Protein AF-A0A7J5ETY0-F1 (afdb_monomer)

Structure (mmCIF, N/CA/C/O backbone):
data_AF-A0A7J5ETY0-F1
#
_entry.id   AF-A0A7J5ETY0-F1
#
loop_
_atom_site.group_PDB
_atom_site.id
_atom_site.type_symbol
_atom_site.label_atom_id
_atom_site.label_alt_id
_atom_site.label_comp_id
_atom_site.label_asym_id
_atom_site.label_entity_id
_atom_site.label_seq_id
_atom_site.pdbx_PDB_ins_code
_atom_site.Cartn_x
_atom_site.Cartn_y
_atom_site.Cartn_z
_atom_site.occupancy
_atom_site.B_iso_or_equiv
_atom_site.auth_seq_id
_atom_site.auth_comp_id
_atom_site.auth_asym_id
_atom_site.auth_atom_id
_atom_site.pdbx_PDB_model_num
ATOM 1 N N . MET A 1 1 ? 66.923 -40.306 -57.939 1.00 70.12 1 MET A N 1
ATOM 2 C CA . MET A 1 1 ? 66.183 -39.058 -58.217 1.00 70.12 1 MET A CA 1
ATOM 3 C C . MET A 1 1 ? 64.816 -39.140 -57.556 1.00 70.12 1 MET A C 1
ATOM 5 O O . MET A 1 1 ? 64.380 -40.244 -57.248 1.00 70.12 1 MET A O 1
ATOM 9 N N . HIS A 1 2 ? 64.176 -38.005 -57.307 1.00 81.38 2 HIS A N 1
ATOM 10 C CA . HIS A 1 2 ? 62.776 -37.927 -56.904 1.00 81.38 2 HIS A CA 1
ATOM 11 C C . HIS A 1 2 ? 61.937 -37.416 -58.071 1.00 81.38 2 HIS A C 1
ATOM 13 O O . HIS A 1 2 ? 62.385 -36.553 -58.828 1.00 81.38 2 HIS A O 1
ATOM 19 N N . HIS A 1 3 ? 60.741 -37.984 -58.216 1.00 83.44 3 HIS A N 1
ATOM 20 C CA . HIS A 1 3 ? 59.751 -37.566 -59.198 1.00 83.44 3 HIS A CA 1
ATOM 21 C C . HIS A 1 3 ? 58.629 -36.840 -58.472 1.00 83.44 3 HIS A C 1
ATOM 23 O O . HIS A 1 3 ? 58.098 -37.342 -57.482 1.00 83.44 3 HIS A O 1
ATOM 29 N N . LEU A 1 4 ? 58.260 -35.673 -58.982 1.00 85.38 4 LEU A N 1
ATOM 30 C CA . LEU A 1 4 ? 57.171 -34.875 -58.454 1.00 85.38 4 LEU A CA 1
ATOM 31 C C . LEU A 1 4 ? 56.192 -34.569 -59.577 1.00 85.38 4 LEU A C 1
ATOM 33 O O . LEU A 1 4 ? 56.572 -34.053 -60.627 1.00 85.38 4 LEU A O 1
ATOM 37 N N . LYS A 1 5 ? 54.923 -34.879 -59.334 1.00 86.88 5 LYS A N 1
ATOM 38 C CA . LYS A 1 5 ? 53.809 -34.450 -60.168 1.00 86.88 5 LYS A CA 1
ATOM 39 C C . LYS A 1 5 ? 53.061 -33.363 -59.406 1.00 86.88 5 LYS A C 1
ATOM 41 O O . LYS A 1 5 ? 52.657 -33.608 -58.273 1.00 86.88 5 LYS A O 1
ATOM 46 N N . LEU A 1 6 ? 52.921 -32.199 -60.027 1.00 85.81 6 LEU A N 1
ATOM 47 C CA . LEU A 1 6 ? 52.084 -31.105 -59.546 1.00 85.81 6 LEU A CA 1
ATOM 48 C C . LEU A 1 6 ? 50.849 -31.019 -60.437 1.00 85.81 6 LEU A C 1
ATOM 50 O O . LEU A 1 6 ? 50.949 -31.087 -61.667 1.00 85.81 6 LEU A O 1
ATOM 54 N N . THR A 1 7 ? 49.691 -30.940 -59.801 1.00 84.38 7 THR A N 1
ATOM 55 C CA . THR A 1 7 ? 48.400 -30.691 -60.441 1.00 84.38 7 THR A CA 1
ATOM 56 C C . THR A 1 7 ? 48.262 -29.216 -60.839 1.00 84.38 7 THR A C 1
ATOM 58 O O . THR A 1 7 ? 49.121 -28.395 -60.516 1.00 84.38 7 THR A O 1
ATOM 61 N N . LEU A 1 8 ? 47.199 -28.876 -61.578 1.00 79.38 8 LEU A N 1
ATOM 62 C CA . LEU A 1 8 ? 46.936 -27.504 -62.044 1.00 79.38 8 LEU A CA 1
ATOM 63 C C . LEU A 1 8 ? 46.886 -26.493 -60.886 1.00 79.38 8 LEU A C 1
ATOM 65 O O . LEU A 1 8 ? 47.415 -25.390 -61.023 1.00 79.38 8 LEU A O 1
ATOM 69 N N . ASN A 1 9 ? 46.378 -26.916 -59.725 1.00 81.88 9 ASN A N 1
ATOM 70 C CA . ASN A 1 9 ? 46.231 -26.073 -58.539 1.00 81.88 9 ASN A CA 1
ATOM 71 C C . ASN A 1 9 ? 47.418 -26.171 -57.570 1.00 81.88 9 ASN A C 1
ATOM 73 O O . ASN A 1 9 ? 47.325 -25.741 -56.429 1.00 81.88 9 ASN A O 1
ATOM 77 N N . GLU A 1 10 ? 48.546 -26.755 -57.974 1.00 85.19 10 GLU A N 1
ATOM 78 C CA . GLU A 1 10 ? 49.720 -26.849 -57.108 1.00 85.19 10 GLU A CA 1
ATOM 79 C C . GLU A 1 10 ? 50.870 -25.997 -57.643 1.00 85.19 10 GLU A C 1
ATOM 81 O O . GLU A 1 10 ? 51.198 -26.000 -58.833 1.00 85.19 10 GLU A O 1
ATOM 86 N N . ARG A 1 11 ? 51.524 -25.269 -56.740 1.00 85.88 11 ARG A N 1
ATOM 87 C CA . ARG A 1 11 ? 52.805 -24.598 -56.985 1.00 85.88 11 ARG A CA 1
ATOM 88 C C . ARG A 1 11 ? 53.810 -25.108 -55.972 1.00 85.88 11 ARG A C 1
ATOM 90 O O . ARG A 1 11 ? 53.450 -25.407 -54.836 1.00 85.88 11 ARG A O 1
ATOM 97 N N . ALA A 1 12 ? 55.073 -25.226 -56.360 1.00 86.06 12 ALA A N 1
ATOM 98 C CA . ALA A 1 12 ? 56.104 -25.631 -55.418 1.00 86.06 12 ALA A CA 1
ATOM 99 C C . ALA A 1 12 ? 57.409 -24.876 -55.629 1.00 86.06 12 ALA A C 1
ATOM 101 O O . ALA A 1 12 ? 57.703 -24.398 -56.723 1.00 86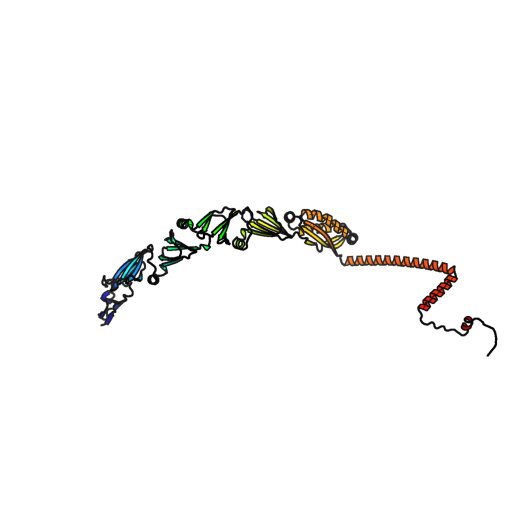.06 12 ALA A O 1
ATOM 102 N N . VAL A 1 13 ? 58.213 -24.811 -54.575 1.00 87.62 13 VAL A N 1
ATOM 103 C CA . VAL A 1 13 ? 59.593 -24.334 -54.639 1.00 87.62 13 VAL A CA 1
ATOM 104 C C . VAL A 1 13 ? 60.505 -25.458 -54.181 1.00 87.62 13 VAL A C 1
ATOM 106 O O . VAL A 1 13 ? 60.299 -26.053 -53.122 1.00 87.62 13 VAL A O 1
ATOM 109 N N . LEU A 1 14 ? 61.514 -25.749 -54.998 1.00 86.88 14 LEU A N 1
ATOM 110 C CA . LEU A 1 14 ? 62.604 -26.643 -54.633 1.00 86.88 14 LEU A CA 1
ATOM 111 C C . LEU A 1 14 ? 63.582 -25.874 -53.746 1.00 86.88 14 LEU A C 1
ATOM 113 O O . LEU A 1 14 ? 64.091 -24.828 -54.154 1.00 86.88 14 LEU A O 1
ATOM 117 N N . VAL A 1 15 ? 63.852 -26.395 -52.555 1.00 83.62 15 VAL A N 1
ATOM 118 C CA . VAL A 1 15 ? 64.766 -25.818 -51.564 1.00 83.62 15 VAL A CA 1
ATOM 119 C C . VAL A 1 15 ? 65.942 -26.771 -51.382 1.00 83.62 15 VAL A C 1
ATOM 121 O O . VAL A 1 15 ? 65.761 -27.981 -51.334 1.00 83.62 15 VAL A O 1
ATOM 124 N N . ARG A 1 16 ? 67.161 -26.244 -51.301 1.00 83.94 16 ARG A N 1
ATOM 125 C CA . ARG A 1 16 ? 68.375 -27.025 -51.045 1.00 83.94 16 ARG A CA 1
ATOM 126 C C . ARG A 1 16 ? 69.221 -26.302 -50.011 1.00 83.94 16 ARG A C 1
ATOM 128 O O . ARG A 1 16 ? 69.471 -25.108 -50.160 1.00 83.94 16 ARG A O 1
ATOM 135 N N . ASP A 1 17 ? 69.635 -27.017 -48.968 1.00 78.75 17 ASP A N 1
ATOM 136 C CA . ASP A 1 17 ? 70.450 -26.473 -47.871 1.00 78.75 17 ASP A CA 1
ATOM 137 C C . ASP A 1 17 ? 69.839 -25.183 -47.270 1.00 78.75 17 ASP A C 1
ATOM 139 O O . ASP A 1 17 ? 70.527 -24.202 -46.987 1.00 78.75 17 ASP A O 1
ATOM 143 N N . GLY A 1 18 ? 68.503 -25.148 -47.154 1.00 71.88 18 GLY A N 1
ATOM 144 C CA . GLY A 1 18 ? 67.736 -24.004 -46.644 1.00 71.88 18 GLY A CA 1
ATOM 145 C C . GLY A 1 18 ? 67.575 -22.818 -47.608 1.00 71.88 18 GLY A C 1
ATOM 146 O O . GLY A 1 18 ? 66.927 -21.833 -47.251 1.00 71.88 18 GLY A O 1
ATOM 147 N N . LYS A 1 19 ? 68.122 -22.888 -48.832 1.00 80.00 19 LYS A N 1
ATOM 148 C CA . LYS A 1 19 ? 68.009 -21.836 -49.856 1.00 80.00 19 LYS A CA 1
ATOM 149 C C . LYS A 1 19 ? 67.079 -22.258 -50.998 1.00 80.00 19 LYS A C 1
ATOM 151 O O . LYS A 1 19 ? 67.158 -23.393 -51.468 1.00 80.00 19 LYS A O 1
ATOM 156 N N . PRO A 1 20 ? 66.200 -21.368 -51.479 1.00 83.88 20 PRO A N 1
ATOM 157 C CA . PRO A 1 20 ? 65.336 -21.669 -52.611 1.00 83.88 20 PRO A CA 1
ATOM 158 C C . PRO A 1 20 ? 66.153 -21.742 -53.903 1.00 83.88 20 PRO A C 1
ATOM 160 O O . PRO A 1 20 ? 66.998 -20.890 -54.170 1.00 83.88 20 PRO A O 1
ATOM 163 N N . VAL A 1 21 ? 65.896 -22.773 -54.701 1.00 83.62 21 VAL A N 1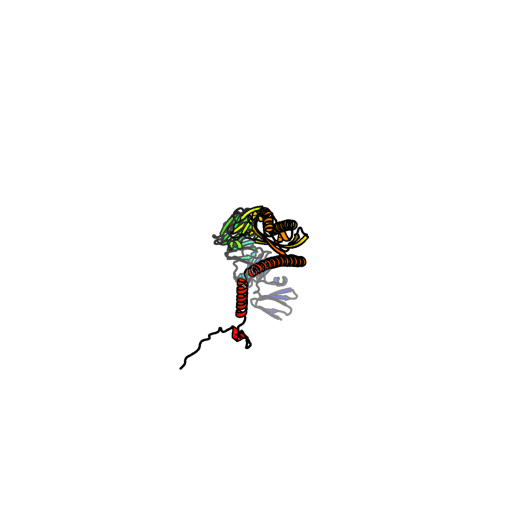
ATOM 164 C CA . VAL A 1 21 ? 66.616 -23.051 -55.950 1.00 83.62 21 VAL A CA 1
ATOM 165 C C . VAL A 1 21 ? 65.755 -22.707 -57.157 1.00 83.62 21 VAL A C 1
ATOM 167 O O . VAL A 1 21 ? 66.241 -22.098 -58.106 1.00 83.62 21 VAL A O 1
ATOM 170 N N . ARG A 1 22 ? 64.482 -23.125 -57.155 1.00 83.50 22 ARG A N 1
ATOM 171 C CA . ARG A 1 22 ? 63.595 -22.955 -58.313 1.00 83.50 22 ARG A CA 1
ATOM 172 C C . ARG A 1 22 ? 62.121 -23.070 -57.937 1.00 83.50 22 ARG A C 1
ATOM 174 O O . ARG A 1 22 ? 61.735 -24.059 -57.316 1.00 83.50 22 ARG A O 1
ATOM 181 N N . ALA A 1 23 ? 61.303 -22.126 -58.398 1.00 84.94 23 ALA A N 1
ATOM 182 C CA . ALA A 1 23 ? 59.849 -22.269 -58.430 1.00 84.94 23 ALA A CA 1
ATOM 183 C C . ALA A 1 23 ? 59.392 -23.109 -59.634 1.00 84.94 23 ALA A C 1
ATOM 185 O O . ALA A 1 23 ? 59.913 -22.976 -60.745 1.00 84.94 23 ALA A O 1
ATOM 186 N N . ILE A 1 24 ? 58.420 -23.989 -59.408 1.00 86.88 24 ILE A N 1
ATOM 187 C CA . ILE A 1 24 ? 57.860 -24.908 -60.401 1.00 86.88 24 ILE A CA 1
ATOM 188 C C . ILE A 1 24 ? 56.325 -24.882 -60.356 1.00 86.88 24 ILE A C 1
ATOM 190 O O . ILE A 1 24 ? 55.717 -24.803 -59.286 1.00 86.88 24 ILE A O 1
ATOM 194 N N . GLY A 1 25 ? 55.722 -24.897 -61.546 1.00 83.94 25 GLY A N 1
ATOM 195 C CA . GLY A 1 25 ? 54.274 -24.872 -61.763 1.00 83.94 25 GLY A CA 1
ATOM 196 C C . GLY A 1 25 ? 53.695 -26.275 -61.987 1.00 83.94 25 GLY A C 1
ATOM 197 O O . GLY A 1 25 ? 54.350 -27.258 -61.648 1.00 83.94 25 GLY A O 1
ATOM 198 N N . PRO A 1 26 ? 52.495 -26.401 -62.573 1.00 84.44 26 PRO A N 1
ATOM 199 C CA . PRO A 1 26 ? 51.895 -27.690 -62.904 1.00 84.44 26 PRO A CA 1
ATOM 200 C C . PRO A 1 26 ? 52.764 -28.474 -63.886 1.00 84.44 26 PRO A C 1
ATOM 202 O O . PRO A 1 26 ? 53.285 -27.923 -64.855 1.00 84.44 26 PRO A O 1
ATOM 205 N N . GLY A 1 27 ? 52.907 -29.780 -63.666 1.00 86.38 27 GLY A N 1
ATOM 206 C CA . GLY A 1 27 ? 53.718 -30.624 -64.540 1.00 86.38 27 GLY A CA 1
ATOM 207 C C . GLY A 1 27 ? 54.415 -31.772 -63.824 1.00 86.38 27 GLY A C 1
ATOM 208 O O . GLY A 1 27 ? 54.181 -32.050 -62.646 1.00 86.38 27 GLY A O 1
ATOM 209 N N . ARG A 1 28 ? 55.274 -32.482 -64.563 1.00 85.50 28 ARG A N 1
ATOM 210 C CA . ARG A 1 28 ? 56.108 -33.568 -64.034 1.00 85.50 28 ARG A CA 1
ATOM 211 C C . ARG A 1 28 ? 57.562 -33.125 -64.005 1.00 85.50 28 ARG A C 1
ATOM 213 O O . ARG A 1 28 ? 58.124 -32.778 -65.039 1.00 85.50 28 ARG A O 1
ATOM 220 N N . TYR A 1 29 ? 58.171 -33.197 -62.831 1.00 86.44 29 TYR A N 1
ATOM 221 C CA . TYR A 1 29 ? 59.543 -32.769 -62.594 1.00 86.44 29 TYR A CA 1
ATOM 222 C C . TYR A 1 29 ? 60.355 -33.909 -61.990 1.00 86.44 29 TYR A C 1
ATOM 224 O O . TYR A 1 29 ? 59.837 -34.728 -61.228 1.00 86.44 29 TYR A O 1
ATOM 232 N N . THR A 1 30 ? 61.643 -33.947 -62.324 1.00 82.06 30 THR A N 1
ATOM 233 C CA . THR A 1 30 ? 62.600 -34.897 -61.754 1.00 82.06 30 THR A CA 1
ATOM 234 C C . THR A 1 30 ? 63.789 -34.125 -61.199 1.00 82.06 30 THR A C 1
ATOM 236 O O . THR A 1 30 ? 64.345 -33.277 -61.893 1.00 82.06 30 THR A O 1
ATOM 239 N N . PHE A 1 31 ? 64.169 -34.398 -59.951 1.00 81.81 31 PHE A N 1
ATOM 240 C CA . PHE A 1 31 ? 65.271 -33.706 -59.276 1.00 81.81 31 PHE A CA 1
ATOM 241 C C . PHE A 1 31 ? 66.079 -34.641 -58.364 1.00 81.81 31 PHE A C 1
ATOM 243 O O . PHE A 1 31 ? 65.727 -35.800 -58.113 1.00 81.81 31 PHE A O 1
ATOM 250 N N . TRP A 1 32 ? 67.228 -34.153 -57.903 1.00 75.56 32 TRP A N 1
ATOM 251 C CA . TRP A 1 32 ? 68.170 -34.907 -57.073 1.00 75.56 32 TRP A CA 1
ATOM 252 C C . TRP A 1 32 ? 67.703 -34.976 -55.616 1.00 75.56 32 TRP A C 1
ATOM 254 O O . TRP A 1 32 ? 67.146 -34.004 -55.119 1.00 75.56 32 TRP A O 1
ATOM 264 N N . LYS A 1 33 ? 67.984 -36.093 -54.923 1.00 73.62 33 LYS A N 1
ATOM 265 C CA . LYS A 1 33 ? 67.480 -36.407 -53.565 1.00 73.62 33 LYS A CA 1
ATOM 266 C C . LYS A 1 33 ? 67.792 -35.351 -52.484 1.00 73.62 33 LYS A C 1
ATOM 268 O O . LYS A 1 33 ? 67.171 -35.386 -51.439 1.00 73.62 33 LYS A O 1
ATOM 273 N N . HIS A 1 34 ? 68.725 -34.431 -52.730 1.00 77.75 34 HIS A N 1
ATOM 274 C CA . HIS A 1 34 ? 69.118 -33.362 -51.801 1.00 77.75 34 HIS A CA 1
ATOM 275 C C . HIS A 1 34 ? 68.281 -32.071 -51.936 1.00 77.75 34 HIS A C 1
ATOM 277 O O . HIS A 1 34 ? 68.743 -31.013 -51.523 1.00 77.75 34 HIS A O 1
ATOM 283 N N . HIS A 1 35 ? 67.107 -32.125 -52.578 1.00 80.50 35 HIS A N 1
ATOM 284 C CA . HIS A 1 35 ? 66.175 -30.994 -52.639 1.00 80.50 35 HIS A CA 1
ATOM 285 C C . HIS A 1 35 ? 64.902 -31.334 -51.871 1.00 80.50 35 HIS A C 1
ATOM 287 O O . HIS A 1 35 ? 64.258 -32.347 -52.158 1.00 80.50 35 HIS A O 1
ATOM 293 N N . ASP A 1 36 ? 64.522 -30.442 -50.972 1.00 83.25 36 ASP A N 1
ATOM 294 C CA . ASP A 1 36 ? 63.226 -30.433 -50.316 1.00 83.25 36 ASP A CA 1
ATOM 295 C C . ASP A 1 36 ? 62.198 -29.723 -51.203 1.00 83.25 36 ASP A C 1
ATOM 297 O O . ASP A 1 36 ? 62.532 -28.845 -52.005 1.00 83.25 36 ASP A O 1
ATOM 301 N N . VAL A 1 37 ? 60.927 -30.101 -51.069 1.00 84.00 37 VAL A N 1
ATOM 302 C CA . VAL A 1 37 ? 59.823 -29.510 -51.833 1.00 84.00 37 VAL A CA 1
ATOM 303 C C . VAL A 1 37 ? 58.861 -28.845 -50.868 1.00 84.00 37 VAL A C 1
ATOM 305 O O . VAL A 1 37 ? 58.202 -29.528 -50.087 1.00 84.00 37 VAL A O 1
ATOM 308 N N . VAL A 1 38 ? 58.724 -27.527 -50.974 1.00 85.12 38 VAL A N 1
ATOM 309 C CA . VAL A 1 38 ? 57.638 -26.804 -50.307 1.00 85.12 38 VAL A CA 1
ATOM 310 C C . VAL A 1 38 ? 56.525 -26.610 -51.325 1.00 85.12 38 VAL A C 1
ATOM 312 O O . VAL A 1 38 ? 56.777 -26.077 -52.405 1.00 85.12 38 VAL A O 1
ATOM 315 N N . LYS A 1 39 ? 55.322 -27.096 -51.016 1.00 84.75 39 LYS A N 1
ATOM 316 C CA . LYS A 1 39 ? 54.156 -27.043 -51.905 1.00 84.75 39 LYS A CA 1
ATOM 317 C C . LYS A 1 39 ? 53.101 -26.091 -51.361 1.00 84.75 39 LYS A C 1
ATOM 319 O O . LYS A 1 39 ? 52.917 -26.006 -50.152 1.00 84.75 39 LYS A O 1
ATOM 324 N N . TRP A 1 40 ? 52.367 -25.474 -52.274 1.00 85.19 40 TRP A N 1
ATOM 325 C CA . TRP A 1 40 ? 51.183 -24.674 -52.005 1.00 85.19 40 TRP A CA 1
ATOM 326 C C . TRP A 1 40 ? 50.046 -25.122 -52.908 1.00 85.19 40 TRP A C 1
ATOM 328 O O . TRP A 1 40 ? 50.267 -25.452 -54.077 1.00 85.19 40 TRP A O 1
ATOM 338 N N . ASN A 1 41 ? 48.838 -25.093 -52.354 1.00 82.38 41 ASN A N 1
ATOM 339 C CA . ASN A 1 41 ? 47.604 -25.214 -53.107 1.00 82.38 41 ASN A CA 1
ATOM 340 C C . ASN A 1 41 ? 47.144 -23.805 -53.512 1.00 82.38 41 ASN A C 1
ATOM 342 O O . ASN A 1 41 ? 46.999 -22.939 -52.656 1.00 82.38 41 ASN A O 1
ATOM 346 N N . THR A 1 42 ? 46.932 -23.558 -54.800 1.00 80.38 42 THR A N 1
ATOM 347 C CA . THR A 1 42 ? 46.456 -22.268 -55.310 1.00 80.38 42 THR A CA 1
ATOM 348 C C . THR A 1 42 ? 44.953 -22.076 -55.127 1.00 80.38 42 THR A C 1
ATOM 350 O O . THR A 1 42 ? 44.478 -20.961 -55.311 1.00 80.38 42 THR A O 1
ATOM 353 N N . ASP A 1 43 ? 44.207 -23.118 -54.736 1.00 75.75 43 ASP A N 1
ATOM 354 C CA . ASP A 1 43 ? 42.822 -22.970 -54.265 1.00 75.75 43 ASP A CA 1
ATOM 355 C C . ASP A 1 43 ? 42.762 -22.253 -52.905 1.00 75.75 43 ASP A C 1
ATOM 357 O O . ASP A 1 43 ? 41.778 -21.579 -52.597 1.00 75.75 43 ASP A O 1
ATOM 361 N N . GLU A 1 44 ? 43.839 -22.322 -52.115 1.00 78.44 44 GLU A N 1
ATOM 362 C CA . GLU A 1 44 ? 44.062 -21.434 -50.974 1.00 78.44 44 GLU A CA 1
ATOM 363 C C . GLU A 1 44 ? 44.637 -20.114 -51.491 1.00 78.44 44 GLU A C 1
ATOM 365 O O . GLU A 1 44 ? 45.848 -19.901 -51.571 1.00 78.44 44 GLU A O 1
ATOM 370 N N . LEU A 1 45 ? 43.732 -19.228 -51.906 1.00 75.81 45 LEU A N 1
ATOM 371 C CA . LEU A 1 45 ? 44.079 -18.019 -52.650 1.00 75.81 45 LEU A CA 1
ATOM 372 C C . LEU A 1 45 ? 45.052 -17.091 -51.923 1.00 75.81 45 LEU A C 1
ATOM 374 O O . LEU A 1 45 ? 45.827 -16.415 -52.592 1.00 75.81 45 LEU A O 1
ATOM 378 N N . ALA A 1 46 ? 45.033 -17.065 -50.589 1.00 78.56 46 ALA A N 1
ATOM 379 C CA . ALA A 1 46 ? 45.998 -16.331 -49.782 1.00 78.56 46 ALA A CA 1
ATOM 380 C C . ALA A 1 46 ? 46.987 -17.302 -49.131 1.00 78.56 46 ALA A C 1
ATOM 382 O O . ALA A 1 46 ? 46.575 -18.254 -48.472 1.00 78.56 46 ALA A O 1
ATOM 383 N N . PHE A 1 47 ? 48.289 -17.042 -49.268 1.00 80.50 47 PHE A N 1
ATOM 384 C CA . PHE A 1 47 ? 49.324 -17.933 -48.741 1.00 80.50 47 PHE A CA 1
ATOM 385 C C . PHE A 1 47 ? 50.423 -17.194 -47.978 1.00 80.50 47 PHE A C 1
ATOM 387 O O . PHE A 1 47 ? 50.699 -16.006 -48.176 1.00 80.50 47 PHE A O 1
ATOM 394 N N . THR A 1 48 ? 51.096 -17.935 -47.100 1.00 74.88 48 THR A N 1
ATOM 395 C CA . THR A 1 48 ? 52.256 -17.463 -46.341 1.00 74.88 48 THR A CA 1
ATOM 396 C C . THR A 1 48 ? 53.433 -18.425 -46.502 1.00 74.88 48 THR A C 1
ATOM 398 O O . THR A 1 48 ? 53.299 -19.548 -46.989 1.00 74.88 48 THR A O 1
ATOM 401 N N . GLY A 1 49 ? 54.628 -17.950 -46.161 1.00 77.50 49 GLY A N 1
ATOM 402 C CA . GLY A 1 49 ? 55.870 -18.695 -46.320 1.00 77.50 49 GLY A CA 1
ATOM 403 C C . GLY A 1 49 ? 57.084 -17.824 -46.016 1.00 77.50 49 GLY A C 1
ATOM 404 O O . GLY A 1 49 ? 56.975 -16.598 -45.893 1.00 77.50 49 GLY A O 1
ATOM 405 N N . ALA A 1 50 ? 58.247 -18.462 -45.888 1.00 78.50 50 ALA A N 1
ATOM 406 C CA . ALA A 1 50 ? 59.508 -17.768 -45.660 1.00 78.50 50 ALA A CA 1
ATOM 407 C C . ALA A 1 50 ? 59.799 -16.782 -46.805 1.00 78.50 50 ALA A C 1
ATOM 409 O O . ALA A 1 50 ? 59.657 -17.124 -47.980 1.00 78.50 50 ALA A O 1
ATOM 410 N N . ALA A 1 51 ? 60.227 -15.562 -46.463 1.00 76.12 51 ALA A N 1
ATOM 411 C CA . ALA A 1 51 ? 60.459 -14.494 -47.438 1.00 76.12 51 ALA A CA 1
ATOM 412 C C . ALA A 1 51 ? 61.456 -14.900 -48.535 1.00 76.12 51 ALA A C 1
ATOM 414 O O . ALA A 1 51 ? 61.254 -14.560 -49.698 1.00 76.12 51 ALA A O 1
ATOM 415 N N . SER A 1 52 ? 62.481 -15.681 -48.174 1.00 77.00 52 SER A N 1
ATOM 416 C CA . SER A 1 52 ? 63.441 -16.252 -49.119 1.00 77.00 52 SER A CA 1
ATOM 417 C C . SER A 1 52 ? 62.750 -17.142 -50.151 1.00 77.00 52 SER A C 1
ATOM 419 O O . SER A 1 52 ? 62.937 -16.948 -51.345 1.00 77.00 52 SER A O 1
ATOM 421 N N . VAL A 1 53 ? 61.908 -18.077 -49.709 1.00 78.62 53 VAL A N 1
ATOM 422 C CA . VAL A 1 53 ? 61.245 -19.059 -50.578 1.00 78.62 53 VAL A CA 1
ATOM 423 C C . VAL A 1 53 ? 60.231 -18.405 -51.514 1.00 78.62 53 VAL A C 1
ATOM 425 O O . VAL A 1 53 ? 60.139 -18.780 -52.677 1.00 78.62 53 VAL A O 1
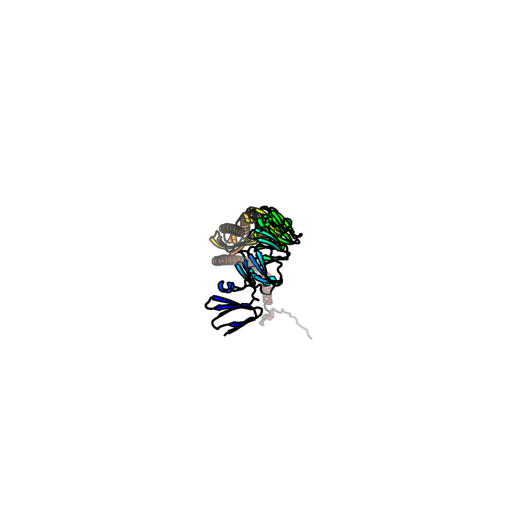ATOM 428 N N . ILE A 1 54 ? 59.529 -17.378 -51.039 1.00 79.38 54 ILE A N 1
ATOM 429 C CA . ILE A 1 54 ? 58.555 -16.638 -51.848 1.00 79.38 54 ILE A CA 1
ATOM 430 C C . ILE A 1 54 ? 59.240 -15.767 -52.900 1.00 79.38 54 ILE A C 1
ATOM 432 O O . ILE A 1 54 ? 58.736 -15.668 -54.011 1.00 79.38 54 ILE A O 1
ATOM 436 N N . ALA A 1 55 ? 60.406 -15.190 -52.594 1.00 78.06 55 ALA A N 1
ATOM 437 C CA . ALA A 1 55 ? 61.173 -14.404 -53.563 1.00 78.06 55 ALA A CA 1
ATOM 438 C C . ALA A 1 55 ? 61.632 -15.222 -54.788 1.00 78.06 55 ALA A C 1
ATOM 440 O O . ALA A 1 55 ? 62.041 -14.639 -55.787 1.00 78.06 55 ALA A O 1
ATOM 441 N N . ALA A 1 56 ? 61.567 -16.557 -54.722 1.00 82.38 56 ALA A N 1
ATOM 442 C CA . ALA A 1 56 ? 61.850 -17.435 -55.854 1.00 82.38 56 ALA A CA 1
ATOM 443 C C . ALA A 1 56 ? 60.649 -17.642 -56.795 1.00 82.38 56 ALA A C 1
ATOM 445 O O . ALA A 1 56 ? 60.832 -18.221 -57.868 1.00 82.38 56 ALA A O 1
ATOM 446 N N . PHE A 1 57 ? 59.439 -17.209 -56.417 1.00 84.25 57 PHE A N 1
ATOM 447 C CA . PHE A 1 57 ? 58.282 -17.240 -57.308 1.00 84.25 57 PHE A CA 1
ATOM 448 C C . PHE A 1 57 ? 58.364 -16.136 -58.371 1.00 84.25 57 PHE A C 1
ATOM 450 O O . PHE A 1 57 ? 58.780 -15.018 -58.061 1.00 84.25 57 PHE A O 1
ATOM 457 N N . PRO A 1 58 ? 57.921 -16.413 -59.611 1.00 83.25 58 PRO A N 1
ATOM 458 C CA . PRO A 1 58 ? 57.684 -15.374 -60.605 1.00 83.25 58 PRO A CA 1
ATOM 459 C C . PRO A 1 58 ? 56.720 -14.300 -60.075 1.00 83.25 58 PRO A C 1
ATOM 461 O O . PRO A 1 58 ? 55.711 -14.617 -59.443 1.00 83.25 58 PRO A O 1
ATOM 464 N N . LEU A 1 59 ? 57.041 -13.024 -60.310 1.00 77.19 59 LEU A N 1
ATOM 465 C CA . LEU A 1 59 ? 56.273 -11.881 -59.788 1.00 77.19 59 LEU A CA 1
ATOM 466 C C . LEU A 1 59 ? 54.875 -11.750 -60.414 1.00 77.19 59 LEU A C 1
ATOM 468 O O . LEU A 1 59 ? 54.017 -11.084 -59.850 1.00 77.19 59 LEU A O 1
ATOM 472 N N . ASP A 1 60 ? 54.641 -12.379 -61.562 1.00 81.06 60 ASP A N 1
ATOM 473 C CA . ASP A 1 60 ? 53.346 -12.475 -62.237 1.00 81.06 60 ASP A CA 1
ATOM 474 C C . ASP A 1 60 ? 52.436 -13.557 -61.631 1.00 81.06 60 ASP A C 1
ATOM 476 O O . ASP A 1 60 ? 51.236 -13.574 -61.899 1.00 81.06 60 ASP A O 1
ATOM 480 N N . TRP A 1 61 ? 52.969 -14.455 -60.791 1.00 84.44 61 TRP A N 1
ATOM 481 C CA . TRP A 1 61 ? 52.169 -15.529 -60.195 1.00 84.44 61 TRP A CA 1
ATOM 482 C C . TRP A 1 61 ? 51.319 -15.084 -59.013 1.00 84.44 61 TRP A C 1
ATOM 484 O O . TRP A 1 61 ? 50.330 -15.743 -58.680 1.00 84.44 61 TRP A O 1
ATOM 494 N N . TYR A 1 62 ? 51.697 -14.001 -58.347 1.00 86.00 62 TYR A N 1
ATOM 495 C CA . TYR A 1 62 ? 51.006 -13.538 -57.157 1.00 86.00 62 TYR A CA 1
ATOM 496 C C . TYR A 1 62 ? 51.062 -12.021 -57.043 1.00 86.00 62 TYR A C 1
ATOM 498 O O . TYR A 1 62 ? 52.018 -11.371 -57.451 1.00 86.00 62 TYR A O 1
ATOM 506 N N . GLU A 1 63 ? 50.046 -11.457 -56.411 1.00 86.81 63 GLU A N 1
ATOM 507 C CA . GLU A 1 63 ? 50.010 -10.054 -56.032 1.00 86.81 63 GLU A CA 1
ATOM 508 C C . GLU A 1 63 ? 50.309 -9.926 -54.536 1.00 86.81 63 GLU A C 1
ATOM 510 O O . GLU A 1 63 ? 49.785 -10.682 -53.714 1.00 86.81 63 GLU A O 1
ATOM 515 N N . THR A 1 64 ? 51.166 -8.972 -54.162 1.00 87.00 64 THR A N 1
ATOM 516 C CA . THR A 1 64 ? 51.370 -8.621 -52.749 1.00 87.00 64 THR A CA 1
ATOM 517 C C . THR A 1 64 ? 50.427 -7.489 -52.376 1.00 87.00 64 THR A C 1
ATOM 519 O O . THR A 1 64 ? 50.655 -6.342 -52.754 1.00 87.00 64 THR A O 1
ATOM 522 N N . VAL A 1 65 ? 49.406 -7.806 -51.588 1.00 88.25 65 VAL A N 1
ATOM 523 C CA . VAL A 1 65 ? 48.420 -6.843 -51.103 1.00 88.25 65 VAL A CA 1
ATOM 524 C C . VAL A 1 65 ? 48.834 -6.366 -49.719 1.00 88.25 65 VAL A C 1
ATOM 526 O O . VAL A 1 65 ? 49.047 -7.162 -48.804 1.00 88.25 65 VAL A O 1
ATOM 529 N N . ARG A 1 66 ? 48.965 -5.050 -49.559 1.00 89.56 66 ARG A N 1
ATOM 530 C CA . ARG A 1 66 ? 49.299 -4.414 -48.283 1.00 89.56 66 ARG A CA 1
ATOM 531 C C . ARG A 1 66 ? 48.074 -3.662 -47.784 1.00 89.56 66 ARG A C 1
ATOM 533 O O . ARG A 1 66 ? 47.709 -2.650 -48.369 1.00 89.56 66 ARG A O 1
ATOM 540 N N . LEU A 1 67 ? 47.463 -4.166 -46.720 1.00 90.31 67 LEU A N 1
ATOM 541 C CA . LEU A 1 67 ? 46.318 -3.545 -46.062 1.00 90.31 67 LEU A CA 1
ATOM 542 C C . LEU A 1 67 ? 46.813 -2.809 -44.819 1.00 90.31 67 LEU A C 1
ATOM 544 O O . LEU A 1 67 ? 47.449 -3.415 -43.950 1.00 90.31 67 LEU A O 1
ATOM 548 N N . ALA A 1 68 ? 46.554 -1.505 -44.748 1.00 89.44 68 ALA A N 1
ATOM 549 C CA . ALA A 1 68 ? 46.895 -0.701 -43.581 1.00 89.44 68 ALA A CA 1
ATOM 550 C C . ALA A 1 68 ? 46.077 -1.137 -42.346 1.00 89.44 68 ALA A C 1
ATOM 552 O O . ALA A 1 68 ? 45.021 -1.762 -42.493 1.00 89.44 68 ALA A O 1
ATOM 553 N N . PRO A 1 69 ? 46.514 -0.801 -41.116 1.00 86.31 69 PRO A N 1
ATOM 554 C CA . PRO A 1 69 ? 45.645 -0.881 -39.946 1.00 86.31 69 PRO A CA 1
ATOM 555 C C . PRO A 1 69 ? 44.331 -0.144 -40.227 1.00 86.31 69 PRO A C 1
ATOM 557 O O . PRO A 1 69 ? 44.356 1.012 -40.638 1.00 86.31 69 PRO A O 1
ATOM 560 N N . GLY A 1 70 ? 43.198 -0.820 -40.042 1.00 83.06 70 GLY A N 1
ATOM 561 C CA . GLY A 1 70 ? 41.888 -0.257 -40.369 1.00 83.06 70 GLY A CA 1
ATOM 562 C C . GLY A 1 70 ? 41.354 -0.584 -41.767 1.00 83.06 70 GLY A C 1
ATOM 563 O O . GLY A 1 70 ? 40.296 -0.084 -42.137 1.00 83.06 70 GLY A O 1
ATOM 564 N N . GLN A 1 71 ? 42.070 -1.393 -42.556 1.00 89.31 71 GLN A N 1
ATOM 565 C CA . GLN A 1 71 ? 41.626 -1.856 -43.872 1.00 89.31 71 GLN A CA 1
ATOM 566 C C . GLN A 1 71 ? 41.440 -3.372 -43.913 1.00 89.31 71 GLN A C 1
ATOM 568 O O . GLN A 1 71 ? 42.307 -4.139 -43.489 1.00 89.31 71 GLN A O 1
ATOM 573 N N . TYR A 1 72 ? 40.341 -3.796 -44.521 1.00 90.00 72 TYR A N 1
ATOM 574 C CA . TYR A 1 72 ? 40.061 -5.183 -44.854 1.00 90.00 72 TYR A CA 1
ATOM 575 C C . TYR A 1 72 ? 40.198 -5.413 -46.353 1.00 90.00 72 TYR A C 1
ATOM 577 O O . TYR A 1 72 ? 39.931 -4.531 -47.165 1.00 90.00 72 TYR A O 1
ATOM 585 N N . GLY A 1 73 ? 40.604 -6.619 -46.731 1.00 89.62 73 GLY A N 1
ATOM 586 C CA . GLY A 1 73 ? 40.656 -7.050 -48.120 1.00 89.62 73 GLY A CA 1
ATOM 587 C C . GLY A 1 73 ? 39.626 -8.132 -48.375 1.00 89.62 73 GLY A C 1
ATOM 588 O O . GLY A 1 73 ? 39.513 -9.082 -47.605 1.00 89.62 73 GLY A O 1
ATOM 589 N N . LEU A 1 74 ? 38.909 -8.023 -49.484 1.00 90.25 74 LEU A N 1
ATOM 590 C CA . LEU A 1 74 ? 38.062 -9.088 -49.994 1.00 90.25 74 LEU A CA 1
ATOM 591 C C . LEU A 1 74 ? 38.680 -9.620 -51.281 1.00 90.25 74 LEU A C 1
ATOM 593 O O . LEU A 1 74 ? 38.857 -8.876 -52.249 1.00 90.25 74 LEU A O 1
ATOM 597 N N . VAL A 1 75 ? 39.015 -10.906 -51.282 1.00 89.69 75 VAL A N 1
ATOM 598 C CA . VAL A 1 75 ? 39.466 -11.611 -52.479 1.00 89.69 75 VAL A CA 1
ATOM 599 C C . VAL A 1 75 ? 38.230 -12.086 -53.226 1.00 89.69 75 VAL A C 1
ATOM 601 O O . VAL A 1 75 ? 37.399 -12.810 -52.672 1.00 89.69 75 VAL A O 1
ATOM 604 N N . LEU A 1 76 ? 38.117 -11.658 -54.476 1.00 88.31 76 LEU A N 1
ATOM 605 C CA . LEU A 1 76 ? 37.035 -11.979 -55.391 1.00 88.31 76 LEU A CA 1
ATOM 606 C C . LEU A 1 76 ? 37.591 -12.866 -56.499 1.00 88.31 76 LEU A C 1
ATOM 608 O O . LEU A 1 76 ? 38.611 -12.521 -57.088 1.00 88.31 76 LEU A O 1
ATOM 612 N N . ARG A 1 77 ? 36.920 -13.972 -56.806 1.00 87.00 77 ARG A N 1
ATOM 613 C CA . ARG A 1 77 ? 37.195 -14.798 -57.985 1.00 87.00 77 ARG A CA 1
ATOM 614 C C . ARG A 1 77 ? 35.963 -14.773 -58.870 1.00 87.00 77 ARG A C 1
ATOM 616 O O . ARG A 1 77 ? 34.885 -15.125 -58.399 1.00 87.00 77 ARG A O 1
ATOM 623 N N . ASP A 1 78 ? 36.119 -14.326 -60.113 1.00 86.06 78 ASP A N 1
ATOM 624 C CA . ASP A 1 78 ? 34.999 -14.155 -61.050 1.00 86.06 78 ASP A CA 1
ATOM 625 C C . ASP A 1 78 ? 33.863 -13.304 -60.440 1.00 86.06 78 ASP A C 1
ATOM 627 O O . ASP A 1 78 ? 32.690 -13.671 -60.488 1.00 86.06 78 ASP A O 1
ATOM 631 N N . GLU A 1 79 ? 34.234 -12.187 -59.798 1.00 83.88 79 GLU A N 1
ATOM 632 C CA . GLU A 1 79 ? 33.344 -11.267 -59.058 1.00 83.88 79 GLU A CA 1
ATOM 633 C C . GLU A 1 79 ? 32.648 -11.854 -57.810 1.00 83.88 79 GLU A C 1
ATOM 635 O O . GLU A 1 79 ? 31.855 -11.163 -57.170 1.00 83.88 79 GLU A O 1
ATOM 640 N N . ARG A 1 80 ? 32.971 -13.086 -57.393 1.00 86.12 80 ARG A N 1
ATOM 641 C CA . ARG A 1 80 ? 32.410 -13.710 -56.182 1.00 86.12 80 ARG A CA 1
ATOM 642 C C . ARG A 1 80 ? 33.387 -13.702 -55.010 1.00 86.12 80 ARG A C 1
ATOM 644 O O . ARG A 1 80 ? 34.561 -14.017 -55.210 1.00 86.12 80 ARG A O 1
ATOM 651 N N . PRO A 1 81 ? 32.942 -13.384 -53.782 1.00 87.88 81 PRO A N 1
ATOM 652 C CA . PRO A 1 81 ? 33.810 -13.373 -52.611 1.00 87.88 81 PRO A CA 1
ATOM 653 C C . PRO A 1 81 ? 34.249 -14.791 -52.247 1.00 87.88 81 PRO A C 1
ATOM 655 O O . PRO A 1 81 ? 33.427 -15.697 -52.136 1.00 87.88 81 PRO A O 1
ATOM 658 N N . VAL A 1 82 ? 35.550 -14.977 -52.036 1.00 87.56 82 VAL A N 1
ATOM 659 C CA . VAL A 1 82 ? 36.146 -16.296 -51.760 1.00 87.56 82 VAL A CA 1
ATOM 660 C C . VAL A 1 82 ? 37.074 -16.302 -50.549 1.00 87.56 82 VAL A C 1
ATOM 662 O O . VAL A 1 82 ? 37.198 -17.336 -49.899 1.00 87.56 82 VAL A O 1
ATOM 665 N N . ALA A 1 83 ? 37.699 -15.171 -50.203 1.00 87.81 83 ALA A N 1
ATOM 666 C CA . ALA A 1 83 ? 38.504 -15.054 -48.987 1.00 87.81 83 ALA A CA 1
ATOM 667 C C . ALA A 1 83 ? 38.462 -13.640 -48.389 1.00 87.81 83 ALA A C 1
ATOM 669 O O . ALA A 1 83 ? 38.359 -12.648 -49.113 1.00 87.81 83 ALA A O 1
ATOM 670 N N . PHE A 1 84 ? 38.580 -13.560 -47.063 1.00 89.94 84 PHE A N 1
ATOM 671 C CA . PHE A 1 84 ? 38.680 -12.319 -46.297 1.00 89.94 84 PHE A CA 1
ATOM 672 C C . PHE A 1 84 ? 40.100 -12.140 -45.755 1.00 89.94 84 PHE A C 1
ATOM 674 O O . PHE A 1 84 ? 40.692 -13.071 -45.208 1.00 89.94 84 PHE A O 1
ATOM 681 N N . LEU A 1 85 ? 40.637 -10.931 -45.883 1.00 89.56 85 LEU A N 1
ATOM 682 C CA . LEU A 1 85 ? 41.981 -10.560 -45.460 1.00 89.56 85 LEU A CA 1
ATOM 683 C C . LEU A 1 85 ? 41.902 -9.474 -44.385 1.00 89.56 85 LEU A C 1
ATOM 685 O O . LEU A 1 85 ? 41.324 -8.408 -44.592 1.00 89.56 85 LEU A O 1
ATOM 689 N N . ARG A 1 86 ? 42.533 -9.736 -43.240 1.00 89.00 86 ARG A N 1
ATOM 690 C CA . ARG A 1 86 ? 42.714 -8.758 -42.155 1.00 89.00 86 ARG A CA 1
ATOM 691 C C . ARG A 1 86 ? 43.798 -7.723 -42.495 1.00 89.00 86 ARG A C 1
ATOM 693 O O . ARG A 1 86 ? 44.593 -7.986 -43.394 1.00 89.00 86 ARG A O 1
ATOM 700 N N . PRO A 1 87 ? 43.917 -6.606 -41.759 1.00 89.62 87 PRO A N 1
ATOM 701 C CA . PRO A 1 87 ? 45.065 -5.709 -41.880 1.00 89.62 87 PRO A CA 1
ATOM 702 C C . PRO A 1 87 ? 46.404 -6.462 -41.852 1.00 89.62 87 PRO A C 1
ATOM 704 O O . PRO A 1 87 ? 46.602 -7.355 -41.025 1.00 89.62 87 PRO A O 1
ATOM 707 N N . GLY A 1 88 ? 47.323 -6.120 -42.755 1.00 87.94 88 GLY A N 1
ATOM 708 C CA . GLY A 1 88 ? 48.609 -6.803 -42.888 1.00 87.94 88 GLY A CA 1
ATOM 709 C C . GLY A 1 88 ? 49.075 -6.983 -44.331 1.00 87.94 88 GLY A C 1
ATOM 710 O O . GLY A 1 88 ? 48.501 -6.449 -45.280 1.00 87.94 88 GLY A O 1
ATOM 711 N N . VAL A 1 89 ? 50.164 -7.737 -44.491 1.00 86.75 89 VAL A N 1
ATOM 712 C CA . VAL A 1 89 ? 50.734 -8.060 -45.803 1.00 86.75 89 VAL A CA 1
ATOM 713 C C . VAL A 1 89 ? 50.289 -9.457 -46.205 1.00 86.75 89 VAL A C 1
ATOM 715 O O . VAL A 1 89 ? 50.696 -10.442 -45.591 1.00 86.75 89 VAL A O 1
ATOM 718 N N . HIS A 1 90 ? 49.499 -9.527 -47.269 1.00 87.81 90 HIS A N 1
ATOM 719 C CA . HIS A 1 90 ? 48.979 -10.765 -47.834 1.00 87.81 90 HIS A CA 1
ATOM 720 C C . HIS A 1 90 ? 49.548 -10.992 -49.223 1.00 87.81 90 HIS A C 1
ATOM 722 O O . HIS A 1 90 ? 49.909 -10.053 -49.934 1.00 87.81 90 HIS A O 1
ATOM 728 N N . ARG A 1 91 ? 49.639 -12.257 -49.614 1.00 86.62 91 ARG A N 1
ATOM 729 C CA . ARG A 1 91 ? 50.061 -12.656 -50.955 1.00 86.62 91 ARG A CA 1
ATOM 730 C C . ARG A 1 91 ? 48.947 -13.486 -51.547 1.00 86.62 91 ARG A C 1
ATOM 732 O O . ARG A 1 91 ? 48.557 -14.480 -50.937 1.00 86.62 91 ARG A O 1
ATOM 739 N N . VAL A 1 92 ? 48.430 -13.036 -52.682 1.00 87.25 92 VAL A N 1
ATOM 740 C CA . VAL A 1 92 ? 47.255 -13.625 -53.320 1.00 87.25 92 VAL A CA 1
ATOM 741 C C . VAL A 1 92 ? 47.638 -14.172 -54.685 1.00 87.25 92 VAL A C 1
ATOM 743 O O . VAL A 1 92 ? 48.246 -13.459 -55.482 1.00 87.25 92 VAL A O 1
ATOM 746 N N . TRP A 1 93 ? 47.310 -15.435 -54.954 1.00 85.62 93 TRP A N 1
ATOM 747 C CA . TRP A 1 93 ? 47.595 -16.072 -56.240 1.00 85.62 93 TRP A CA 1
ATOM 748 C C . TRP A 1 93 ? 46.841 -15.388 -57.393 1.00 85.62 93 TRP A C 1
ATOM 750 O O . TRP A 1 93 ? 45.665 -15.053 -57.268 1.00 85.62 93 TRP A O 1
ATOM 760 N N . LYS A 1 94 ? 47.524 -15.210 -58.530 1.00 82.50 94 LYS A N 1
ATOM 761 C CA . LYS A 1 94 ? 46.987 -14.637 -59.783 1.00 82.50 94 LYS A CA 1
ATOM 762 C C . LYS A 1 94 ? 47.048 -15.604 -60.965 1.00 82.50 94 LYS A C 1
ATOM 764 O O . LYS A 1 94 ? 46.782 -15.224 -62.100 1.00 82.50 94 LYS A O 1
ATOM 769 N N . VAL A 1 95 ? 47.424 -16.856 -60.715 1.00 72.25 95 VAL A N 1
ATOM 770 C CA . VAL A 1 95 ? 47.669 -17.826 -61.782 1.00 72.25 95 VAL A CA 1
ATOM 771 C C . VAL A 1 95 ? 46.342 -18.419 -62.257 1.00 72.25 95 VAL A C 1
ATOM 773 O O . VAL A 1 95 ? 45.634 -19.039 -61.470 1.00 72.25 95 VAL A O 1
ATOM 776 N N . GLU A 1 96 ? 46.020 -18.219 -63.539 1.00 64.38 96 GLU A N 1
ATOM 777 C CA . GLU A 1 96 ? 44.905 -18.844 -64.287 1.00 64.38 96 GLU A CA 1
ATOM 778 C C . GLU A 1 96 ? 43.468 -18.510 -63.829 1.00 64.38 96 GLU A C 1
ATOM 780 O O . GLU A 1 96 ? 42.513 -18.922 -64.484 1.00 64.38 96 GLU A O 1
ATOM 785 N N . GLN A 1 97 ? 43.289 -17.727 -62.763 1.00 66.94 97 GLN A N 1
ATOM 786 C CA . GLN A 1 97 ? 41.980 -17.344 -62.221 1.00 66.94 97 GLN A CA 1
ATOM 787 C C . GLN A 1 97 ? 41.797 -15.818 -62.267 1.00 66.94 97 GLN A C 1
ATOM 789 O O . GLN A 1 97 ? 42.735 -15.073 -61.975 1.00 66.94 97 GLN A O 1
ATOM 794 N N . ASN A 1 98 ? 40.589 -15.335 -62.590 1.00 81.44 98 ASN A N 1
ATOM 795 C CA . ASN A 1 98 ? 40.259 -13.905 -62.551 1.00 81.44 98 ASN A CA 1
ATOM 796 C C . ASN A 1 98 ? 40.059 -13.444 -61.098 1.00 81.44 98 ASN A C 1
ATOM 798 O O . ASN A 1 98 ? 38.937 -13.256 -60.621 1.00 81.44 98 ASN A O 1
ATOM 802 N N . VAL A 1 99 ? 41.173 -13.355 -60.372 1.00 85.00 99 VAL A N 1
ATOM 803 C CA . VAL A 1 99 ? 41.214 -13.004 -58.954 1.00 85.00 99 VAL A CA 1
ATOM 804 C C . VAL A 1 99 ? 41.499 -11.517 -58.809 1.00 85.00 99 VAL A C 1
ATOM 806 O O . VAL A 1 99 ? 42.530 -11.023 -59.265 1.00 85.00 99 VAL A O 1
ATOM 809 N N . VAL A 1 100 ? 40.622 -10.795 -58.121 1.00 87.50 100 VAL A N 1
ATOM 810 C CA . VAL A 1 100 ? 40.767 -9.368 -57.806 1.00 87.50 100 VAL A CA 1
ATOM 811 C C . VAL A 1 100 ? 40.695 -9.195 -56.298 1.00 87.50 100 VAL A C 1
ATOM 813 O O . VAL A 1 100 ? 39.873 -9.821 -55.637 1.00 87.50 100 VAL A O 1
ATOM 816 N N . VAL A 1 101 ? 41.544 -8.336 -55.737 1.00 88.25 101 VAL A N 1
ATOM 817 C CA . VAL A 1 101 ? 41.468 -7.980 -54.319 1.00 88.25 101 VAL A CA 1
ATOM 818 C C . VAL A 1 101 ? 40.936 -6.563 -54.207 1.00 88.25 101 VAL A C 1
ATOM 820 O O . VAL A 1 101 ? 41.515 -5.637 -54.769 1.00 88.25 101 VAL A O 1
ATOM 823 N N . ARG A 1 102 ? 39.821 -6.393 -53.496 1.00 90.19 102 ARG A N 1
ATOM 824 C CA . ARG A 1 102 ? 39.270 -5.072 -53.171 1.00 90.19 102 ARG A CA 1
ATOM 825 C C . ARG A 1 102 ? 39.565 -4.753 -51.716 1.00 90.19 102 ARG A C 1
ATOM 827 O O . ARG A 1 102 ? 39.256 -5.557 -50.840 1.00 90.19 102 ARG A O 1
ATOM 834 N N . ALA A 1 103 ? 40.175 -3.598 -51.477 1.00 88.69 103 ALA A N 1
ATOM 835 C CA . ALA A 1 103 ? 40.398 -3.079 -50.137 1.00 88.69 103 ALA A CA 1
ATOM 836 C C . ALA A 1 103 ? 39.218 -2.190 -49.725 1.00 88.69 103 ALA A C 1
ATOM 838 O O . ALA A 1 103 ? 38.770 -1.364 -50.517 1.00 88.69 103 ALA A O 1
ATOM 839 N N . TYR A 1 104 ? 38.755 -2.361 -48.494 1.00 88.62 104 TYR A N 1
ATOM 840 C CA . TYR A 1 104 ? 37.725 -1.555 -47.849 1.00 88.62 104 TYR A CA 1
ATOM 841 C C . TYR A 1 104 ? 38.305 -0.999 -46.555 1.00 88.62 104 TYR A C 1
ATOM 843 O O . TYR A 1 104 ? 38.920 -1.740 -45.785 1.00 88.62 104 TYR A O 1
ATOM 851 N N . ALA A 1 105 ? 38.124 0.288 -46.292 1.00 85.19 105 ALA A N 1
ATOM 852 C CA . ALA A 1 105 ? 38.329 0.818 -44.955 1.00 85.19 105 ALA A CA 1
ATOM 853 C C . ALA A 1 105 ? 37.219 0.316 -44.018 1.00 85.19 105 ALA A C 1
ATOM 855 O O . ALA A 1 105 ? 36.079 0.112 -44.429 1.00 85.19 105 ALA A O 1
ATOM 856 N N . GLU A 1 106 ? 37.529 0.177 -42.732 1.00 81.69 106 GLU A N 1
ATOM 857 C CA . GLU A 1 106 ? 36.558 -0.142 -41.674 1.00 81.69 106 GLU A CA 1
ATOM 858 C C . GLU A 1 106 ? 35.404 0.882 -41.593 1.00 81.69 106 GLU A C 1
ATOM 860 O O . GLU A 1 106 ? 34.329 0.586 -41.071 1.00 81.69 106 GLU A O 1
ATOM 865 N N . THR A 1 107 ? 35.617 2.087 -42.125 1.00 79.00 107 THR A N 1
ATOM 866 C CA . THR A 1 107 ? 34.627 3.167 -42.224 1.00 79.00 107 THR A CA 1
ATOM 867 C C . THR A 1 107 ? 33.829 3.160 -43.527 1.00 79.00 107 THR A C 1
ATOM 869 O O . THR A 1 107 ? 32.851 3.901 -43.630 1.00 79.00 107 THR A O 1
ATOM 872 N N . ASP A 1 108 ? 34.238 2.372 -44.524 1.00 81.94 108 ASP A N 1
ATOM 873 C CA . ASP A 1 108 ? 33.550 2.312 -45.812 1.00 81.94 108 ASP A CA 1
ATOM 874 C C . ASP A 1 108 ? 32.198 1.597 -45.673 1.00 81.94 108 ASP A C 1
ATOM 876 O O . ASP A 1 108 ? 32.026 0.743 -44.797 1.00 81.94 108 ASP A O 1
ATOM 880 N N . PRO A 1 109 ? 31.220 1.892 -46.546 1.00 80.06 109 PRO A N 1
ATOM 881 C CA . PRO A 1 109 ? 29.997 1.109 -46.617 1.00 80.06 109 PRO A CA 1
ATOM 882 C C . PRO A 1 109 ? 30.313 -0.370 -46.859 1.00 80.06 109 PRO A C 1
ATOM 884 O O . PRO A 1 109 ? 31.095 -0.712 -47.749 1.00 80.06 109 PRO A O 1
ATOM 887 N N . LEU A 1 110 ? 29.676 -1.251 -46.085 1.00 83.88 110 LEU A N 1
ATOM 888 C CA . LEU A 1 110 ? 29.761 -2.686 -46.326 1.00 83.88 110 LEU A CA 1
ATOM 889 C C . LEU A 1 110 ? 29.136 -2.985 -47.706 1.00 83.88 110 LEU A C 1
ATOM 891 O O . LEU A 1 110 ? 28.037 -2.493 -47.987 1.00 83.88 110 LEU A O 1
ATOM 895 N N . PRO A 1 111 ? 29.793 -3.768 -48.581 1.00 83.00 111 PRO A N 1
ATOM 896 C CA . PRO A 1 111 ? 29.159 -4.224 -49.812 1.00 83.00 111 PRO A CA 1
ATOM 897 C C . PRO A 1 111 ? 27.895 -5.048 -49.500 1.00 83.00 111 PRO A C 1
ATOM 899 O O . PRO A 1 111 ? 27.781 -5.593 -48.399 1.00 83.00 111 PRO A O 1
ATOM 902 N N . PRO A 1 112 ? 26.943 -5.170 -50.448 1.00 82.25 112 PRO A N 1
ATOM 903 C CA . PRO A 1 112 ? 25.712 -5.925 -50.232 1.00 82.25 112 PRO A CA 1
ATOM 904 C C . PRO A 1 112 ? 25.998 -7.320 -49.666 1.00 82.25 112 PRO A C 1
ATOM 906 O O . PRO A 1 112 ? 26.721 -8.111 -50.278 1.00 82.25 112 PRO A O 1
ATOM 909 N N . LEU A 1 113 ? 25.450 -7.608 -48.483 1.00 83.25 113 LEU A N 1
ATOM 910 C CA . LEU A 1 113 ? 25.735 -8.838 -47.752 1.00 83.25 113 LEU A CA 1
ATOM 911 C C . LEU A 1 113 ? 24.984 -10.023 -48.372 1.00 83.25 113 LEU A C 1
ATOM 913 O O . LEU A 1 113 ? 23.882 -10.372 -47.956 1.00 83.25 113 LEU A O 1
ATOM 917 N N . THR A 1 114 ? 25.584 -10.634 -49.391 1.00 85.69 114 THR A N 1
ATOM 918 C CA . THR A 1 114 ? 25.108 -11.891 -49.982 1.00 85.69 114 THR A CA 1
ATOM 919 C C . THR A 1 114 ? 25.449 -13.086 -49.085 1.00 85.69 114 THR A C 1
ATOM 921 O O . THR A 1 114 ? 26.362 -13.020 -48.258 1.00 85.69 114 THR A O 1
ATOM 924 N N . ASP A 1 115 ? 24.767 -14.220 -49.274 1.00 84.88 115 ASP A N 1
ATOM 925 C CA . ASP A 1 115 ? 25.065 -15.455 -48.529 1.00 84.88 115 ASP A CA 1
ATOM 926 C C . ASP A 1 115 ? 26.500 -15.959 -48.751 1.00 84.88 115 ASP A C 1
ATOM 928 O O . ASP A 1 115 ? 27.092 -16.569 -47.861 1.00 84.88 115 ASP A O 1
ATOM 932 N N . GLU A 1 116 ? 27.074 -15.701 -49.930 1.00 85.00 116 GLU A N 1
ATOM 933 C CA . GLU A 1 116 ? 28.479 -15.998 -50.222 1.00 85.00 116 GLU A CA 1
ATOM 934 C C . GLU A 1 116 ? 29.409 -15.101 -49.391 1.00 85.00 116 GLU A C 1
ATOM 936 O O . GLU A 1 116 ? 30.353 -15.595 -48.776 1.00 85.00 116 GLU A O 1
ATOM 941 N N . LEU A 1 117 ? 29.109 -13.801 -49.290 1.00 84.75 117 LEU A N 1
ATOM 942 C CA . LEU A 1 117 ? 29.917 -12.859 -48.517 1.00 84.75 117 LEU A CA 1
ATOM 943 C C . LEU A 1 117 ? 29.862 -13.147 -47.009 1.00 84.75 117 LEU A C 1
ATOM 945 O O . LEU A 1 117 ? 30.897 -13.118 -46.342 1.00 84.75 117 LEU A O 1
ATOM 949 N N . ARG A 1 118 ? 28.679 -13.498 -46.486 1.00 85.69 118 ARG A N 1
ATOM 950 C CA . ARG A 1 118 ? 28.479 -13.855 -45.070 1.00 85.69 118 ARG A CA 1
ATOM 951 C C . ARG A 1 118 ? 29.297 -15.082 -44.648 1.00 85.69 118 ARG A C 1
ATOM 953 O O . ARG A 1 118 ? 29.709 -15.174 -43.498 1.00 85.69 118 ARG A O 1
ATOM 960 N N . LYS A 1 119 ? 29.557 -16.022 -45.565 1.00 86.81 119 LYS A N 1
ATOM 961 C CA . LYS A 1 119 ? 30.403 -17.202 -45.296 1.00 86.81 119 LYS A CA 1
ATOM 962 C C . LYS A 1 119 ? 31.891 -16.868 -45.228 1.00 86.81 119 LYS A C 1
ATOM 964 O O . LYS A 1 119 ? 32.647 -17.599 -44.595 1.00 86.81 119 LYS A O 1
ATOM 969 N N . VAL A 1 120 ? 32.307 -15.811 -45.921 1.00 87.56 120 VAL A N 1
ATOM 970 C CA . VAL A 1 120 ? 33.716 -15.452 -46.101 1.00 87.56 120 VAL A CA 1
ATOM 971 C C . VAL A 1 120 ? 34.190 -14.471 -45.032 1.00 87.56 120 VAL A C 1
ATOM 973 O O . VAL A 1 120 ? 35.318 -14.593 -44.555 1.00 87.56 120 VAL A O 1
ATOM 976 N N . ILE A 1 121 ? 33.353 -13.507 -44.641 1.00 88.12 121 ILE A N 1
ATOM 977 C CA . ILE A 1 121 ? 33.703 -12.539 -43.598 1.00 88.12 121 ILE A CA 1
ATOM 978 C C . ILE A 1 121 ? 33.480 -13.177 -42.216 1.00 88.12 121 ILE A C 1
ATOM 980 O O . ILE A 1 121 ? 32.381 -13.658 -41.939 1.00 88.12 121 ILE A O 1
ATOM 984 N N . PRO A 1 122 ? 34.479 -13.164 -41.313 1.00 86.88 122 PRO A N 1
ATOM 985 C CA . PRO A 1 122 ? 34.285 -13.636 -39.948 1.00 86.88 122 PRO A CA 1
ATOM 986 C C . PRO A 1 122 ? 33.205 -12.820 -39.229 1.00 86.88 122 PRO A C 1
ATOM 988 O O . PRO A 1 122 ? 33.241 -11.592 -39.256 1.00 86.88 122 PRO A O 1
ATOM 991 N N . SER A 1 123 ? 32.298 -13.485 -38.510 1.00 83.69 123 SER A N 1
ATOM 992 C CA . SER A 1 123 ? 31.181 -12.831 -37.808 1.00 83.69 123 SER A CA 1
ATOM 993 C C . SER A 1 123 ? 31.612 -11.747 -36.813 1.00 83.69 123 SER A C 1
ATOM 995 O O . SER A 1 123 ? 30.879 -10.795 -36.600 1.00 83.69 123 SER A O 1
ATOM 997 N N . VAL A 1 124 ? 32.815 -11.850 -36.239 1.00 85.25 124 VAL A N 1
ATOM 998 C CA . VAL A 1 124 ? 33.388 -10.843 -35.321 1.00 85.25 124 VAL A CA 1
ATOM 999 C C . VAL A 1 124 ? 33.678 -9.506 -36.021 1.00 85.25 124 VAL A C 1
ATOM 1001 O O . VAL A 1 124 ? 33.705 -8.465 -35.373 1.00 85.25 124 VAL A O 1
ATOM 1004 N N . GLU A 1 125 ? 33.893 -9.522 -37.337 1.00 87.06 125 GLU A N 1
ATOM 1005 C CA . GLU A 1 125 ? 34.180 -8.326 -38.142 1.00 87.06 125 GLU A CA 1
ATOM 1006 C C . GLU A 1 125 ? 32.893 -7.698 -38.714 1.00 87.06 125 GLU A C 1
ATOM 1008 O O . GLU A 1 125 ? 32.951 -6.652 -39.364 1.00 87.06 125 GLU A O 1
ATOM 1013 N N . LEU A 1 126 ? 31.729 -8.313 -38.468 1.00 88.56 126 LEU A N 1
ATOM 1014 C CA . LEU A 1 126 ? 30.415 -7.857 -38.914 1.00 88.56 126 LEU A CA 1
ATOM 1015 C C . LEU A 1 126 ? 29.549 -7.440 -37.724 1.00 88.56 126 LEU A C 1
ATOM 1017 O O . LEU A 1 126 ? 29.436 -8.141 -36.724 1.00 88.56 126 LEU A O 1
ATOM 1021 N N . LEU A 1 127 ? 28.872 -6.310 -37.878 1.00 89.75 127 LEU A N 1
ATOM 1022 C CA . LEU A 1 127 ? 27.734 -5.923 -37.060 1.00 89.75 127 LEU A CA 1
ATOM 1023 C C . LEU A 1 127 ? 26.478 -6.082 -37.914 1.00 89.75 127 LEU A C 1
ATOM 1025 O O . LEU A 1 127 ? 26.157 -5.205 -38.715 1.00 89.75 127 LEU A O 1
ATOM 1029 N N . GLU A 1 128 ? 25.785 -7.204 -37.749 1.00 88.94 128 GLU A N 1
ATOM 1030 C CA . GLU A 1 128 ? 24.452 -7.416 -38.314 1.00 88.94 128 GLU A CA 1
ATOM 1031 C C . GLU A 1 128 ? 23.391 -7.064 -37.271 1.00 88.94 128 GLU A C 1
ATOM 1033 O O . GLU A 1 128 ? 23.513 -7.414 -36.095 1.00 88.94 128 GLU A O 1
ATOM 1038 N N . ALA A 1 129 ? 22.335 -6.385 -37.704 1.00 88.19 129 ALA A N 1
ATOM 1039 C CA . ALA A 1 129 ? 21.219 -6.039 -36.850 1.00 88.19 129 ALA A CA 1
ATOM 1040 C C . ALA A 1 129 ? 19.895 -6.136 -37.594 1.00 88.19 129 ALA A C 1
ATOM 1042 O O . ALA A 1 129 ? 19.725 -5.584 -38.680 1.00 88.19 129 ALA A O 1
ATOM 1043 N N . GLN A 1 130 ? 18.943 -6.804 -36.956 1.00 91.25 130 GLN A N 1
ATOM 1044 C CA . GLN A 1 130 ? 17.548 -6.804 -37.355 1.00 91.25 130 GLN A CA 1
ATOM 1045 C C . GLN A 1 130 ? 16.812 -5.779 -36.492 1.00 91.25 130 GLN A C 1
ATOM 1047 O O . GLN A 1 130 ? 16.782 -5.915 -35.271 1.00 91.25 130 GLN A O 1
ATOM 1052 N N . ILE A 1 131 ? 16.257 -4.742 -37.120 1.00 93.06 131 ILE A N 1
ATOM 1053 C CA . ILE A 1 131 ? 15.443 -3.727 -36.445 1.00 93.06 131 ILE A CA 1
ATOM 1054 C C . ILE A 1 131 ? 13.983 -4.010 -36.763 1.00 93.06 131 ILE A C 1
ATOM 1056 O O . ILE A 1 131 ? 13.558 -3.915 -37.915 1.00 93.06 131 ILE A O 1
ATOM 1060 N N . GLU A 1 132 ? 13.213 -4.335 -35.734 1.00 93.19 132 GLU A N 1
ATOM 1061 C CA . GLU A 1 132 ? 11.787 -4.613 -35.874 1.00 93.19 132 GLU A CA 1
ATOM 1062 C C . GLU A 1 132 ? 10.961 -3.341 -36.121 1.00 93.19 132 GLU A C 1
ATOM 1064 O O . GLU A 1 132 ? 11.405 -2.212 -35.902 1.00 93.19 132 GLU A O 1
ATOM 1069 N N . VAL A 1 133 ? 9.709 -3.505 -36.559 1.00 89.81 133 VAL A N 1
ATOM 1070 C CA . VAL A 1 133 ? 8.800 -2.377 -36.851 1.00 89.81 133 VAL A CA 1
ATOM 1071 C C . VAL A 1 133 ? 8.542 -1.508 -35.611 1.00 89.81 133 VAL A C 1
ATOM 1073 O O . VAL A 1 133 ? 8.472 -0.277 -35.717 1.00 89.81 133 VAL A O 1
ATOM 1076 N N . ASN A 1 134 ? 8.456 -2.137 -34.435 1.00 89.69 134 ASN A N 1
ATOM 1077 C CA . ASN A 1 134 ? 8.324 -1.485 -33.130 1.00 89.69 134 ASN A CA 1
ATOM 1078 C C . ASN A 1 134 ? 9.677 -1.074 -32.521 1.00 89.69 134 ASN A C 1
ATOM 1080 O O . ASN A 1 134 ? 9.727 -0.675 -31.362 1.00 89.69 134 ASN A O 1
ATOM 1084 N N . GLN A 1 135 ? 10.768 -1.105 -33.284 1.00 92.69 135 GLN A N 1
ATOM 1085 C CA . GLN A 1 135 ? 12.077 -0.663 -32.822 1.00 92.69 135 GLN A CA 1
ATOM 1086 C C . GLN A 1 135 ? 12.598 0.519 -33.630 1.00 92.69 135 GLN A C 1
ATOM 1088 O O . GLN A 1 135 ? 12.222 0.745 -34.783 1.00 92.69 135 GLN A O 1
ATOM 1093 N N . ARG A 1 136 ? 13.490 1.295 -33.017 1.00 89.81 136 ARG A N 1
ATOM 1094 C CA . ARG A 1 136 ? 14.267 2.338 -33.690 1.00 89.81 136 ARG A CA 1
ATOM 1095 C C . ARG A 1 136 ? 15.734 2.160 -33.358 1.00 89.81 136 ARG A C 1
ATOM 1097 O O . ARG A 1 136 ? 16.076 1.988 -32.192 1.00 89.81 136 ARG A O 1
ATOM 1104 N N . GLY A 1 137 ? 16.575 2.194 -34.387 1.00 91.81 137 GLY A N 1
ATOM 1105 C CA . GLY A 1 137 ? 18.016 2.045 -34.248 1.00 91.81 137 GLY A CA 1
ATOM 1106 C C . GLY A 1 137 ? 18.759 3.333 -34.576 1.00 91.81 137 GLY A C 1
ATOM 1107 O O . GLY A 1 137 ? 18.354 4.079 -35.466 1.00 91.81 137 GLY A O 1
ATOM 1108 N N . VAL A 1 138 ? 19.872 3.574 -33.896 1.00 94.06 138 VAL A N 1
ATOM 1109 C CA . VAL A 1 138 ? 20.863 4.586 -34.272 1.00 94.06 138 VAL A CA 1
ATOM 1110 C C . VAL A 1 138 ? 22.224 3.918 -34.353 1.00 94.06 138 VAL A C 1
ATOM 1112 O O . VAL A 1 138 ? 22.676 3.281 -33.398 1.00 94.06 138 VAL A O 1
ATOM 1115 N N . LEU A 1 139 ? 22.869 4.071 -35.506 1.00 93.19 139 LEU A N 1
ATOM 1116 C CA . LEU A 1 139 ? 24.247 3.658 -35.706 1.00 93.19 139 LEU A CA 1
ATOM 1117 C C . LEU A 1 139 ? 25.165 4.687 -35.053 1.00 93.19 139 LEU A C 1
ATOM 1119 O O . LEU A 1 139 ? 25.089 5.877 -35.358 1.00 93.19 139 LEU A O 1
ATOM 1123 N N . VAL A 1 140 ? 26.046 4.218 -34.182 1.00 93.12 140 VAL A N 1
ATOM 1124 C CA . VAL A 1 140 ? 27.072 5.023 -33.523 1.00 93.12 140 VAL A CA 1
ATOM 1125 C C . VAL A 1 140 ? 28.425 4.574 -34.052 1.00 93.12 140 VAL A C 1
ATOM 1127 O O . VAL A 1 140 ? 28.775 3.402 -33.914 1.00 93.12 140 VAL A O 1
ATOM 1130 N N . ARG A 1 141 ? 29.188 5.492 -34.644 1.00 90.19 141 ARG A N 1
ATOM 1131 C CA . ARG A 1 141 ? 30.541 5.240 -35.144 1.00 90.19 141 ARG A CA 1
ATOM 1132 C C . ARG A 1 141 ? 31.543 5.942 -34.240 1.00 90.19 141 ARG A C 1
ATOM 1134 O O . ARG A 1 141 ? 31.441 7.146 -34.040 1.00 90.19 141 ARG A O 1
ATOM 1141 N N . ASP A 1 142 ? 32.470 5.190 -33.653 1.00 88.75 142 ASP A N 1
ATOM 1142 C CA . ASP A 1 142 ? 33.505 5.726 -32.752 1.00 88.75 142 ASP A CA 1
ATOM 1143 C C . ASP A 1 142 ? 32.959 6.567 -31.585 1.00 88.75 142 ASP A C 1
ATOM 1145 O O . ASP A 1 142 ? 33.577 7.522 -31.122 1.00 88.75 142 ASP A O 1
ATOM 1149 N N . GLY A 1 143 ? 31.774 6.197 -31.094 1.00 87.12 143 GLY A N 1
ATOM 1150 C CA . GLY A 1 143 ? 31.087 6.910 -30.016 1.00 87.12 143 GLY A CA 1
ATOM 1151 C C . GLY A 1 143 ? 30.265 8.118 -30.467 1.00 87.12 143 GLY A C 1
ATOM 1152 O O . GLY A 1 143 ? 29.579 8.693 -29.633 1.00 87.12 143 GLY A O 1
ATOM 1153 N N . VAL A 1 144 ? 30.270 8.467 -31.757 1.00 90.56 144 VAL A N 1
ATOM 1154 C CA . VAL A 1 144 ? 29.477 9.569 -32.317 1.00 90.56 144 VAL A CA 1
ATOM 1155 C C . VAL A 1 144 ? 28.263 9.017 -33.078 1.00 90.56 144 VAL A C 1
ATOM 1157 O O . VAL A 1 144 ? 28.421 8.111 -33.903 1.00 90.56 144 VAL A O 1
ATOM 1160 N N . PRO A 1 145 ? 27.042 9.526 -32.841 1.00 92.94 145 PRO A N 1
ATOM 1161 C CA . PRO A 1 145 ? 25.866 9.154 -33.628 1.00 92.94 145 PRO A CA 1
ATOM 1162 C C . PRO A 1 145 ? 26.054 9.497 -35.118 1.00 92.94 145 PRO A C 1
ATOM 1164 O O . PRO A 1 145 ? 26.272 10.655 -35.462 1.00 92.94 145 PRO A O 1
ATOM 1167 N N . ASP A 1 146 ? 25.971 8.496 -36.001 1.00 90.81 146 ASP A N 1
ATOM 1168 C CA . ASP A 1 146 ? 26.179 8.643 -37.455 1.00 90.81 146 ASP A CA 1
ATOM 1169 C C . ASP A 1 146 ? 24.848 8.813 -38.195 1.00 90.81 146 ASP A C 1
ATOM 1171 O O . ASP A 1 146 ? 24.644 9.785 -38.920 1.00 90.81 146 ASP A O 1
ATOM 1175 N N . ARG A 1 147 ? 23.926 7.854 -38.031 1.00 90.19 147 ARG A N 1
ATOM 1176 C CA . ARG A 1 147 ? 22.628 7.868 -38.719 1.00 90.19 147 ARG A CA 1
ATOM 1177 C C . ARG A 1 147 ? 21.563 7.068 -37.990 1.00 90.19 147 ARG A C 1
ATOM 1179 O O . ARG A 1 147 ? 21.849 6.119 -37.260 1.00 90.19 147 ARG A O 1
ATOM 1186 N N . VAL A 1 148 ? 20.317 7.422 -38.268 1.00 91.94 148 VAL A N 1
ATOM 1187 C CA . VAL A 1 148 ? 19.141 6.684 -37.816 1.00 91.94 148 VAL A CA 1
ATOM 1188 C C . VAL A 1 148 ? 18.842 5.543 -38.786 1.00 91.94 148 VAL A C 1
ATOM 1190 O O . VAL A 1 148 ? 18.979 5.701 -39.999 1.00 91.94 148 VAL A O 1
ATOM 1193 N N . LEU A 1 149 ? 18.430 4.396 -38.255 1.00 90.31 149 LEU A N 1
ATOM 1194 C CA . LEU A 1 149 ? 18.103 3.202 -39.023 1.00 90.31 149 LEU A CA 1
ATOM 1195 C C . LEU A 1 149 ? 16.598 2.922 -38.966 1.00 90.31 149 LEU A C 1
ATOM 1197 O O . LEU A 1 149 ? 15.985 2.898 -37.894 1.00 90.31 149 LEU A O 1
ATOM 1201 N N . ALA A 1 150 ? 16.010 2.717 -40.143 1.00 85.50 150 ALA A N 1
ATOM 1202 C CA . ALA A 1 150 ? 14.628 2.277 -40.297 1.00 85.50 150 ALA A CA 1
ATOM 1203 C C . ALA A 1 150 ? 14.484 0.777 -39.963 1.00 85.50 150 ALA A C 1
ATOM 1205 O O . ALA A 1 150 ? 15.488 0.061 -39.970 1.00 85.50 150 ALA A O 1
ATOM 1206 N N . PRO A 1 151 ? 13.259 0.279 -39.715 1.00 89.69 151 PRO A N 1
ATOM 1207 C CA . PRO A 1 151 ? 13.012 -1.155 -39.598 1.00 89.69 151 PRO A CA 1
ATOM 1208 C C . PRO A 1 151 ? 13.539 -1.933 -40.809 1.00 89.69 151 PRO A C 1
ATOM 1210 O O . PRO A 1 151 ? 13.395 -1.487 -41.949 1.00 89.69 151 PRO A O 1
ATOM 1213 N N . GLY A 1 152 ? 14.154 -3.085 -40.557 1.00 90.19 152 GLY A N 1
ATOM 1214 C CA . GLY A 1 152 ? 14.785 -3.927 -41.568 1.00 90.19 152 GLY A CA 1
ATOM 1215 C C . GLY A 1 152 ? 16.108 -4.538 -41.107 1.00 90.19 152 GLY A C 1
ATOM 1216 O O . GLY A 1 152 ? 16.552 -4.337 -39.974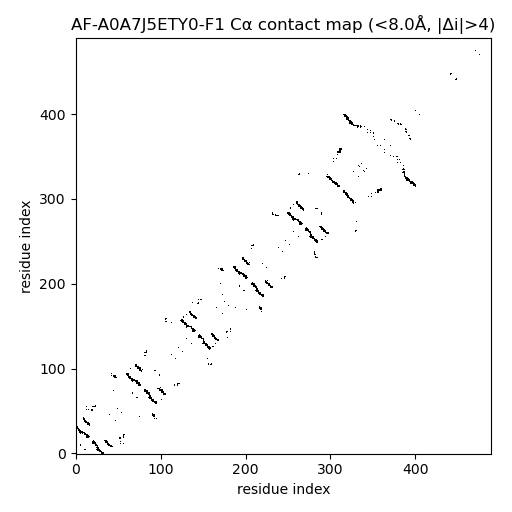 1.00 90.19 152 GLY A O 1
ATOM 1217 N N . HIS A 1 153 ? 16.733 -5.287 -42.014 1.00 88.88 153 HIS A N 1
ATOM 1218 C CA . HIS A 1 153 ? 18.056 -5.871 -41.812 1.00 88.88 153 HIS A CA 1
ATOM 1219 C C . HIS A 1 153 ? 19.139 -4.878 -42.237 1.00 88.88 153 HIS A C 1
ATOM 1221 O O . HIS A 1 153 ? 19.089 -4.330 -43.339 1.00 88.88 153 HIS A O 1
ATOM 1227 N N . HIS A 1 154 ? 20.115 -4.652 -41.361 1.00 88.50 154 HIS A N 1
ATOM 1228 C CA . HIS A 1 154 ? 21.253 -3.768 -41.600 1.00 88.50 154 HIS A CA 1
ATOM 1229 C C . HIS A 1 154 ? 22.554 -4.489 -41.269 1.00 88.50 154 HIS A C 1
ATOM 1231 O O . HIS A 1 154 ? 22.618 -5.262 -40.312 1.00 88.50 154 HIS A O 1
ATOM 1237 N N . ALA A 1 155 ? 23.604 -4.205 -42.036 1.00 88.50 155 ALA A N 1
ATOM 1238 C CA . ALA A 1 155 ? 24.919 -4.792 -41.834 1.00 88.50 155 ALA A CA 1
ATOM 1239 C C . ALA A 1 155 ? 26.024 -3.743 -42.004 1.00 88.50 155 ALA A C 1
ATOM 1241 O O . ALA A 1 155 ? 26.021 -2.966 -42.961 1.00 88.50 155 ALA A O 1
ATOM 1242 N N . PHE A 1 156 ? 26.976 -3.741 -41.073 1.00 89.56 156 PHE A N 1
ATOM 1243 C CA . PHE A 1 156 ? 28.107 -2.815 -41.032 1.00 89.56 156 PHE A CA 1
ATOM 1244 C C . PHE A 1 156 ? 29.391 -3.548 -40.636 1.00 89.56 156 PHE A C 1
ATOM 1246 O O . PHE A 1 156 ? 29.348 -4.652 -40.095 1.00 89.56 156 PHE A O 1
ATOM 1253 N N . TRP A 1 157 ? 30.544 -2.911 -40.835 1.00 89.31 157 TRP A N 1
ATOM 1254 C CA . TRP A 1 157 ? 31.794 -3.375 -40.230 1.00 89.31 157 TRP A CA 1
ATOM 1255 C C . TRP A 1 157 ? 31.731 -3.262 -38.701 1.00 89.31 157 TRP A C 1
ATOM 1257 O O . TRP A 1 157 ? 31.306 -2.235 -38.171 1.00 89.31 157 TRP A O 1
ATOM 1267 N N . GLY A 1 158 ? 32.151 -4.303 -37.982 1.00 86.56 158 GLY A N 1
ATOM 1268 C CA . GLY A 1 158 ? 31.854 -4.456 -36.553 1.00 86.56 158 GLY A CA 1
ATOM 1269 C C . GLY A 1 158 ? 32.702 -3.625 -35.588 1.00 86.56 158 GLY A C 1
ATOM 1270 O O . GLY A 1 158 ? 32.239 -3.272 -34.510 1.00 86.56 158 GLY A O 1
ATOM 1271 N N . LYS A 1 159 ? 33.941 -3.283 -35.946 1.00 85.69 159 LYS A N 1
ATOM 1272 C CA . LYS A 1 159 ? 34.915 -2.736 -34.986 1.00 85.69 159 LYS A CA 1
ATOM 1273 C C . LYS A 1 159 ? 34.625 -1.301 -34.528 1.00 85.69 159 LYS A C 1
ATOM 1275 O O . LYS A 1 159 ? 34.758 -0.998 -33.345 1.00 85.69 159 LYS A O 1
ATOM 1280 N N . HIS A 1 160 ? 34.242 -0.430 -35.461 1.00 86.25 160 HIS A N 1
ATOM 1281 C CA . HIS A 1 160 ? 34.009 1.000 -35.212 1.00 86.25 160 HIS A CA 1
ATOM 1282 C C . HIS A 1 160 ? 32.532 1.342 -35.012 1.00 86.25 160 HIS A C 1
ATOM 1284 O O . HIS A 1 160 ? 32.205 2.400 -34.474 1.00 86.25 160 HIS A O 1
ATOM 1290 N N . ASN A 1 161 ? 31.634 0.456 -35.443 1.00 89.56 161 ASN A N 1
ATOM 1291 C CA . ASN A 1 161 ? 30.203 0.689 -35.387 1.00 89.56 161 ASN A CA 1
ATOM 1292 C C . ASN A 1 161 ? 29.585 -0.036 -34.192 1.00 89.56 161 ASN A C 1
ATOM 1294 O O . ASN A 1 161 ? 29.911 -1.178 -33.880 1.00 89.56 161 ASN A O 1
ATOM 1298 N N . LYS A 1 162 ? 28.644 0.633 -33.541 1.00 91.06 162 LYS A N 1
ATOM 1299 C CA . LYS A 1 162 ? 27.773 0.076 -32.511 1.00 91.06 162 LYS A CA 1
ATOM 1300 C C . LYS A 1 162 ? 26.343 0.463 -32.824 1.00 91.06 162 LYS A C 1
ATOM 1302 O O . LYS A 1 162 ? 26.095 1.477 -33.474 1.00 91.06 162 LYS A O 1
ATOM 1307 N N . LEU A 1 163 ? 25.405 -0.331 -32.329 1.00 92.50 163 LEU A N 1
ATOM 1308 C CA . LEU A 1 163 ? 23.991 -0.063 -32.505 1.00 92.50 163 LEU A CA 1
ATOM 1309 C C . LEU A 1 163 ? 23.334 0.246 -31.164 1.00 92.50 163 LEU A C 1
ATOM 1311 O O . LEU A 1 163 ? 23.443 -0.530 -30.217 1.00 92.50 163 LEU A O 1
ATOM 1315 N N . LEU A 1 164 ? 22.626 1.369 -31.115 1.00 93.69 164 LEU A N 1
ATOM 1316 C CA . LEU A 1 164 ? 21.668 1.665 -30.060 1.00 93.69 164 LEU A CA 1
ATOM 1317 C C . LEU A 1 164 ? 20.276 1.350 -30.595 1.00 93.69 164 LEU A C 1
ATOM 1319 O O . LEU A 1 164 ? 19.907 1.868 -31.646 1.00 93.69 164 LEU A O 1
ATOM 1323 N N . VAL A 1 165 ? 19.522 0.500 -29.900 1.00 92.81 165 VAL A N 1
ATOM 1324 C CA . VAL A 1 165 ? 18.154 0.125 -30.278 1.00 92.81 165 VAL A CA 1
ATOM 1325 C C . VAL A 1 165 ? 17.217 0.452 -29.129 1.00 92.81 165 VAL A C 1
ATOM 1327 O O . VAL A 1 165 ? 17.495 0.103 -27.984 1.00 92.81 165 VAL A O 1
ATOM 1330 N N . TRP A 1 166 ? 16.095 1.088 -29.447 1.00 93.69 166 TRP A N 1
ATOM 1331 C CA . TRP A 1 166 ? 15.004 1.337 -28.511 1.00 93.69 166 TRP A CA 1
ATOM 1332 C C . TRP A 1 166 ? 13.744 0.625 -28.966 1.00 93.69 166 TRP A C 1
ATOM 1334 O O . TRP A 1 166 ? 13.458 0.579 -30.166 1.00 93.69 166 TRP A O 1
ATOM 1344 N N . ASN A 1 167 ? 12.971 0.130 -28.001 1.00 91.12 167 ASN A N 1
ATOM 1345 C CA . ASN A 1 167 ? 11.633 -0.375 -28.245 1.00 91.12 167 ASN A CA 1
ATOM 1346 C C . ASN A 1 167 ? 10.609 0.758 -28.059 1.00 91.12 167 ASN A C 1
ATOM 1348 O O . ASN A 1 167 ? 10.635 1.505 -27.080 1.00 91.12 167 ASN A O 1
ATOM 1352 N N . LEU A 1 168 ? 9.700 0.891 -29.020 1.00 89.19 168 LEU A N 1
ATOM 1353 C CA . LEU A 1 168 ? 8.583 1.831 -28.974 1.00 89.19 168 LEU A CA 1
ATOM 1354 C C . LEU A 1 168 ? 7.592 1.480 -27.852 1.00 89.19 168 LEU A C 1
ATOM 1356 O O . LEU A 1 168 ? 6.969 2.380 -27.292 1.00 89.19 168 LEU A O 1
ATOM 1360 N N . ASP A 1 169 ? 7.501 0.202 -27.475 1.00 88.00 169 ASP A N 1
ATOM 1361 C CA . ASP A 1 169 ? 6.655 -0.290 -26.382 1.00 88.00 169 ASP A CA 1
ATOM 1362 C C . ASP A 1 169 ? 7.112 0.191 -24.997 1.00 88.00 169 ASP A C 1
ATOM 1364 O O . ASP A 1 169 ? 6.307 0.240 -24.069 1.00 88.00 169 ASP A O 1
ATOM 1368 N N . ASP A 1 170 ? 8.366 0.637 -24.858 1.00 88.81 170 ASP A N 1
ATOM 1369 C CA . ASP A 1 170 ? 8.859 1.238 -23.613 1.00 88.81 170 ASP A CA 1
ATOM 1370 C C . ASP A 1 170 ? 8.221 2.608 -23.336 1.00 88.81 170 ASP A C 1
ATOM 1372 O O . ASP A 1 170 ? 8.369 3.153 -22.233 1.00 88.81 170 ASP A O 1
ATOM 1376 N N . MET A 1 171 ? 7.527 3.178 -24.329 1.00 89.50 171 MET A N 1
ATOM 1377 C CA . MET A 1 171 ? 6.816 4.461 -24.335 1.00 89.50 171 MET A CA 1
ATOM 1378 C C . MET A 1 171 ? 7.672 5.713 -24.118 1.00 89.50 171 MET A C 1
ATOM 1380 O O . MET A 1 171 ? 7.311 6.788 -24.588 1.00 89.50 171 MET A O 1
ATOM 1384 N N . VAL A 1 172 ? 8.803 5.601 -23.424 1.00 91.88 172 VAL A N 1
ATOM 1385 C CA . VAL A 1 172 ? 9.673 6.713 -23.038 1.00 91.88 172 VAL A CA 1
ATOM 1386 C C . VAL A 1 172 ? 11.051 6.521 -23.656 1.00 91.88 172 VAL A C 1
ATOM 1388 O O . VAL A 1 172 ? 11.713 5.514 -23.421 1.00 91.88 172 VAL A O 1
ATOM 1391 N N . LEU A 1 173 ? 11.501 7.533 -24.389 1.00 92.25 173 LEU A N 1
ATOM 1392 C CA . LEU A 1 173 ? 12.826 7.622 -24.981 1.00 92.25 173 LEU A CA 1
ATOM 1393 C C . LEU A 1 173 ? 13.847 8.103 -23.944 1.00 92.25 173 LEU A C 1
ATOM 1395 O O . LEU A 1 173 ? 13.763 9.221 -23.430 1.00 92.25 173 LEU A O 1
ATOM 1399 N N . GLN A 1 174 ? 14.853 7.266 -23.697 1.00 90.44 174 GLN A N 1
ATOM 1400 C CA . GLN A 1 174 ? 16.049 7.604 -22.928 1.00 90.44 174 GLN A CA 1
ATOM 1401 C C . GLN A 1 174 ? 17.267 7.545 -23.852 1.00 90.44 174 GLN A C 1
ATOM 1403 O O . GLN A 1 174 ? 17.689 6.465 -24.264 1.00 90.44 174 GLN A O 1
ATOM 1408 N N . ALA A 1 175 ? 17.812 8.708 -24.200 1.00 90.94 175 ALA A N 1
ATOM 1409 C CA . ALA A 1 175 ? 18.957 8.837 -25.095 1.00 90.94 175 ALA A CA 1
ATOM 1410 C C . ALA A 1 175 ? 19.845 10.018 -24.684 1.00 90.94 175 ALA A C 1
ATOM 1412 O O . ALA A 1 175 ? 19.380 10.965 -24.043 1.00 90.94 175 ALA A O 1
ATOM 1413 N N . GLN A 1 176 ? 21.125 9.947 -25.053 1.00 91.25 176 GLN A N 1
ATOM 1414 C CA . GLN A 1 176 ? 22.084 11.027 -24.827 1.00 91.25 176 GLN A CA 1
ATOM 1415 C C . GLN A 1 176 ? 21.783 12.242 -25.735 1.00 91.25 176 GLN A C 1
ATOM 1417 O O . GLN A 1 176 ? 21.117 12.088 -26.763 1.00 91.25 176 GLN A O 1
ATOM 1422 N N . PRO A 1 177 ? 22.212 13.466 -25.362 1.00 91.12 177 PRO A N 1
ATOM 1423 C CA . PRO A 1 177 ? 21.878 14.689 -26.103 1.00 91.12 177 PRO A CA 1
ATOM 1424 C C . PRO A 1 177 ? 22.307 14.695 -27.577 1.00 91.12 177 PRO A C 1
ATOM 1426 O O . PRO A 1 177 ? 21.583 15.210 -28.424 1.00 91.12 177 PRO A O 1
ATOM 1429 N N . ASP A 1 178 ? 23.459 14.108 -27.881 1.00 91.75 178 ASP A N 1
ATOM 1430 C CA . ASP A 1 178 ? 24.004 13.935 -29.230 1.00 91.75 178 ASP A CA 1
ATOM 1431 C C . ASP A 1 178 ? 23.133 13.012 -30.096 1.00 91.75 178 ASP A C 1
ATOM 1433 O O . ASP A 1 178 ? 22.825 13.337 -31.241 1.00 91.75 178 ASP A O 1
ATOM 1437 N N . VAL A 1 179 ? 22.654 11.900 -29.533 1.00 92.25 179 VAL A N 1
ATOM 1438 C CA . VAL A 1 179 ? 21.703 10.999 -30.198 1.00 92.25 179 VAL A CA 1
ATOM 1439 C C . VAL A 1 179 ? 20.377 11.716 -30.439 1.00 92.25 179 VAL A C 1
ATOM 1441 O O . VAL A 1 179 ? 19.814 11.630 -31.527 1.00 92.25 179 VAL A O 1
ATOM 1444 N N . LEU A 1 180 ? 19.872 12.448 -29.443 1.00 91.38 180 LEU A N 1
ATOM 1445 C CA . LEU A 1 180 ? 18.614 13.191 -29.555 1.00 91.38 180 LEU A CA 1
ATOM 1446 C C . LEU A 1 180 ? 18.658 14.254 -30.657 1.00 91.38 180 LEU A C 1
ATOM 1448 O O . LEU A 1 180 ? 17.652 14.462 -31.327 1.00 91.38 180 LEU A O 1
ATOM 1452 N N . ALA A 1 181 ? 19.810 14.897 -30.864 1.00 90.00 181 ALA A N 1
ATOM 1453 C CA . ALA A 1 181 ? 19.997 15.871 -31.937 1.00 90.00 181 ALA A CA 1
ATOM 1454 C C . ALA A 1 181 ? 19.891 15.244 -33.339 1.00 90.00 181 ALA A C 1
ATOM 1456 O O . ALA A 1 181 ? 19.509 15.928 -34.287 1.00 90.00 181 ALA A O 1
ATOM 1457 N N . LEU A 1 182 ? 20.204 13.951 -33.465 1.00 92.62 182 LEU A N 1
ATOM 1458 C CA . LEU A 1 182 ? 20.109 13.193 -34.712 1.00 92.62 182 LEU A CA 1
ATOM 1459 C C . LEU A 1 182 ? 18.695 12.638 -34.967 1.00 92.62 182 LEU A C 1
ATOM 1461 O O . LEU A 1 182 ? 18.324 12.384 -36.115 1.00 92.62 182 LEU A O 1
ATOM 1465 N N . LEU A 1 183 ? 17.901 12.419 -33.914 1.00 91.38 183 LEU A N 1
ATOM 1466 C CA . LEU A 1 183 ? 16.568 11.829 -34.031 1.00 91.38 183 LEU A CA 1
ATOM 1467 C C . LEU A 1 183 ? 15.547 12.819 -34.630 1.00 91.38 183 LEU A C 1
ATOM 1469 O O . LEU A 1 183 ? 15.514 13.990 -34.243 1.00 91.38 183 LEU A O 1
ATOM 1473 N N . PRO A 1 184 ? 14.643 12.366 -35.522 1.00 89.56 184 PRO A N 1
ATOM 1474 C CA . PRO A 1 184 ? 13.577 13.218 -36.041 1.00 89.56 184 PRO A CA 1
ATOM 1475 C C . PRO A 1 184 ? 12.634 13.698 -34.930 1.00 89.56 184 PRO A C 1
ATOM 1477 O O . PRO A 1 184 ? 12.077 12.886 -34.194 1.00 89.56 184 PRO A O 1
ATOM 1480 N N . GLN A 1 185 ? 12.366 15.008 -34.866 1.00 84.75 185 GLN A N 1
ATOM 1481 C CA . GLN A 1 185 ? 11.460 15.597 -33.861 1.00 84.75 185 GLN A CA 1
ATOM 1482 C C . GLN A 1 185 ? 10.023 15.057 -33.950 1.00 84.75 185 GLN A C 1
ATOM 1484 O O . GLN A 1 185 ? 9.300 15.066 -32.966 1.00 84.75 185 GLN A O 1
ATOM 1489 N N . ALA A 1 186 ? 9.603 14.547 -35.112 1.00 87.38 186 ALA A N 1
ATOM 1490 C CA . ALA A 1 186 ? 8.285 13.932 -35.276 1.00 87.38 186 ALA A CA 1
ATOM 1491 C C . ALA A 1 186 ? 8.141 12.586 -34.536 1.00 87.38 186 ALA A C 1
ATOM 1493 O O . ALA A 1 186 ? 7.031 12.078 -34.398 1.00 87.38 186 ALA A O 1
ATOM 1494 N N . TRP A 1 187 ? 9.247 11.968 -34.104 1.00 88.88 187 TRP A N 1
ATOM 1495 C CA . TRP A 1 187 ? 9.205 10.636 -33.497 1.00 88.88 187 TRP A CA 1
ATOM 1496 C C . TRP A 1 187 ? 8.826 10.649 -32.025 1.00 88.88 187 TRP A C 1
ATOM 1498 O O . TRP A 1 187 ? 8.313 9.648 -31.519 1.00 88.88 187 TRP A O 1
ATOM 1508 N N . TYR A 1 188 ? 9.109 11.749 -31.338 1.00 91.75 188 TYR A N 1
ATOM 1509 C CA . TYR A 1 188 ? 8.882 11.860 -29.913 1.00 91.75 188 TYR A CA 1
ATOM 1510 C C . TYR A 1 188 ? 8.392 13.254 -29.542 1.00 91.75 188 TYR A C 1
ATOM 1512 O O . TYR A 1 188 ? 8.785 14.259 -30.127 1.00 91.75 188 TYR A O 1
ATOM 1520 N N . GLN A 1 189 ? 7.596 13.320 -28.487 1.00 91.19 189 GLN A N 1
ATOM 1521 C CA . GLN A 1 189 ? 7.195 14.563 -27.852 1.00 91.19 189 GLN A CA 1
ATOM 1522 C C . GLN A 1 189 ? 7.965 14.739 -26.548 1.00 91.19 189 GLN A C 1
ATOM 1524 O O . GLN A 1 189 ? 8.100 13.809 -25.752 1.00 91.19 189 GLN A O 1
ATOM 1529 N N . THR A 1 190 ? 8.468 15.947 -26.311 1.00 92.12 190 THR A N 1
ATOM 1530 C CA . THR A 1 190 ? 9.076 16.302 -25.026 1.00 92.12 190 THR A CA 1
ATOM 1531 C C . THR A 1 190 ? 7.994 16.820 -24.086 1.00 92.12 190 THR A C 1
ATOM 1533 O O . THR A 1 190 ? 7.298 17.777 -24.413 1.00 92.12 190 THR A O 1
ATOM 1536 N N . VAL A 1 191 ? 7.868 16.193 -22.920 1.00 92.50 191 VAL A N 1
ATOM 1537 C CA . VAL A 1 191 ? 6.901 16.545 -21.879 1.00 92.50 191 VAL A CA 1
ATOM 1538 C C . VAL A 1 191 ? 7.668 16.961 -20.631 1.00 92.50 191 VAL A C 1
ATOM 1540 O O . VAL A 1 191 ? 8.481 16.198 -20.106 1.00 92.50 191 VAL A O 1
ATOM 1543 N N . LEU A 1 192 ? 7.416 18.181 -20.162 1.00 94.44 192 LEU A N 1
ATOM 1544 C CA . LEU A 1 192 ? 7.958 18.695 -18.910 1.00 94.44 192 LEU A CA 1
ATOM 1545 C C . LEU A 1 192 ? 6.858 18.666 -17.850 1.00 94.44 192 LEU A C 1
ATOM 1547 O O . LEU A 1 192 ? 5.909 19.440 -17.929 1.00 94.44 192 LEU A O 1
ATOM 1551 N N . LEU A 1 193 ? 6.997 17.777 -16.870 1.00 93.81 193 LEU A N 1
ATOM 1552 C CA . LEU A 1 193 ? 6.057 17.656 -15.759 1.00 93.81 193 LEU A CA 1
ATOM 1553 C C . LEU A 1 193 ? 6.572 18.443 -14.553 1.00 93.81 193 LEU A C 1
ATOM 1555 O O . LEU A 1 193 ? 7.686 18.204 -14.078 1.00 93.81 193 LEU A O 1
ATOM 1559 N N . GLY A 1 194 ? 5.754 19.368 -14.050 1.00 91.12 194 GLY A N 1
ATOM 1560 C CA . GLY A 1 194 ? 6.026 20.103 -12.814 1.00 91.12 194 GLY A CA 1
ATOM 1561 C C . GLY A 1 194 ? 6.038 19.202 -11.571 1.00 91.12 194 GLY A C 1
ATOM 1562 O O . GLY A 1 194 ? 5.609 18.051 -11.610 1.00 91.12 194 GLY A O 1
ATOM 1563 N N . MET A 1 195 ? 6.495 19.726 -10.427 1.00 87.88 195 MET A N 1
ATOM 1564 C CA . MET A 1 195 ? 6.629 18.942 -9.179 1.00 87.88 195 MET A CA 1
ATOM 1565 C C . MET A 1 195 ? 5.298 18.344 -8.682 1.00 87.88 195 MET A C 1
ATOM 1567 O O . MET A 1 195 ? 5.278 17.237 -8.134 1.00 87.88 195 MET A O 1
ATOM 1571 N N . ASN A 1 196 ? 4.193 19.050 -8.936 1.00 89.50 196 ASN A N 1
ATOM 1572 C CA . ASN A 1 196 ? 2.831 18.632 -8.595 1.00 89.50 196 ASN A CA 1
ATOM 1573 C C . ASN A 1 196 ? 2.098 17.955 -9.759 1.00 89.50 196 ASN A C 1
ATOM 1575 O O . ASN A 1 196 ? 0.907 17.698 -9.672 1.00 89.50 196 ASN A O 1
ATOM 1579 N N . GLN A 1 197 ? 2.783 17.662 -10.860 1.00 91.75 197 GLN A N 1
ATOM 1580 C CA . GLN A 1 197 ? 2.169 16.983 -11.989 1.00 91.75 197 GLN A CA 1
ATOM 1581 C C . GLN A 1 197 ? 2.600 15.524 -12.019 1.00 91.75 197 GLN A C 1
ATOM 1583 O O . GLN A 1 197 ? 3.746 15.171 -11.719 1.00 91.75 197 GLN A O 1
ATOM 1588 N N . ARG A 1 198 ? 1.659 14.663 -12.376 1.00 92.19 198 ARG A N 1
ATOM 1589 C CA . ARG A 1 198 ? 1.900 13.288 -12.809 1.00 92.19 198 ARG A CA 1
ATOM 1590 C C . ARG A 1 198 ? 1.308 13.129 -14.185 1.00 92.19 198 ARG A C 1
ATOM 1592 O O . ARG A 1 198 ? 0.383 13.854 -14.531 1.00 92.19 198 ARG A O 1
ATOM 1599 N N . ALA A 1 199 ? 1.829 12.194 -14.962 1.00 92.62 199 ALA A N 1
ATOM 1600 C CA . ALA A 1 199 ? 1.172 11.846 -16.207 1.00 92.62 199 ALA A CA 1
ATOM 1601 C C . ALA A 1 199 ? 0.979 10.349 -16.344 1.00 92.62 199 ALA A C 1
ATOM 1603 O O . ALA A 1 199 ? 1.812 9.558 -15.902 1.00 92.62 199 ALA A O 1
ATOM 1604 N N . VAL A 1 200 ? -0.119 9.978 -16.983 1.00 93.25 200 VAL A N 1
ATOM 1605 C CA . VAL A 1 200 ? -0.376 8.615 -17.419 1.00 93.25 200 VAL A CA 1
ATOM 1606 C C . VAL A 1 200 ? -0.340 8.601 -18.937 1.00 93.25 200 VAL A C 1
ATOM 1608 O O . VAL A 1 200 ? -1.012 9.385 -19.607 1.00 93.25 200 VAL A O 1
ATOM 1611 N N . LEU A 1 201 ? 0.488 7.716 -19.475 1.00 93.56 201 LEU A N 1
ATOM 1612 C CA . LEU A 1 201 ? 0.523 7.420 -20.894 1.00 93.56 201 LEU A CA 1
ATOM 1613 C C . LEU A 1 201 ? -0.518 6.355 -21.190 1.00 93.56 201 LEU A C 1
ATOM 1615 O O . LEU A 1 201 ? -0.524 5.301 -20.550 1.00 93.56 201 LEU A O 1
ATOM 1619 N N . TYR A 1 202 ? -1.345 6.631 -22.185 1.00 91.94 202 TYR A N 1
ATOM 1620 C CA . TYR A 1 202 ? -2.320 5.707 -22.730 1.00 91.94 202 TYR A CA 1
ATOM 1621 C C . TYR A 1 202 ? -1.909 5.293 -24.135 1.00 91.94 202 TYR A C 1
ATOM 1623 O O . TYR A 1 202 ? -1.369 6.098 -24.897 1.00 91.94 202 TYR A O 1
ATOM 1631 N N . ARG A 1 203 ? -2.195 4.042 -24.479 1.00 91.19 203 ARG A N 1
ATOM 1632 C CA . ARG A 1 203 ? -2.092 3.513 -25.835 1.00 91.19 203 ARG A CA 1
ATOM 1633 C C . ARG A 1 203 ? -3.339 2.693 -26.114 1.00 91.19 203 ARG A C 1
ATOM 1635 O O . ARG A 1 203 ? -3.644 1.792 -25.337 1.00 91.19 203 ARG A O 1
ATOM 1642 N N . ASP A 1 204 ? -4.043 3.024 -27.193 1.00 89.88 204 ASP A N 1
ATOM 1643 C CA . ASP A 1 204 ? -5.326 2.391 -27.535 1.00 89.88 204 ASP A CA 1
ATOM 1644 C C . ASP A 1 204 ? -6.319 2.454 -26.352 1.00 89.88 204 ASP A C 1
ATOM 1646 O O . ASP A 1 204 ? -6.915 1.453 -25.959 1.00 89.88 204 ASP A O 1
ATOM 1650 N N . ASP A 1 205 ? -6.404 3.632 -25.718 1.00 88.31 205 ASP A N 1
ATOM 1651 C CA . ASP A 1 205 ? -7.204 3.933 -24.517 1.00 88.31 205 ASP A CA 1
ATOM 1652 C C . ASP A 1 205 ? -6.890 3.114 -23.255 1.00 88.31 205 ASP A C 1
ATOM 1654 O O . ASP A 1 205 ? -7.560 3.267 -22.235 1.00 88.31 205 ASP A O 1
ATOM 1658 N N . ARG A 1 206 ? -5.813 2.322 -23.260 1.00 91.06 206 ARG A N 1
ATOM 1659 C CA . ARG A 1 206 ? -5.342 1.591 -22.077 1.00 91.06 206 ARG A CA 1
ATOM 1660 C C . ARG A 1 206 ? -4.148 2.282 -21.428 1.00 91.06 206 ARG A C 1
ATOM 1662 O O . ARG A 1 206 ? -3.219 2.668 -22.144 1.00 91.06 206 ARG A O 1
ATOM 1669 N N . PRO A 1 207 ? -4.125 2.435 -20.095 1.00 93.06 207 PRO A N 1
ATOM 1670 C CA . PRO A 1 207 ? -2.996 3.017 -19.394 1.00 93.06 207 PRO A CA 1
ATOM 1671 C C . PRO A 1 207 ? -1.804 2.055 -19.455 1.00 93.06 207 PRO A C 1
ATOM 1673 O O . PRO A 1 207 ? -1.891 0.894 -19.062 1.00 93.06 207 PRO A O 1
ATOM 1676 N N . VAL A 1 208 ? -0.674 2.541 -19.963 1.00 92.50 208 VAL A N 1
ATOM 1677 C CA . VAL A 1 208 ? 0.535 1.731 -20.184 1.00 92.50 208 VAL A CA 1
ATOM 1678 C C . VAL A 1 208 ? 1.702 2.141 -19.299 1.00 92.50 208 VAL A C 1
ATOM 1680 O O . VAL A 1 208 ? 2.540 1.303 -18.970 1.00 92.50 208 VAL A O 1
ATOM 1683 N N . LYS A 1 209 ? 1.801 3.419 -18.911 1.00 92.50 209 LYS A N 1
ATOM 1684 C CA . LYS A 1 209 ? 2.951 3.896 -18.132 1.00 92.50 209 LYS A CA 1
ATOM 1685 C C . LYS A 1 209 ? 2.640 5.127 -17.298 1.00 92.50 209 LYS A C 1
ATOM 1687 O O . LYS A 1 209 ? 2.015 6.066 -17.778 1.00 92.50 209 LYS A O 1
ATOM 1692 N N . PHE A 1 210 ? 3.156 5.141 -16.075 1.00 93.56 210 PHE A N 1
ATOM 1693 C CA . PHE A 1 210 ? 3.101 6.283 -15.169 1.00 93.56 210 PHE A CA 1
ATOM 1694 C C . PHE A 1 210 ? 4.393 7.110 -15.238 1.00 93.56 210 PHE A C 1
ATOM 1696 O O . PHE A 1 210 ? 5.496 6.556 -15.243 1.00 93.56 210 PHE A O 1
ATOM 1703 N N . LEU A 1 211 ? 4.261 8.436 -15.260 1.00 93.25 211 LEU A N 1
ATOM 1704 C CA . LEU A 1 211 ? 5.364 9.391 -15.310 1.00 93.25 211 LEU A CA 1
ATOM 1705 C C . LEU A 1 211 ? 5.388 10.283 -14.065 1.00 93.25 211 LEU A C 1
ATOM 1707 O O . LEU A 1 211 ? 4.386 10.882 -13.665 1.00 93.25 211 LEU A O 1
ATOM 1711 N N . ARG A 1 212 ? 6.586 10.394 -13.488 1.00 91.75 212 ARG A N 1
ATOM 1712 C CA . ARG A 1 212 ? 6.924 11.289 -12.375 1.00 91.75 212 ARG A CA 1
ATOM 1713 C C . ARG A 1 212 ? 7.315 12.687 -12.876 1.00 91.75 212 ARG A C 1
ATOM 1715 O O . ARG A 1 212 ? 7.599 12.836 -14.064 1.00 91.75 212 ARG A O 1
ATOM 1722 N N . PRO A 1 213 ? 7.390 13.693 -11.983 1.00 92.06 213 PRO A N 1
ATOM 1723 C CA . PRO A 1 213 ? 7.903 15.015 -12.314 1.00 92.06 213 PRO A CA 1
ATOM 1724 C C . PRO A 1 213 ? 9.265 14.956 -12.990 1.00 92.06 213 PRO A C 1
ATOM 1726 O O . PRO A 1 213 ? 10.115 14.141 -12.625 1.00 92.06 213 PRO A O 1
ATOM 1729 N N . GLY A 1 214 ? 9.483 15.873 -13.926 1.00 92.38 214 GLY A N 1
ATOM 1730 C CA . GLY A 1 214 ? 10.727 15.990 -14.669 1.00 92.38 214 GLY A CA 1
ATOM 1731 C C . GLY A 1 214 ? 10.530 15.988 -16.178 1.00 92.38 214 GLY A C 1
ATOM 1732 O O . GLY A 1 214 ? 9.416 16.018 -16.704 1.00 92.38 214 GLY A O 1
ATOM 1733 N N . LEU A 1 215 ? 11.662 15.986 -16.876 1.00 92.69 215 LEU A N 1
ATOM 1734 C CA . LEU A 1 215 ? 11.720 15.973 -18.328 1.00 92.69 215 LEU A CA 1
ATOM 1735 C C . LEU A 1 215 ? 11.622 14.534 -18.838 1.00 92.69 215 LEU A C 1
ATOM 1737 O O . LEU A 1 215 ? 12.536 13.736 -18.634 1.00 92.69 215 LEU A O 1
ATOM 1741 N N . CYS A 1 216 ? 10.541 14.225 -19.545 1.00 92.50 216 CYS A N 1
ATOM 1742 C CA . CYS A 1 216 ? 10.350 12.946 -20.217 1.00 92.50 216 CYS A CA 1
ATOM 1743 C C . CYS A 1 216 ? 10.221 13.164 -21.727 1.00 92.50 216 CYS A C 1
ATOM 1745 O O . CYS A 1 216 ? 9.720 14.190 -22.184 1.00 92.50 216 CYS A O 1
ATOM 1747 N N . ARG A 1 217 ? 10.663 12.189 -22.520 1.00 93.31 217 ARG A N 1
ATOM 1748 C CA . ARG A 1 217 ? 10.442 12.164 -23.971 1.00 93.31 217 ARG A CA 1
ATOM 1749 C C . ARG A 1 217 ? 9.615 10.937 -24.289 1.00 93.31 217 ARG A C 1
ATOM 1751 O O . ARG A 1 217 ? 10.023 9.839 -23.934 1.00 93.31 217 ARG A O 1
ATOM 1758 N N . VAL A 1 218 ? 8.451 11.123 -24.889 1.00 93.12 218 VAL A N 1
ATOM 1759 C CA . VAL A 1 218 ? 7.470 10.062 -25.137 1.00 93.12 218 VAL A CA 1
ATOM 1760 C C . VAL A 1 218 ? 7.433 9.767 -26.623 1.00 93.12 218 VAL A C 1
ATOM 1762 O O . VAL A 1 218 ? 7.407 10.696 -27.424 1.00 93.12 218 VAL A O 1
ATOM 1765 N N . TRP A 1 219 ? 7.436 8.493 -27.001 1.00 92.12 219 TRP A N 1
ATOM 1766 C CA . TRP A 1 219 ? 7.302 8.098 -28.399 1.00 92.12 219 TRP A CA 1
ATOM 1767 C C . TRP A 1 219 ? 5.902 8.430 -28.930 1.00 92.12 219 TRP A C 1
ATOM 1769 O O . TRP A 1 219 ? 4.907 7.983 -28.367 1.00 92.12 219 TRP A O 1
ATOM 1779 N N . THR A 1 220 ? 5.826 9.169 -30.039 1.00 88.19 220 THR A N 1
ATOM 1780 C CA . THR A 1 220 ? 4.565 9.618 -30.671 1.00 88.19 220 THR A CA 1
ATOM 1781 C C . THR A 1 220 ? 4.360 9.057 -32.076 1.00 88.19 220 THR A C 1
ATOM 1783 O O . THR A 1 220 ? 3.476 9.487 -32.808 1.00 88.19 220 THR A O 1
ATOM 1786 N N . LEU A 1 221 ? 5.177 8.079 -32.472 1.00 84.19 221 LEU A N 1
ATOM 1787 C CA . LEU A 1 221 ? 5.075 7.397 -33.767 1.00 84.19 221 LEU A CA 1
ATOM 1788 C C . LEU A 1 221 ? 3.775 6.600 -33.940 1.00 84.19 221 LEU A C 1
ATOM 1790 O O . LEU A 1 221 ? 3.366 6.352 -35.071 1.00 84.19 221 LEU A O 1
ATOM 1794 N N . ASN A 1 222 ? 3.149 6.181 -32.840 1.00 81.19 222 ASN A N 1
ATOM 1795 C CA . ASN A 1 222 ? 1.832 5.560 -32.862 1.00 81.19 222 ASN A CA 1
ATOM 1796 C C . ASN A 1 222 ? 0.768 6.653 -32.617 1.00 81.19 222 ASN A C 1
ATOM 1798 O O . ASN A 1 222 ? 0.829 7.307 -31.573 1.00 81.19 222 ASN A O 1
ATOM 1802 N N . PRO A 1 223 ? -0.195 6.855 -33.539 1.00 78.69 223 PRO A N 1
ATOM 1803 C CA . PRO A 1 223 ? -1.205 7.909 -33.420 1.00 78.69 223 PRO A CA 1
ATOM 1804 C C . PRO A 1 223 ? -2.154 7.728 -32.226 1.00 78.69 223 PRO A C 1
ATOM 1806 O O . PRO A 1 223 ? -2.778 8.696 -31.804 1.00 78.69 223 PRO A O 1
ATOM 1809 N N . ASN A 1 224 ? -2.240 6.525 -31.653 1.00 87.00 224 ASN A N 1
ATOM 1810 C CA . ASN A 1 224 ? -3.136 6.213 -30.536 1.00 87.00 224 ASN A CA 1
ATOM 1811 C C . ASN A 1 224 ? -2.486 6.438 -29.160 1.00 87.00 224 ASN A C 1
ATOM 1813 O O . ASN A 1 224 ? -3.000 5.961 -28.145 1.00 87.00 224 ASN A O 1
ATOM 1817 N N . VAL A 1 225 ? -1.332 7.111 -29.114 1.00 90.06 225 VAL A N 1
ATOM 1818 C CA . VAL A 1 225 ? -0.665 7.475 -27.861 1.00 90.06 225 VAL A CA 1
ATOM 1819 C C . VAL A 1 225 ? -1.234 8.789 -27.343 1.00 90.06 225 VAL A C 1
ATOM 1821 O O . VAL A 1 225 ? -1.185 9.812 -28.022 1.00 90.06 225 VAL A O 1
ATOM 1824 N N . ARG A 1 226 ? -1.729 8.768 -26.107 1.00 91.38 226 ARG A N 1
ATOM 1825 C CA . ARG A 1 226 ? -2.293 9.931 -25.413 1.00 91.38 226 ARG A CA 1
ATOM 1826 C C . ARG A 1 226 ? -1.602 10.129 -24.070 1.00 91.38 226 ARG A C 1
ATOM 1828 O O . ARG A 1 226 ? -1.188 9.166 -23.427 1.00 91.38 226 ARG A O 1
ATOM 1835 N N . ILE A 1 227 ? -1.460 11.384 -23.656 1.00 92.12 227 ILE A N 1
ATOM 1836 C CA . ILE A 1 227 ? -0.784 11.771 -22.416 1.00 92.12 227 ILE A CA 1
ATOM 1837 C C . ILE A 1 227 ? -1.778 12.547 -21.564 1.00 92.12 227 ILE A C 1
ATOM 1839 O O . ILE A 1 227 ? -2.136 13.668 -21.920 1.00 92.12 227 ILE A O 1
ATOM 1843 N N . ASP A 1 228 ? -2.173 11.973 -20.433 1.00 92.19 228 ASP A N 1
ATOM 1844 C CA . ASP A 1 228 ? -3.021 12.661 -19.463 1.00 92.19 228 ASP A CA 1
ATOM 1845 C C . ASP A 1 228 ? -2.175 13.175 -18.323 1.00 92.19 228 ASP A C 1
ATOM 1847 O O . ASP A 1 228 ? -1.496 12.398 -17.655 1.00 92.19 228 ASP A O 1
ATOM 1851 N N . VAL A 1 229 ? -2.223 14.484 -18.100 1.00 92.19 229 VAL A N 1
ATOM 1852 C CA . VAL A 1 229 ? -1.522 15.135 -16.996 1.00 92.19 229 VAL A CA 1
ATOM 1853 C C . VAL A 1 229 ? -2.514 15.390 -15.868 1.00 92.19 229 VAL A C 1
ATOM 1855 O O . VAL A 1 229 ? -3.541 16.031 -16.067 1.00 92.19 229 VAL A O 1
ATOM 1858 N N . HIS A 1 230 ? -2.176 14.912 -14.678 1.00 90.44 230 HIS A N 1
ATOM 1859 C CA . HIS A 1 230 ? -2.940 15.080 -13.451 1.00 90.44 230 HIS A CA 1
ATOM 1860 C C . HIS A 1 230 ? -2.189 15.995 -12.487 1.00 90.44 230 HIS A C 1
ATOM 1862 O O . HIS A 1 230 ? -0.979 15.843 -12.294 1.00 90.44 230 HIS A O 1
ATOM 1868 N N . ASP A 1 231 ? -2.915 16.921 -11.864 1.00 88.81 231 ASP A N 1
ATOM 1869 C CA . ASP A 1 231 ? -2.408 17.704 -10.741 1.00 88.81 231 ASP A CA 1
ATOM 1870 C C . ASP A 1 231 ? -2.646 16.935 -9.437 1.00 88.81 231 ASP A C 1
ATOM 1872 O O . ASP A 1 231 ? -3.773 16.553 -9.128 1.00 88.81 231 ASP A O 1
ATOM 1876 N N . VAL A 1 232 ? -1.577 16.699 -8.676 1.00 87.12 232 VAL A N 1
ATOM 1877 C CA . VAL A 1 232 ? -1.631 15.930 -7.423 1.00 87.12 232 VAL A CA 1
ATOM 1878 C C . VAL A 1 232 ? -2.220 16.709 -6.251 1.00 87.12 232 VAL A C 1
ATOM 1880 O O . VAL A 1 232 ? -2.437 16.131 -5.191 1.00 87.12 232 VAL A O 1
ATOM 1883 N N . THR A 1 233 ? -2.434 18.016 -6.411 1.00 82.25 233 THR A N 1
ATOM 1884 C CA . THR A 1 233 ? -3.084 18.853 -5.393 1.00 82.25 233 THR A CA 1
ATOM 1885 C C . THR A 1 233 ? -4.607 18.767 -5.437 1.00 82.25 233 THR A C 1
ATOM 1887 O O . THR A 1 233 ? -5.257 19.152 -4.467 1.00 82.25 233 THR A O 1
ATOM 1890 N N . GLY A 1 234 ? -5.166 18.270 -6.543 1.00 77.62 234 GLY A N 1
ATOM 1891 C CA . GLY A 1 234 ? -6.592 18.002 -6.692 1.00 77.62 234 GLY A CA 1
ATOM 1892 C C . GLY A 1 234 ? -6.965 16.566 -6.328 1.00 77.62 234 GLY A C 1
ATOM 1893 O O . GLY A 1 234 ? -6.176 15.814 -5.749 1.00 77.62 234 GLY A O 1
ATOM 1894 N N . ASP A 1 235 ? -8.178 16.180 -6.711 1.00 72.44 235 ASP A N 1
ATOM 1895 C CA . ASP A 1 235 ? -8.677 14.828 -6.490 1.00 72.44 235 ASP A CA 1
ATOM 1896 C C . ASP A 1 235 ? -7.890 13.805 -7.318 1.00 72.44 235 ASP A C 1
ATOM 1898 O O . ASP A 1 235 ? -7.524 14.034 -8.479 1.00 72.44 235 ASP A O 1
ATOM 1902 N N . ALA A 1 236 ? -7.619 12.648 -6.713 1.00 77.44 236 ALA A N 1
ATOM 1903 C CA . ALA A 1 236 ? -7.066 11.533 -7.460 1.00 77.44 236 ALA A CA 1
ATOM 1904 C C . ALA A 1 236 ? -8.136 10.936 -8.385 1.00 77.44 236 ALA A C 1
ATOM 1906 O O . ALA A 1 236 ? -9.309 10.884 -8.010 1.00 77.44 236 ALA A O 1
ATOM 1907 N N . PRO A 1 237 ? -7.755 10.475 -9.589 1.00 76.88 237 PRO A N 1
ATOM 1908 C CA . PRO A 1 237 ? -8.690 9.803 -10.475 1.00 76.88 237 PRO A CA 1
ATOM 1909 C C . PRO A 1 237 ? -9.195 8.507 -9.833 1.00 76.88 237 PRO A C 1
ATOM 1911 O O . PRO A 1 237 ? -8.488 7.871 -9.045 1.00 76.88 237 PRO A O 1
ATOM 1914 N N . GLU A 1 238 ? -10.397 8.081 -10.220 1.00 78.94 238 GLU A N 1
ATOM 1915 C CA . GLU A 1 238 ? -10.878 6.748 -9.869 1.00 78.94 238 GLU A CA 1
ATOM 1916 C C . GLU A 1 238 ? -9.920 5.684 -10.421 1.00 78.94 238 GLU A C 1
ATOM 1918 O O . GLU A 1 238 ? -9.631 5.623 -11.619 1.00 78.94 238 GLU A O 1
ATOM 1923 N N . LEU A 1 239 ? -9.411 4.833 -9.531 1.00 82.56 239 LEU A N 1
ATOM 1924 C CA . LEU A 1 239 ? -8.451 3.798 -9.894 1.00 82.56 239 LEU A CA 1
ATOM 1925 C C . LEU A 1 239 ? -9.147 2.572 -10.467 1.00 82.56 239 LEU A C 1
ATOM 1927 O O . LEU A 1 239 ? -9.616 1.692 -9.734 1.00 82.56 239 LEU A O 1
ATOM 1931 N N . THR A 1 240 ? -9.121 2.478 -11.792 1.00 86.06 240 THR A N 1
ATOM 1932 C CA . THR A 1 240 ? -9.326 1.209 -12.491 1.00 86.06 240 THR A CA 1
ATOM 1933 C C . THR A 1 240 ? -8.202 0.225 -12.151 1.00 86.06 240 THR A C 1
ATOM 1935 O O . THR A 1 240 ? -7.102 0.615 -11.747 1.00 86.06 240 THR A O 1
ATOM 1938 N N . ASP A 1 241 ? -8.457 -1.071 -12.330 1.00 86.69 241 ASP A N 1
ATOM 1939 C CA . ASP A 1 241 ? -7.455 -2.112 -12.066 1.00 86.69 241 ASP A CA 1
ATOM 1940 C C . ASP A 1 241 ? -6.197 -1.944 -12.932 1.00 86.69 241 ASP A C 1
ATOM 1942 O O . ASP A 1 241 ? -5.083 -2.180 -12.465 1.00 86.69 241 ASP A O 1
ATOM 1946 N N . GLU A 1 242 ? -6.361 -1.451 -14.162 1.00 89.19 242 GLU A N 1
ATOM 1947 C CA . GLU A 1 242 ? -5.255 -1.166 -15.079 1.00 89.19 242 GLU A CA 1
ATOM 1948 C C . GLU A 1 242 ? -4.397 0.016 -14.595 1.00 89.19 242 GLU A C 1
ATOM 1950 O O . GLU A 1 242 ? -3.169 -0.072 -14.605 1.00 89.19 242 GLU A O 1
ATOM 1955 N N . LEU A 1 243 ? -5.012 1.097 -14.091 1.00 88.25 243 LEU A N 1
ATOM 1956 C CA . LEU A 1 243 ? -4.274 2.216 -13.492 1.00 88.25 243 LEU A CA 1
ATOM 1957 C C . LEU A 1 243 ? -3.526 1.784 -12.229 1.00 88.25 243 LEU A C 1
ATOM 1959 O O . LEU A 1 243 ? -2.360 2.137 -12.046 1.00 88.25 243 LEU A O 1
ATOM 1963 N N . ARG A 1 244 ? -4.163 0.968 -11.382 1.00 87.62 244 ARG A N 1
ATOM 1964 C CA . ARG A 1 244 ? -3.539 0.441 -10.161 1.00 87.62 244 ARG A CA 1
ATOM 1965 C C . ARG A 1 244 ? -2.300 -0.404 -10.464 1.00 87.62 244 ARG A C 1
ATOM 1967 O O . ARG A 1 244 ? -1.356 -0.390 -9.681 1.00 87.62 244 ARG A O 1
ATOM 1974 N N . ALA A 1 245 ? -2.277 -1.107 -11.597 1.00 89.25 245 ALA A N 1
ATOM 1975 C CA . ALA A 1 245 ? -1.137 -1.926 -12.000 1.00 89.25 245 ALA A CA 1
ATOM 1976 C C . ALA A 1 245 ? 0.097 -1.100 -12.407 1.00 89.25 245 ALA A C 1
ATOM 1978 O O . ALA A 1 245 ? 1.225 -1.558 -12.219 1.00 89.25 245 ALA A O 1
ATOM 1979 N N . ILE A 1 246 ? -0.097 0.103 -12.958 1.00 91.62 246 ILE A N 1
ATOM 1980 C CA . ILE A 1 246 ? 1.006 0.931 -13.470 1.00 91.62 246 ILE A CA 1
ATOM 1981 C C . ILE A 1 246 ? 1.461 2.027 -12.499 1.00 91.62 246 ILE A C 1
ATOM 1983 O O . ILE A 1 246 ? 2.592 2.508 -12.618 1.00 91.62 246 ILE A O 1
ATOM 1987 N N . ILE A 1 247 ? 0.606 2.453 -11.564 1.00 90.62 247 ILE A N 1
ATOM 1988 C CA . ILE A 1 247 ? 0.942 3.509 -10.606 1.00 90.62 247 ILE A CA 1
ATOM 1989 C C . ILE A 1 247 ? 1.702 2.892 -9.424 1.00 90.62 247 ILE A C 1
ATOM 1991 O O . ILE A 1 247 ? 1.191 1.985 -8.767 1.00 90.62 247 ILE A O 1
ATOM 1995 N N . PRO A 1 248 ? 2.917 3.373 -9.100 1.00 90.19 248 PRO A N 1
ATOM 1996 C CA . PRO A 1 248 ? 3.652 2.872 -7.946 1.00 90.19 248 PRO A CA 1
ATOM 1997 C C . PRO A 1 248 ? 2.866 3.073 -6.644 1.00 90.19 248 PRO A C 1
ATOM 1999 O O . PRO A 1 248 ? 2.384 4.173 -6.383 1.00 90.19 248 PRO A O 1
ATOM 2002 N N . ALA A 1 249 ? 2.837 2.060 -5.772 1.00 83.62 249 ALA A N 1
ATOM 2003 C CA . ALA A 1 249 ? 2.079 2.082 -4.512 1.00 83.62 249 ALA A CA 1
ATOM 2004 C C . ALA A 1 249 ? 2.411 3.264 -3.575 1.00 83.62 249 ALA A C 1
ATOM 2006 O O . ALA A 1 249 ? 1.619 3.614 -2.713 1.00 83.62 249 ALA A O 1
ATOM 2007 N N . GLY A 1 250 ? 3.583 3.889 -3.725 1.00 87.12 250 GLY A N 1
ATOM 2008 C CA . GLY A 1 250 ? 3.961 5.073 -2.950 1.00 87.12 250 GLY A CA 1
ATOM 2009 C C . GLY A 1 250 ? 3.368 6.395 -3.452 1.00 87.12 250 GLY A C 1
ATOM 2010 O O . GLY A 1 250 ? 3.441 7.375 -2.720 1.00 87.12 250 GLY A O 1
ATOM 2011 N N . GLU A 1 251 ? 2.820 6.446 -4.671 1.00 89.75 251 GLU A N 1
ATOM 2012 C CA . GLU A 1 251 ? 2.271 7.674 -5.280 1.00 89.75 251 GLU A CA 1
ATOM 2013 C C . GLU A 1 251 ? 0.784 7.876 -4.974 1.00 89.75 251 GLU A C 1
ATOM 2015 O O . GLU A 1 251 ? 0.231 8.929 -5.284 1.00 89.75 251 GLU A O 1
ATOM 2020 N N . ILE A 1 252 ? 0.128 6.876 -4.383 1.00 90.44 252 ILE A N 1
ATOM 2021 C CA . ILE A 1 252 ? -1.307 6.870 -4.114 1.00 90.44 252 ILE A CA 1
ATOM 2022 C C . ILE A 1 252 ? -1.582 6.224 -2.759 1.00 90.44 252 ILE A C 1
ATOM 2024 O O . ILE A 1 252 ? -0.894 5.293 -2.349 1.00 90.44 252 ILE A O 1
ATOM 2028 N N . VAL A 1 253 ? -2.619 6.702 -2.079 1.00 90.50 253 VAL A N 1
ATOM 2029 C CA . VAL A 1 253 ? -3.218 6.043 -0.917 1.00 90.50 253 VAL A CA 1
ATOM 2030 C C . VAL A 1 253 ? -4.674 5.732 -1.239 1.00 90.50 253 VAL A C 1
ATOM 2032 O O . VAL A 1 253 ? -5.455 6.634 -1.537 1.00 90.50 253 VAL A O 1
ATOM 2035 N N . GLU A 1 254 ? -5.035 4.453 -1.168 1.00 89.69 254 GLU A N 1
ATOM 2036 C CA . GLU A 1 254 ? -6.424 3.996 -1.228 1.00 89.69 254 GLU A CA 1
ATOM 2037 C C . GLU A 1 254 ? -6.914 3.701 0.191 1.00 89.69 254 GLU A C 1
ATOM 2039 O O . GLU A 1 254 ? -6.250 3.006 0.963 1.00 89.69 254 GLU A O 1
ATOM 2044 N N . ALA A 1 255 ? -8.091 4.214 0.532 1.00 90.94 255 ALA A N 1
ATOM 2045 C CA . ALA A 1 255 ? -8.764 3.927 1.786 1.00 90.94 255 ALA A CA 1
ATOM 2046 C C . ALA A 1 255 ? -10.184 3.440 1.504 1.00 90.94 255 ALA A C 1
ATOM 2048 O O . ALA A 1 255 ? -10.990 4.129 0.878 1.00 90.94 255 ALA A O 1
ATOM 2049 N N . GLN A 1 256 ? -10.497 2.241 1.985 1.00 93.44 256 GLN A N 1
ATOM 2050 C CA . GLN A 1 256 ? -11.855 1.720 1.968 1.00 93.44 256 GLN A CA 1
ATOM 2051 C C . GLN A 1 256 ? -12.490 1.964 3.335 1.00 93.44 256 GLN A C 1
ATOM 2053 O O . GLN A 1 256 ? -12.030 1.420 4.334 1.00 93.44 256 GLN A O 1
ATOM 2058 N N . VAL A 1 257 ? -13.559 2.757 3.359 1.00 95.94 257 VAL A N 1
ATOM 2059 C CA . VAL A 1 257 ? -14.355 3.038 4.557 1.00 95.94 257 VAL A CA 1
ATOM 2060 C C . VAL A 1 257 ? -15.676 2.290 4.424 1.00 95.94 257 VAL A C 1
ATOM 2062 O O . VAL A 1 257 ? -16.439 2.524 3.484 1.00 95.94 257 VAL A O 1
ATOM 2065 N N . ARG A 1 258 ? -15.955 1.343 5.322 1.00 95.44 258 ARG A N 1
ATOM 2066 C CA . ARG A 1 258 ? -17.221 0.591 5.304 1.00 95.44 258 ARG A CA 1
ATOM 2067 C C . ARG A 1 258 ? -18.376 1.431 5.847 1.00 95.44 258 ARG A C 1
ATOM 2069 O O . ARG A 1 258 ? -18.183 2.449 6.496 1.00 95.44 258 ARG A O 1
ATOM 2076 N N . GLN A 1 259 ? -19.607 0.969 5.625 1.00 94.44 259 GLN A N 1
ATOM 2077 C CA . GLN A 1 259 ? -20.833 1.673 6.036 1.00 94.44 259 GLN A CA 1
ATOM 2078 C C . GLN A 1 259 ? -20.884 2.020 7.534 1.00 94.44 259 GLN A C 1
ATOM 2080 O O . GLN A 1 259 ? -21.435 3.048 7.920 1.00 94.44 259 GLN A O 1
ATOM 2085 N N . PHE A 1 260 ? -20.295 1.161 8.361 1.00 93.88 260 PHE A N 1
ATOM 2086 C CA . PHE A 1 260 ? -20.227 1.293 9.814 1.00 93.88 260 PHE A CA 1
ATOM 2087 C C . PHE A 1 260 ? -18.901 1.893 10.307 1.00 93.88 260 PHE A C 1
ATOM 2089 O O . PHE A 1 260 ? -18.569 1.792 11.483 1.00 93.88 260 PHE A O 1
ATOM 2096 N N . GLU A 1 261 ? -18.121 2.482 9.406 1.00 95.38 261 GLU A N 1
ATOM 2097 C CA . GLU A 1 261 ? -16.829 3.081 9.702 1.00 95.38 261 GLU A CA 1
ATOM 2098 C C . GLU A 1 261 ? -16.829 4.572 9.327 1.00 95.38 261 GLU A C 1
ATOM 2100 O O . GLU A 1 261 ? -17.679 5.061 8.572 1.00 95.38 261 GLU A O 1
ATOM 2105 N N . ARG A 1 262 ? -15.864 5.313 9.869 1.00 94.88 262 ARG A N 1
ATOM 2106 C CA . ARG A 1 262 ? -15.519 6.679 9.465 1.00 94.88 262 ARG A CA 1
ATOM 2107 C C . ARG A 1 262 ? -14.008 6.784 9.303 1.00 94.88 262 ARG A C 1
ATOM 2109 O O . ARG A 1 262 ? -13.264 6.318 10.163 1.00 94.88 262 ARG A O 1
ATOM 2116 N N . GLY A 1 263 ? -13.555 7.349 8.184 1.00 94.88 263 GLY A N 1
ATOM 2117 C CA . GLY A 1 263 ? -12.130 7.454 7.855 1.00 94.88 263 GLY A CA 1
ATOM 2118 C C . GLY A 1 263 ? -11.594 8.859 8.089 1.00 94.88 263 GLY A C 1
ATOM 2119 O O . GLY A 1 263 ? -12.135 9.809 7.557 1.00 94.88 263 GLY A O 1
ATOM 2120 N N . ILE A 1 264 ? -10.537 9.034 8.864 1.00 94.62 264 ILE A N 1
ATOM 2121 C CA . ILE A 1 264 ? -9.933 10.338 9.140 1.00 94.62 264 ILE A CA 1
ATOM 2122 C C . ILE A 1 264 ? -8.730 10.517 8.235 1.00 94.62 264 ILE A C 1
ATOM 2124 O O . ILE A 1 264 ? -7.792 9.721 8.290 1.00 94.62 264 ILE A O 1
ATOM 2128 N N . GLN A 1 265 ? -8.758 11.563 7.418 1.00 94.56 265 GLN A N 1
ATOM 2129 C CA . GLN A 1 265 ? -7.671 11.902 6.518 1.00 94.56 265 GLN A CA 1
ATOM 2130 C C . GLN A 1 265 ? -6.677 12.841 7.203 1.00 94.56 265 GLN A C 1
ATOM 2132 O O . GLN A 1 265 ? -7.035 13.909 7.708 1.00 94.56 265 GLN A O 1
ATOM 2137 N N . TYR A 1 266 ? -5.404 12.469 7.129 1.00 94.19 266 TYR A N 1
ATOM 2138 C CA . TYR A 1 266 ? -4.269 13.283 7.525 1.00 94.19 266 TYR A CA 1
ATOM 2139 C C . TYR A 1 266 ? -3.431 13.650 6.308 1.00 94.19 266 TYR A C 1
ATOM 2141 O O . TYR A 1 266 ? -3.067 12.780 5.520 1.00 94.19 266 TYR A O 1
ATOM 2149 N N . VAL A 1 267 ? -3.059 14.923 6.194 1.00 92.69 267 VAL A N 1
ATOM 2150 C CA . VAL A 1 267 ? -2.113 15.418 5.188 1.00 92.69 267 VAL A CA 1
ATOM 2151 C C . VAL A 1 267 ? -0.920 16.024 5.915 1.00 92.69 267 VAL A C 1
ATOM 2153 O O . VAL A 1 267 ? -1.074 16.920 6.742 1.00 92.69 267 VAL A O 1
ATOM 2156 N N . GLN A 1 268 ? 0.280 15.497 5.664 1.00 91.31 268 GLN A N 1
ATOM 2157 C CA . GLN A 1 268 ? 1.499 15.819 6.419 1.00 91.31 268 GLN A CA 1
ATOM 2158 C C . GLN A 1 268 ? 1.327 15.690 7.948 1.00 91.31 268 GLN A C 1
ATOM 2160 O O . GLN A 1 268 ? 1.883 16.469 8.722 1.00 91.31 268 GLN A O 1
ATOM 2165 N N . GLY A 1 269 ? 0.519 14.724 8.392 1.00 90.12 269 GLY A N 1
ATOM 2166 C CA . GLY A 1 269 ? 0.217 14.518 9.812 1.00 90.12 269 GLY A CA 1
ATOM 2167 C C . GLY A 1 269 ? -0.749 15.539 10.426 1.00 90.12 269 GLY A C 1
ATOM 2168 O O . GLY A 1 269 ? -0.996 15.480 11.625 1.00 90.12 269 GLY A O 1
ATOM 2169 N N . ARG A 1 270 ? -1.317 16.462 9.640 1.00 91.25 270 ARG A N 1
ATOM 2170 C CA . ARG A 1 270 ? -2.378 17.378 10.083 1.00 91.25 270 ARG A CA 1
ATOM 2171 C C . ARG A 1 270 ? -3.739 16.839 9.672 1.00 91.25 270 ARG A C 1
ATOM 2173 O O . ARG A 1 270 ? -3.870 16.313 8.570 1.00 91.25 270 ARG A O 1
ATOM 2180 N N . PHE A 1 271 ? -4.736 16.977 10.543 1.00 92.62 271 PHE A N 1
ATOM 2181 C CA . PHE A 1 271 ? -6.120 16.636 10.217 1.00 92.62 271 PHE A CA 1
ATOM 2182 C C . PHE A 1 271 ? -6.588 17.467 9.017 1.00 92.62 271 PHE A C 1
ATOM 2184 O O . PHE A 1 271 ? -6.467 18.693 9.036 1.00 92.62 271 PHE A O 1
ATOM 2191 N N . ALA A 1 272 ? -7.075 16.791 7.978 1.00 92.06 272 ALA A N 1
ATOM 2192 C CA . ALA A 1 272 ? -7.527 17.421 6.743 1.00 92.06 272 ALA A CA 1
ATOM 2193 C C . ALA A 1 272 ? -9.044 17.310 6.575 1.00 92.06 272 ALA A C 1
ATOM 2195 O O . ALA A 1 272 ? -9.708 18.325 6.379 1.00 92.06 272 ALA A O 1
ATOM 2196 N N . ALA A 1 273 ? -9.594 16.095 6.669 1.00 92.12 273 ALA A N 1
ATOM 2197 C CA . ALA A 1 273 ? -11.016 15.855 6.447 1.00 92.12 273 ALA A CA 1
ATOM 2198 C C . ALA A 1 273 ? -11.519 14.560 7.104 1.00 92.12 273 ALA A C 1
ATOM 2200 O O . ALA A 1 273 ? -10.750 13.648 7.422 1.00 92.12 273 ALA A O 1
ATOM 2201 N N . MET A 1 274 ? -12.843 14.480 7.252 1.00 93.94 274 MET A N 1
ATOM 2202 C CA . MET A 1 274 ? -13.578 13.267 7.608 1.00 93.94 274 MET A CA 1
ATOM 2203 C C . MET A 1 274 ? -14.110 12.606 6.330 1.00 93.94 274 MET A C 1
ATOM 2205 O O . MET A 1 274 ? -14.694 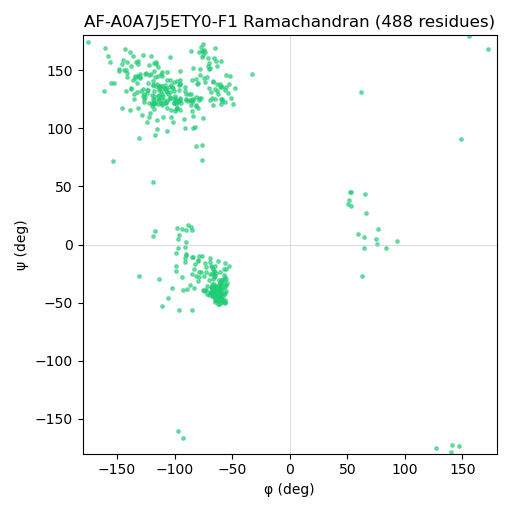13.271 5.478 1.00 93.94 274 MET A O 1
ATOM 2209 N N . LEU A 1 275 ? -13.914 11.299 6.205 1.00 93.94 275 LEU A N 1
ATOM 2210 C CA . LEU A 1 275 ? -14.310 10.481 5.066 1.00 93.94 275 LEU A CA 1
ATOM 2211 C C . LEU A 1 275 ? -15.540 9.647 5.426 1.00 93.94 275 LEU A C 1
ATOM 2213 O O . LEU A 1 275 ? -15.539 8.876 6.395 1.00 93.94 275 LEU A O 1
ATOM 2217 N N . GLU A 1 276 ? -16.576 9.791 4.606 1.00 94.12 276 GLU A N 1
ATOM 2218 C CA . GLU A 1 276 ? -17.792 8.982 4.656 1.00 94.12 276 GLU A CA 1
ATOM 2219 C C . GLU A 1 276 ? -17.557 7.564 4.099 1.00 94.12 276 GLU A C 1
ATOM 2221 O O . GLU A 1 276 ? -16.531 7.308 3.462 1.00 94.12 276 GLU A O 1
AT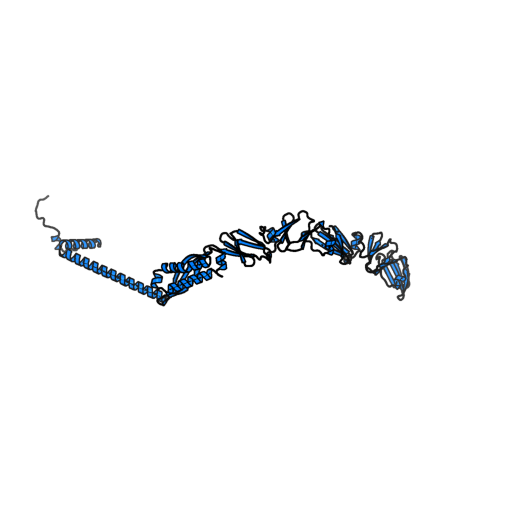OM 2226 N N . PRO A 1 277 ? -18.486 6.615 4.311 1.00 94.25 277 PRO A N 1
ATOM 2227 C CA . PRO A 1 277 ? -18.398 5.290 3.714 1.00 94.25 277 PRO A CA 1
ATOM 2228 C C . PRO A 1 277 ? -18.234 5.329 2.193 1.00 94.25 277 PRO A C 1
ATOM 2230 O O . PRO A 1 277 ? -18.993 5.990 1.489 1.00 94.25 277 PRO A O 1
ATOM 2233 N N . GLY A 1 278 ? -17.258 4.586 1.682 1.00 92.44 278 GLY A N 1
ATOM 2234 C CA . GLY A 1 278 ? -16.903 4.592 0.270 1.00 92.44 278 GLY A CA 1
ATOM 2235 C C . GLY A 1 278 ? -15.461 4.165 0.027 1.00 92.44 278 GLY A C 1
ATOM 2236 O O . GLY A 1 278 ? -14.710 3.844 0.953 1.00 92.44 278 GLY A O 1
ATOM 2237 N N . ARG A 1 279 ? -15.077 4.141 -1.249 1.00 90.25 279 ARG A N 1
ATOM 2238 C CA . ARG A 1 279 ? -13.676 4.032 -1.656 1.00 90.25 279 ARG A CA 1
ATOM 2239 C C . ARG A 1 279 ? -13.154 5.436 -1.897 1.00 90.25 279 ARG A C 1
ATOM 2241 O O . ARG A 1 279 ? -13.745 6.176 -2.673 1.00 90.25 279 ARG A O 1
ATOM 2248 N N . HIS A 1 280 ? -12.058 5.766 -1.235 1.00 89.81 280 HIS A N 1
ATOM 2249 C CA . HIS A 1 280 ? -11.391 7.049 -1.363 1.00 89.81 280 HIS A CA 1
ATOM 2250 C C . HIS A 1 280 ? -9.985 6.825 -1.886 1.00 89.81 280 HIS A C 1
ATOM 2252 O O . HIS A 1 280 ? -9.280 5.920 -1.429 1.00 89.81 280 HIS A O 1
ATOM 2258 N N . THR A 1 281 ? -9.579 7.665 -2.824 1.00 90.50 281 THR A N 1
ATOM 2259 C CA . THR A 1 281 ? -8.258 7.616 -3.433 1.00 90.50 281 THR A CA 1
ATOM 2260 C C . THR A 1 281 ? -7.634 8.992 -3.324 1.00 90.50 281 THR A C 1
ATOM 2262 O O . THR A 1 281 ? -8.269 9.995 -3.635 1.00 90.50 281 THR A O 1
ATOM 2265 N N . PHE A 1 282 ? -6.377 9.035 -2.900 1.00 90.62 282 PHE A N 1
ATOM 2266 C CA . PHE A 1 282 ? -5.627 10.274 -2.766 1.00 90.62 282 PHE A CA 1
ATOM 2267 C C . PHE A 1 282 ? -4.260 10.139 -3.411 1.00 90.62 282 PHE A C 1
ATOM 2269 O O . PHE A 1 282 ? -3.623 9.087 -3.326 1.00 90.62 282 PHE A O 1
ATOM 2276 N N . TRP A 1 283 ? -3.777 11.229 -3.998 1.00 91.06 283 TRP A N 1
ATOM 2277 C CA . TRP A 1 283 ? -2.379 11.327 -4.378 1.00 91.06 283 TRP A CA 1
ATOM 2278 C C . TRP A 1 283 ? -1.499 11.353 -3.130 1.00 91.06 283 TRP A C 1
ATOM 2280 O O . TRP A 1 283 ? -1.809 12.010 -2.140 1.00 91.06 283 TRP A O 1
ATOM 2290 N N . ASN A 1 284 ? -0.373 10.655 -3.188 1.00 90.44 284 ASN A N 1
ATOM 2291 C CA . ASN A 1 284 ? 0.627 10.631 -2.135 1.00 90.44 284 ASN A CA 1
ATOM 2292 C C . ASN A 1 284 ? 1.957 11.103 -2.709 1.00 90.44 284 ASN A C 1
ATOM 2294 O O . ASN A 1 284 ? 2.592 10.422 -3.509 1.00 90.44 284 ASN A O 1
ATOM 2298 N N . HIS A 1 285 ? 2.395 12.293 -2.314 1.00 86.06 285 HIS A N 1
ATOM 2299 C CA . HIS A 1 285 ? 3.664 12.845 -2.778 1.00 86.06 285 HIS A CA 1
ATOM 2300 C C . HIS A 1 285 ? 4.438 13.480 -1.618 1.00 86.06 285 HIS A C 1
ATOM 2302 O O . HIS A 1 285 ? 3.854 13.787 -0.577 1.00 86.06 285 HIS A O 1
ATOM 2308 N N . PRO A 1 286 ? 5.759 13.713 -1.756 1.00 82.12 286 PRO A N 1
ATOM 2309 C CA . PRO A 1 286 ? 6.579 14.229 -0.657 1.00 82.12 286 PRO A CA 1
ATOM 2310 C C . PRO A 1 286 ? 6.069 15.544 -0.045 1.00 82.12 286 PRO A C 1
ATOM 2312 O O . PRO A 1 286 ? 6.266 15.774 1.144 1.00 82.12 286 PRO A O 1
ATOM 2315 N N . GLY A 1 287 ? 5.396 16.378 -0.844 1.00 82.19 287 GLY A N 1
ATOM 2316 C CA . GLY A 1 287 ? 4.816 17.653 -0.424 1.00 82.19 287 GLY A CA 1
ATOM 2317 C C . GLY A 1 287 ? 3.416 17.560 0.190 1.00 82.19 287 GLY A C 1
ATOM 2318 O O . GLY A 1 287 ? 2.975 18.537 0.777 1.00 82.19 287 GLY A O 1
ATOM 2319 N N . ALA A 1 288 ? 2.727 16.422 0.120 1.00 85.38 288 ALA A N 1
ATOM 2320 C CA . ALA A 1 288 ? 1.436 16.208 0.775 1.00 85.38 288 ALA A CA 1
ATOM 2321 C C . ALA A 1 288 ? 1.261 14.713 1.062 1.00 85.38 288 ALA A C 1
ATOM 2323 O O . ALA A 1 288 ? 0.513 14.007 0.393 1.00 85.38 288 ALA A O 1
ATOM 2324 N N . ARG A 1 289 ? 2.017 14.197 2.038 1.00 90.31 289 ARG A N 1
ATOM 2325 C CA . ARG A 1 289 ? 1.888 12.791 2.435 1.00 90.31 289 ARG A CA 1
ATOM 2326 C C . ARG A 1 289 ? 0.524 12.556 3.061 1.00 90.31 289 ARG A C 1
ATOM 2328 O O . ARG A 1 289 ? 0.231 13.166 4.090 1.00 90.31 289 ARG A O 1
ATOM 2335 N N . VAL A 1 290 ? -0.261 11.671 2.462 1.00 92.38 290 VAL A N 1
ATOM 2336 C CA . VAL A 1 290 ? -1.599 11.328 2.944 1.00 92.38 290 VAL A CA 1
ATOM 2337 C C . VAL A 1 290 ? -1.527 10.083 3.820 1.00 92.38 290 VAL A C 1
ATOM 2339 O O . VAL A 1 290 ? -0.824 9.126 3.501 1.00 92.38 290 VAL A O 1
ATOM 2342 N N . ALA A 1 291 ? -2.256 10.089 4.929 1.00 93.25 291 ALA A N 1
ATOM 2343 C CA . ALA A 1 291 ? -2.522 8.912 5.744 1.00 93.25 291 ALA A CA 1
ATOM 2344 C C . ALA A 1 291 ? -4.008 8.889 6.105 1.00 93.25 291 ALA A C 1
ATOM 2346 O O . ALA A 1 291 ? -4.609 9.943 6.304 1.00 93.25 291 ALA A O 1
ATOM 2347 N N . VAL A 1 292 ? -4.602 7.701 6.184 1.00 94.38 292 VAL A N 1
ATOM 2348 C CA . VAL A 1 292 ? -6.012 7.545 6.555 1.00 94.38 292 VAL A CA 1
ATOM 2349 C C . VAL A 1 292 ? -6.126 6.558 7.706 1.00 94.38 292 VAL A C 1
ATOM 2351 O O . VAL A 1 292 ? -5.618 5.442 7.618 1.00 94.38 292 VAL A O 1
ATOM 2354 N N . THR A 1 293 ? -6.816 6.968 8.766 1.00 94.56 293 THR A N 1
ATOM 2355 C CA . THR A 1 293 ? -7.132 6.121 9.923 1.00 94.56 293 THR A CA 1
ATOM 2356 C C . THR A 1 293 ? -8.622 5.833 9.929 1.00 94.56 293 THR A C 1
ATOM 2358 O O . THR A 1 293 ? -9.419 6.760 9.862 1.00 94.56 293 THR A O 1
ATOM 2361 N N . VAL A 1 294 ? -9.023 4.570 10.022 1.00 95.25 294 VAL A N 1
ATOM 2362 C CA . VAL A 1 294 ? -10.440 4.186 9.992 1.00 95.25 294 VAL A CA 1
ATOM 2363 C C . VAL A 1 294 ? -10.896 3.757 11.383 1.00 95.25 294 VAL A C 1
ATOM 2365 O O . VAL A 1 294 ? -10.210 2.977 12.042 1.00 95.25 294 VAL A O 1
ATOM 2368 N N . ILE A 1 295 ? -12.053 4.259 11.819 1.00 94.25 295 ILE A N 1
ATOM 2369 C CA . ILE A 1 295 ? -12.687 3.900 13.093 1.00 94.25 295 ILE A CA 1
ATOM 2370 C C . ILE A 1 295 ? -14.049 3.269 12.842 1.00 94.25 295 ILE A C 1
ATOM 2372 O O . ILE A 1 295 ? -14.832 3.765 12.036 1.00 94.25 295 ILE A O 1
ATOM 2376 N N . ASP A 1 296 ? -14.338 2.206 13.585 1.00 94.94 296 ASP A N 1
ATOM 2377 C CA . ASP A 1 296 ? -15.652 1.574 13.662 1.00 94.94 296 ASP A CA 1
ATOM 2378 C C . ASP A 1 296 ? -16.583 2.377 14.585 1.00 94.94 296 ASP A C 1
ATOM 2380 O O . ASP A 1 296 ? -16.238 2.641 15.735 1.00 94.94 296 ASP A O 1
ATOM 2384 N N . THR A 1 297 ? -17.760 2.763 14.094 1.00 94.00 297 THR A N 1
ATOM 2385 C CA . THR A 1 297 ? -18.744 3.560 14.846 1.00 94.00 297 THR A CA 1
ATOM 2386 C C . THR A 1 297 ? -19.838 2.714 15.501 1.00 94.00 297 THR A C 1
ATOM 2388 O O . THR A 1 297 ? -20.784 3.254 16.078 1.00 94.00 297 THR A O 1
ATOM 2391 N N . ARG A 1 298 ? -19.749 1.380 15.427 1.00 95.06 298 ARG A N 1
ATOM 2392 C CA . ARG A 1 298 ? -20.715 0.477 16.071 1.00 95.06 298 ARG A CA 1
ATOM 2393 C C . ARG A 1 298 ? -20.567 0.489 17.586 1.00 95.06 298 ARG A C 1
ATOM 2395 O O . ARG A 1 298 ? -19.523 0.828 18.135 1.00 95.06 298 ARG A O 1
ATOM 2402 N N . VAL A 1 299 ? -21.624 0.038 18.257 1.00 95.94 299 VAL A N 1
ATOM 2403 C CA . VAL A 1 299 ? -21.592 -0.228 19.696 1.00 95.94 299 VAL A CA 1
ATOM 2404 C C . VAL A 1 299 ? -20.615 -1.368 19.978 1.00 95.94 299 VAL A C 1
ATOM 2406 O O . VAL A 1 299 ? -20.729 -2.463 19.425 1.00 95.94 299 VAL A O 1
ATOM 2409 N N . GLN A 1 300 ? -19.659 -1.097 20.856 1.00 94.75 300 GLN A N 1
ATOM 2410 C CA . GLN A 1 300 ? -18.615 -2.003 21.304 1.00 94.75 300 GLN A CA 1
ATOM 2411 C C . GLN A 1 300 ? -18.799 -2.312 22.788 1.00 94.75 300 GLN A C 1
ATOM 2413 O O . GLN A 1 300 ? -19.198 -1.455 23.577 1.00 94.75 300 GLN A O 1
ATOM 2418 N N . GLN A 1 301 ? -18.476 -3.547 23.176 1.00 95.25 301 GLN A N 1
ATOM 2419 C CA . GLN A 1 301 ? -18.524 -3.974 24.569 1.00 95.25 301 GLN A CA 1
ATOM 2420 C C . GLN A 1 301 ? -17.133 -3.897 25.208 1.00 95.25 301 GLN A C 1
ATOM 2422 O O . GLN A 1 301 ? -16.194 -4.572 24.781 1.00 95.25 301 GLN A O 1
ATOM 2427 N N . LEU A 1 302 ? -17.027 -3.131 26.289 1.00 95.94 302 LEU A N 1
ATOM 2428 C CA . LEU A 1 302 ? -15.888 -3.092 27.194 1.00 95.94 302 LEU A CA 1
ATOM 2429 C C . LEU A 1 302 ? -16.178 -3.963 28.419 1.00 95.94 302 LEU A C 1
ATOM 2431 O O . LEU A 1 302 ? -17.082 -3.677 29.201 1.00 95.94 302 LEU A O 1
ATOM 2435 N N . LYS A 1 303 ? -15.390 -5.021 28.602 1.00 95.12 303 LYS A N 1
ATOM 2436 C CA . LYS A 1 303 ? -15.440 -5.874 29.794 1.00 95.12 303 LYS A CA 1
ATOM 2437 C C . LYS A 1 303 ? -14.316 -5.474 30.739 1.00 95.12 303 LYS A C 1
ATOM 2439 O O . LYS A 1 303 ? -13.161 -5.420 30.326 1.00 95.12 303 LYS A O 1
ATOM 2444 N N . ILE A 1 304 ? -14.663 -5.209 31.993 1.00 94.75 304 ILE A N 1
ATOM 2445 C CA . ILE A 1 304 ? -13.718 -4.856 33.053 1.00 94.75 304 ILE A CA 1
ATOM 2446 C C . ILE A 1 304 ? -13.781 -5.971 34.085 1.00 94.75 304 ILE A C 1
ATOM 2448 O O . ILE A 1 304 ? -14.708 -6.058 34.893 1.00 94.75 304 ILE A O 1
ATOM 2452 N N . GLU A 1 305 ? -12.819 -6.881 34.007 1.00 90.94 305 GLU A N 1
ATOM 2453 C CA . GLU A 1 305 ? -12.851 -8.114 34.782 1.00 90.94 305 GLU A CA 1
ATOM 2454 C C . GLU A 1 305 ? -12.053 -7.990 36.077 1.00 90.94 305 GLU A C 1
ATOM 2456 O O . GLU A 1 305 ? -10.973 -7.403 36.118 1.00 90.94 305 GLU A O 1
ATOM 2461 N N . GLY A 1 306 ? -12.591 -8.590 37.141 1.00 84.31 306 GLY A N 1
ATOM 2462 C CA . GLY A 1 306 ? -11.820 -8.939 38.327 1.00 84.31 306 GLY A CA 1
ATOM 2463 C C . GLY A 1 306 ? -11.250 -7.781 39.137 1.00 84.31 306 GLY A C 1
ATOM 2464 O O . GLY A 1 306 ? -10.114 -7.867 39.588 1.00 84.31 306 GLY A O 1
ATOM 2465 N N . GLN A 1 307 ? -12.037 -6.733 39.363 1.00 91.19 307 GLN A N 1
ATOM 2466 C CA . GLN A 1 307 ? -11.638 -5.633 40.235 1.00 91.19 307 GLN A CA 1
ATOM 2467 C C . GLN A 1 307 ? -11.734 -6.05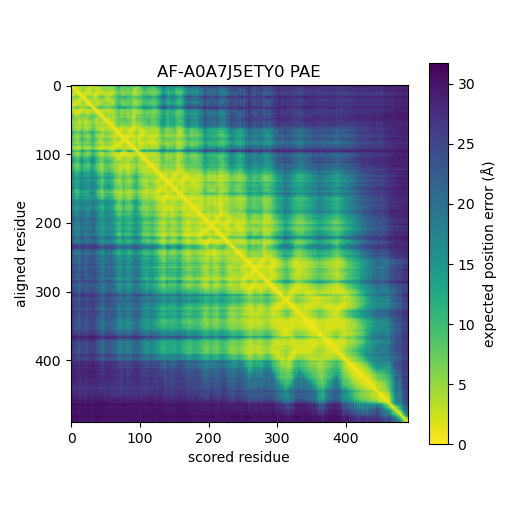1 41.698 1.00 91.19 307 GLN A C 1
ATOM 2469 O O . GLN A 1 307 ? -12.831 -6.207 42.228 1.00 91.19 307 GLN A O 1
ATOM 2474 N N . GLU A 1 308 ? -10.590 -6.227 42.351 1.00 93.25 308 GLU A N 1
ATOM 2475 C CA . GLU A 1 308 ? -10.527 -6.440 43.796 1.00 93.25 308 GLU A CA 1
ATOM 2476 C C . GLU A 1 308 ? -10.668 -5.103 44.522 1.00 93.25 308 GLU A C 1
ATOM 2478 O O . GLU A 1 308 ? -9.864 -4.179 44.352 1.00 93.25 308 GLU A O 1
ATOM 2483 N N . LEU A 1 309 ? -11.740 -4.996 45.301 1.00 93.25 309 LEU A N 1
ATOM 2484 C CA . LEU A 1 309 ? -12.160 -3.789 45.995 1.00 93.25 309 LEU A CA 1
ATOM 2485 C C . LEU A 1 309 ? -12.469 -4.123 47.454 1.00 93.25 309 LEU A C 1
ATOM 2487 O O . LEU A 1 309 ? -12.738 -5.272 47.803 1.00 93.25 309 LEU A O 1
ATOM 2491 N N . MET A 1 310 ? -12.426 -3.103 48.305 1.00 93.19 310 MET A N 1
ATOM 2492 C CA . MET A 1 310 ? -12.772 -3.216 49.716 1.00 93.19 310 MET A CA 1
ATOM 2493 C C . MET A 1 310 ? -13.869 -2.209 50.042 1.00 93.19 310 MET A C 1
ATOM 2495 O O . MET A 1 310 ? -13.753 -1.038 49.676 1.00 93.19 310 MET A O 1
ATOM 2499 N N . THR A 1 311 ? -14.922 -2.678 50.702 1.00 94.06 311 THR A N 1
ATOM 2500 C CA . THR A 1 311 ? -16.054 -1.862 51.149 1.00 94.06 311 THR A CA 1
ATOM 2501 C C . THR A 1 311 ? -15.713 -1.054 52.403 1.00 94.06 311 THR A C 1
ATOM 2503 O O . THR A 1 311 ? -14.688 -1.281 53.059 1.00 94.06 311 THR A O 1
ATOM 2506 N N . LYS A 1 312 ? -16.592 -0.121 52.783 1.00 94.31 312 LYS A N 1
ATOM 2507 C CA . LYS A 1 312 ? -16.445 0.727 53.980 1.00 94.31 312 LYS A CA 1
ATOM 2508 C C . LYS A 1 312 ? -16.301 -0.068 55.285 1.00 94.31 312 LYS A C 1
ATOM 2510 O O . LYS A 1 312 ? -15.582 0.343 56.194 1.00 94.31 312 LYS A O 1
ATOM 2515 N N . ASP A 1 313 ? -16.959 -1.217 55.370 1.00 92.88 313 ASP A N 1
ATOM 2516 C CA . ASP A 1 313 ? -16.924 -2.180 56.477 1.00 92.88 313 ASP A CA 1
ATOM 2517 C C . ASP A 1 313 ? -15.760 -3.189 56.380 1.00 92.88 313 ASP A C 1
ATOM 2519 O O . ASP A 1 313 ? -15.716 -4.163 57.127 1.00 92.88 313 ASP A O 1
ATOM 2523 N N . LYS A 1 314 ? -14.764 -2.914 55.521 1.00 90.56 314 LYS A N 1
ATOM 2524 C CA . LYS A 1 314 ? -13.523 -3.694 55.345 1.00 90.56 314 LYS A CA 1
ATOM 2525 C C . LYS A 1 314 ? -13.733 -5.100 54.782 1.00 90.56 314 LYS A C 1
ATOM 2527 O O . LYS A 1 314 ? -12.908 -5.986 55.008 1.00 90.56 314 LYS A O 1
ATOM 2532 N N . VAL A 1 315 ? -14.801 -5.305 54.017 1.00 90.06 315 VAL A N 1
ATOM 2533 C CA . VAL A 1 315 ? -15.029 -6.567 53.316 1.00 90.06 315 VAL A CA 1
ATOM 2534 C C . VAL A 1 315 ? -14.387 -6.497 51.941 1.00 90.06 315 VAL A C 1
ATOM 2536 O O . VAL A 1 315 ? -14.648 -5.584 51.161 1.00 90.06 315 VAL A O 1
ATOM 2539 N N . THR A 1 316 ? -13.525 -7.462 51.633 1.00 91.69 316 THR A N 1
ATOM 2540 C CA . THR A 1 316 ? -12.951 -7.593 50.294 1.00 91.69 316 THR A CA 1
ATOM 2541 C C . THR A 1 316 ? -13.940 -8.293 49.371 1.00 91.69 316 THR A C 1
ATOM 2543 O O . THR A 1 316 ? -14.594 -9.259 49.756 1.00 91.69 316 THR A O 1
ATOM 2546 N N . LEU A 1 317 ? -14.066 -7.805 48.142 1.00 91.88 317 LEU A N 1
ATOM 2547 C CA . LEU A 1 317 ? -14.901 -8.399 47.102 1.00 91.88 317 LEU A CA 1
ATOM 2548 C C . LEU A 1 317 ? -14.249 -8.228 45.734 1.00 91.88 317 LEU A C 1
ATOM 2550 O O . LEU A 1 317 ? -13.417 -7.344 45.527 1.00 91.88 317 LEU A O 1
ATOM 2554 N N . ARG A 1 318 ? -14.646 -9.073 44.786 1.00 93.88 318 ARG A N 1
ATOM 2555 C CA . ARG A 1 318 ? -14.208 -9.004 43.395 1.00 93.88 318 ARG A CA 1
ATOM 2556 C C . ARG A 1 318 ? -15.386 -8.662 42.500 1.00 93.88 318 ARG A C 1
ATOM 2558 O O . ARG A 1 318 ? -16.375 -9.389 42.456 1.00 93.88 318 ARG A O 1
ATOM 2565 N N . LEU A 1 319 ? -15.270 -7.561 41.773 1.00 92.38 319 LEU A N 1
ATOM 2566 C CA . LEU A 1 319 ? -16.346 -6.992 40.977 1.00 92.38 319 LEU A CA 1
ATOM 2567 C C . LEU A 1 319 ? -16.009 -7.090 39.484 1.00 92.38 319 LEU A C 1
ATOM 2569 O O . LEU A 1 319 ? -14.885 -6.814 39.065 1.00 92.38 319 LEU A O 1
ATOM 2573 N N . THR A 1 320 ? -16.978 -7.520 38.682 1.00 94.12 320 THR A N 1
ATOM 2574 C CA . THR A 1 320 ? -16.882 -7.545 37.216 1.00 94.12 320 THR A CA 1
ATOM 2575 C C . THR A 1 320 ? -17.877 -6.546 36.650 1.00 94.12 320 THR A C 1
ATOM 2577 O O . THR A 1 320 ? -19.065 -6.613 36.964 1.00 94.12 320 THR A O 1
ATOM 2580 N N . LEU A 1 321 ? -17.399 -5.622 35.820 1.00 94.00 321 LEU A N 1
ATOM 2581 C CA . LEU A 1 321 ? -18.185 -4.540 35.226 1.00 94.00 321 LEU A CA 1
ATOM 2582 C C . LEU A 1 321 ? -18.234 -4.705 33.706 1.00 94.00 321 LEU A C 1
ATOM 2584 O O . LEU A 1 321 ? -17.362 -5.322 33.089 1.00 94.00 321 LEU A O 1
ATOM 2588 N N . THR A 1 322 ? -19.256 -4.124 33.094 1.00 95.12 322 THR A N 1
ATOM 2589 C CA . THR A 1 322 ? -19.382 -4.027 31.641 1.00 95.12 322 THR A CA 1
ATOM 2590 C C . THR A 1 322 ? -19.801 -2.616 31.267 1.00 95.12 322 THR A C 1
ATOM 2592 O O . THR A 1 322 ? -20.601 -1.996 31.967 1.00 95.12 322 THR A O 1
ATOM 2595 N N . ALA A 1 323 ? -19.278 -2.126 30.152 1.00 95.56 323 ALA A N 1
ATOM 2596 C CA . ALA A 1 323 ? -19.729 -0.901 29.519 1.00 95.56 323 ALA A CA 1
ATOM 2597 C C . ALA A 1 323 ? -19.954 -1.138 28.024 1.00 95.56 323 ALA A C 1
ATOM 2599 O O . ALA A 1 323 ? -19.246 -1.920 27.395 1.00 95.56 323 ALA A O 1
ATOM 2600 N N . GLU A 1 324 ? -20.950 -0.475 27.461 1.00 96.38 324 GLU A N 1
ATOM 2601 C CA . GLU A 1 324 ? -21.233 -0.435 26.032 1.00 96.38 324 GLU A CA 1
ATOM 2602 C C . GLU A 1 324 ? -21.018 0.997 25.561 1.00 96.38 324 GLU A C 1
ATOM 2604 O O . GLU A 1 324 ? -21.611 1.924 26.115 1.00 96.38 324 GLU A O 1
ATOM 2609 N N . TYR A 1 325 ? -20.162 1.189 24.564 1.00 96.06 325 TYR A N 1
ATOM 2610 C CA . TYR A 1 325 ? -19.829 2.512 24.045 1.00 96.06 325 TYR A CA 1
ATOM 2611 C C . TYR A 1 325 ? -19.756 2.500 22.520 1.00 96.06 325 TYR A C 1
ATOM 2613 O O . TYR A 1 325 ? -19.498 1.463 21.918 1.00 96.06 325 TYR A O 1
ATOM 2621 N N . ALA A 1 326 ? -19.996 3.645 21.894 1.00 95.75 326 ALA A N 1
ATOM 2622 C CA . ALA A 1 326 ? -19.865 3.829 20.454 1.00 95.75 326 ALA A CA 1
ATOM 2623 C C . ALA A 1 326 ? -19.181 5.173 20.163 1.00 95.75 326 ALA A C 1
ATOM 2625 O O . ALA A 1 326 ? -19.575 6.188 20.753 1.00 95.75 326 ALA A O 1
ATOM 2626 N N . PRO A 1 327 ? -18.182 5.221 19.265 1.00 95.19 327 PRO A N 1
ATOM 2627 C CA . PRO A 1 327 ? -17.624 6.482 18.796 1.00 95.19 327 PRO A CA 1
ATOM 2628 C C . PRO A 1 327 ? -18.687 7.349 18.120 1.00 95.19 327 PRO A C 1
ATOM 2630 O O . PRO A 1 327 ? -19.356 6.915 17.184 1.00 95.19 327 PRO A O 1
ATOM 2633 N N . THR A 1 328 ? -18.843 8.580 18.603 1.00 92.12 328 THR A N 1
ATOM 2634 C CA . THR A 1 328 ? -19.785 9.564 18.046 1.00 92.12 328 THR A CA 1
ATOM 2635 C C . THR A 1 328 ? -19.091 10.600 17.183 1.00 92.12 328 THR A C 1
ATOM 2637 O O . THR A 1 328 ? -19.629 10.984 16.150 1.00 92.12 328 THR A O 1
ATOM 2640 N N . ASP A 1 329 ? -17.894 11.018 17.588 1.00 91.00 329 ASP A N 1
ATOM 2641 C CA . ASP A 1 329 ? -17.019 11.877 16.804 1.00 91.00 329 ASP A CA 1
ATOM 2642 C C . ASP A 1 329 ? -15.671 11.179 16.639 1.00 91.00 329 ASP A C 1
ATOM 2644 O O . ASP A 1 329 ? -14.869 11.097 17.574 1.00 91.00 329 ASP A O 1
ATOM 2648 N N . ALA A 1 330 ? -15.428 10.658 15.437 1.00 90.50 330 ALA A N 1
ATOM 2649 C CA . ALA A 1 330 ? -14.210 9.925 15.127 1.00 90.50 330 ALA A CA 1
ATOM 2650 C C . ALA A 1 330 ? -12.958 10.806 15.272 1.00 90.50 330 ALA A C 1
ATOM 2652 O O . ALA A 1 330 ? -11.941 10.328 15.772 1.00 90.50 330 ALA A O 1
ATOM 2653 N N . ALA A 1 331 ? -13.026 12.088 14.896 1.00 90.38 331 ALA A N 1
ATOM 2654 C CA . ALA A 1 331 ? -11.877 12.985 14.980 1.00 90.38 331 ALA A CA 1
ATOM 2655 C C . ALA A 1 331 ? -11.461 13.189 16.442 1.00 90.38 331 ALA A C 1
ATOM 2657 O O . ALA A 1 331 ? -10.299 12.972 16.793 1.00 90.38 331 ALA A O 1
ATOM 2658 N N . THR A 1 332 ? -12.421 13.511 17.314 1.00 91.69 332 THR A N 1
ATOM 2659 C CA . THR A 1 332 ? -12.164 13.628 18.757 1.00 91.69 332 THR A CA 1
ATOM 2660 C C . THR A 1 332 ? -11.697 12.297 19.355 1.00 91.69 332 THR A C 1
ATOM 2662 O O . THR A 1 332 ? -10.750 12.290 20.135 1.00 91.69 332 THR A O 1
ATOM 2665 N N . THR A 1 333 ? -12.267 11.167 18.924 1.00 91.06 333 THR A N 1
ATOM 2666 C CA . THR A 1 333 ? -11.885 9.813 19.378 1.00 91.06 333 THR A CA 1
ATOM 2667 C C . THR A 1 333 ? -10.393 9.519 19.167 1.00 91.06 333 THR A C 1
ATOM 2669 O O . THR A 1 333 ? -9.758 8.963 20.058 1.00 91.06 333 THR A O 1
ATOM 2672 N N . VAL A 1 334 ? -9.806 9.911 18.028 1.00 91.31 334 VAL A N 1
ATOM 2673 C CA . VAL A 1 334 ? -8.364 9.697 17.758 1.00 91.31 334 VAL A CA 1
ATOM 2674 C C . VAL A 1 334 ? -7.475 10.730 18.438 1.00 91.31 334 VAL A C 1
ATOM 2676 O O . VAL A 1 334 ? -6.326 10.440 18.765 1.00 91.31 334 VAL A O 1
ATOM 2679 N N . HIS A 1 335 ? -7.966 11.957 18.603 1.00 91.94 335 HIS A N 1
ATOM 2680 C CA . HIS A 1 335 ? -7.134 13.074 19.046 1.00 91.94 335 HIS A CA 1
ATOM 2681 C C . HIS A 1 335 ? -7.142 13.307 20.555 1.00 91.94 335 HIS A C 1
ATOM 2683 O O . HIS A 1 335 ? -6.156 13.818 21.082 1.00 91.94 335 HIS A O 1
ATOM 2689 N N . ALA A 1 336 ? -8.222 12.948 21.249 1.00 92.50 336 ALA A N 1
ATOM 2690 C CA . ALA A 1 336 ? -8.366 13.210 22.677 1.00 92.50 336 ALA A CA 1
ATOM 2691 C C . ALA A 1 336 ? -7.506 12.276 23.539 1.00 92.50 336 ALA A C 1
ATOM 2693 O O . ALA A 1 336 ? -6.922 12.713 24.530 1.00 92.50 336 ALA A O 1
ATOM 2694 N N . VAL A 1 337 ? -7.427 10.991 23.178 1.00 92.44 337 VAL A N 1
ATOM 2695 C CA . VAL A 1 337 ? -6.727 9.957 23.953 1.00 92.44 337 VAL A CA 1
ATOM 2696 C C . VAL A 1 337 ? -6.042 8.950 23.034 1.00 92.44 337 VAL A C 1
ATOM 2698 O O . VAL A 1 337 ? -6.504 8.695 21.928 1.00 92.44 337 VAL A O 1
ATOM 2701 N N . ALA A 1 338 ? -4.936 8.363 23.502 1.00 90.56 338 ALA A N 1
ATOM 2702 C CA . ALA A 1 338 ? -4.170 7.385 22.725 1.00 90.56 338 ALA A CA 1
ATOM 2703 C C . ALA A 1 338 ? -4.954 6.085 22.473 1.00 90.56 338 ALA A C 1
ATOM 2705 O O . ALA A 1 338 ? -4.933 5.560 21.363 1.00 90.56 338 ALA A O 1
ATOM 2706 N N . ASP A 1 339 ? -5.650 5.588 23.499 1.00 93.00 339 ASP A N 1
ATOM 2707 C CA . ASP A 1 339 ? -6.576 4.462 23.399 1.00 93.00 339 ASP A CA 1
ATOM 2708 C C . ASP A 1 339 ? -7.828 4.765 24.235 1.00 93.00 339 ASP A C 1
ATOM 2710 O O . ASP A 1 339 ? -7.780 4.917 25.460 1.00 93.00 339 ASP A O 1
ATOM 2714 N N . VAL A 1 340 ? -8.965 4.878 23.550 1.00 93.69 340 VAL A N 1
ATOM 2715 C CA . VAL A 1 340 ? -10.266 5.166 24.164 1.00 93.69 340 VAL A CA 1
ATOM 2716 C C . VAL A 1 340 ? -10.735 4.035 25.069 1.00 93.69 340 VAL A C 1
ATOM 2718 O O . VAL A 1 340 ? -11.357 4.294 26.100 1.00 93.69 340 VAL A O 1
ATOM 2721 N N . LYS A 1 341 ? -10.444 2.784 24.709 1.00 93.75 341 LYS A N 1
ATOM 2722 C CA . LYS A 1 341 ? -10.850 1.612 25.479 1.00 93.75 341 LYS A CA 1
ATOM 2723 C C . LYS A 1 341 ? -10.154 1.607 26.835 1.00 93.75 341 LYS A C 1
ATOM 2725 O O . LYS A 1 341 ? -10.816 1.397 27.850 1.00 93.75 341 LYS A O 1
ATOM 2730 N N . ASP A 1 342 ? -8.856 1.895 26.853 1.00 95.00 342 ASP A N 1
ATOM 2731 C CA . ASP A 1 342 ? -8.068 1.969 28.086 1.00 95.00 342 ASP A CA 1
ATOM 2732 C C . ASP A 1 342 ? -8.463 3.183 28.937 1.00 95.00 342 ASP A C 1
ATOM 2734 O O . ASP A 1 342 ? -8.620 3.068 30.156 1.00 95.00 342 ASP A O 1
ATOM 2738 N N . ALA A 1 343 ? -8.707 4.336 28.305 1.00 94.88 343 ALA A N 1
ATOM 2739 C CA . ALA A 1 343 ? -9.185 5.531 29.000 1.00 94.88 343 ALA A CA 1
ATOM 2740 C C . ALA A 1 343 ? -10.559 5.306 29.665 1.00 94.88 343 ALA A C 1
ATOM 2742 O O . ALA A 1 343 ? -10.746 5.646 30.838 1.00 94.88 343 ALA A O 1
ATOM 2743 N N . LEU A 1 344 ? -11.507 4.681 28.953 1.00 95.19 344 LEU A N 1
ATOM 2744 C CA . LEU A 1 344 ? -12.810 4.284 29.500 1.00 95.19 344 LEU A CA 1
ATOM 2745 C C . LEU A 1 344 ? -12.671 3.235 30.603 1.00 95.19 344 LEU A C 1
ATOM 2747 O O . LEU A 1 344 ? -13.327 3.354 31.638 1.00 95.19 344 LEU A O 1
ATOM 2751 N N . TYR A 1 345 ? -11.812 2.231 30.411 1.00 95.75 345 TYR A N 1
ATOM 2752 C CA . TYR A 1 345 ? -11.546 1.202 31.415 1.00 95.75 345 TYR A CA 1
ATOM 2753 C C . TYR A 1 345 ? -11.095 1.838 32.730 1.00 95.75 345 TYR A C 1
ATOM 2755 O O . TYR A 1 345 ? -11.670 1.558 33.783 1.00 95.75 345 TYR A O 1
ATOM 2763 N N . LEU A 1 346 ? -10.120 2.748 32.661 1.00 95.06 346 LEU A N 1
ATOM 2764 C CA . LEU A 1 346 ? -9.608 3.458 33.827 1.00 95.06 346 LEU A CA 1
ATOM 2765 C C . LEU A 1 346 ? -10.684 4.340 34.474 1.00 95.06 346 LEU A C 1
ATOM 2767 O O . LEU A 1 346 ? -10.818 4.348 35.699 1.00 95.06 346 LEU A O 1
ATOM 2771 N N . ALA A 1 347 ? -11.477 5.059 33.674 1.00 95.19 347 ALA A N 1
ATOM 2772 C CA . ALA A 1 347 ? -12.550 5.907 34.185 1.00 95.19 347 ALA A CA 1
ATOM 2773 C C . ALA A 1 347 ? -13.596 5.099 34.971 1.00 95.19 347 ALA A C 1
ATOM 2775 O O . ALA A 1 347 ? -13.939 5.474 36.094 1.00 95.19 347 ALA A O 1
ATOM 2776 N N . VAL A 1 348 ? -14.052 3.970 34.418 1.00 95.56 348 VAL A N 1
ATOM 2777 C CA . VAL A 1 348 ? -15.017 3.080 35.082 1.00 95.56 348 VAL A CA 1
ATOM 2778 C C . VAL A 1 348 ? -14.396 2.430 36.321 1.00 95.56 348 VAL A C 1
ATOM 2780 O O . VAL A 1 348 ? -15.042 2.358 37.366 1.00 95.56 348 VAL A O 1
ATOM 2783 N N . GLN A 1 349 ? -13.138 1.990 36.237 1.00 95.06 349 GLN A N 1
ATOM 2784 C CA . GLN A 1 349 ? -12.424 1.367 37.351 1.00 95.06 349 GLN A CA 1
ATOM 2785 C C . GLN A 1 349 ? -12.305 2.306 38.559 1.00 95.06 349 GLN A C 1
ATOM 2787 O O . GLN A 1 349 ? -12.562 1.892 39.692 1.00 95.06 349 GLN A O 1
ATOM 2792 N N . LEU A 1 350 ? -11.909 3.560 38.329 1.00 94.62 350 LEU A N 1
ATOM 2793 C CA . LEU A 1 350 ? -11.761 4.551 39.394 1.00 94.62 350 LEU A CA 1
ATOM 2794 C C . LEU A 1 350 ? -13.114 4.906 40.018 1.00 94.62 350 LEU A C 1
ATOM 2796 O O . LEU A 1 350 ? -13.221 4.902 41.242 1.00 94.62 350 LEU A O 1
ATOM 2800 N N . ALA A 1 351 ? -14.151 5.115 39.200 1.00 95.00 351 ALA A N 1
ATOM 2801 C CA . ALA A 1 351 ? -15.498 5.412 39.690 1.00 95.00 351 ALA A CA 1
ATOM 2802 C C . ALA A 1 351 ? -16.079 4.256 40.527 1.00 95.00 351 ALA A C 1
ATOM 2804 O O . ALA A 1 351 ? -16.645 4.479 41.596 1.00 95.00 351 ALA A O 1
ATOM 2805 N N . ALA A 1 352 ? -15.889 3.005 40.092 1.00 93.75 352 ALA A N 1
ATOM 2806 C CA . ALA A 1 352 ? -16.326 1.837 40.855 1.00 93.75 352 ALA A CA 1
ATOM 2807 C C . ALA A 1 352 ? -15.592 1.723 42.198 1.00 93.75 352 ALA A C 1
ATOM 2809 O O . ALA A 1 352 ? -16.210 1.429 43.220 1.00 93.75 352 ALA A O 1
ATOM 2810 N N . ARG A 1 353 ? -14.277 1.976 42.208 1.00 94.38 353 ARG A N 1
ATOM 2811 C CA . ARG A 1 353 ? -13.463 1.951 43.429 1.00 94.38 353 ARG A CA 1
ATOM 2812 C C . ARG A 1 353 ? -13.907 3.011 44.433 1.00 94.38 353 ARG A C 1
ATOM 2814 O O . ARG A 1 353 ? -14.007 2.702 45.616 1.00 94.38 353 ARG A O 1
ATOM 2821 N N . GLU A 1 354 ? -14.167 4.227 43.965 1.00 94.81 354 GLU A N 1
ATOM 2822 C CA . GLU A 1 354 ? -14.634 5.335 44.800 1.00 94.81 354 GLU A CA 1
ATOM 2823 C C . GLU A 1 354 ? -15.990 5.023 45.443 1.00 94.81 354 GLU A C 1
ATOM 2825 O O . GLU A 1 354 ? -16.132 5.145 46.659 1.00 94.81 354 GLU A O 1
ATOM 2830 N N . PHE A 1 355 ? -16.953 4.532 44.655 1.00 93.81 355 PHE A N 1
ATOM 2831 C CA . PHE A 1 355 ? -18.271 4.169 45.174 1.00 93.81 355 PHE A CA 1
ATOM 2832 C C . PHE A 1 355 ? -18.194 3.045 46.211 1.00 93.81 355 PHE A C 1
ATOM 2834 O O . PHE A 1 355 ? -18.723 3.186 47.310 1.00 93.81 355 PHE A O 1
ATOM 2841 N N . VAL A 1 356 ? -17.510 1.939 45.883 1.00 93.19 356 VAL A N 1
ATOM 2842 C CA . VAL A 1 356 ? -17.430 0.759 46.762 1.00 93.19 356 VAL A CA 1
ATOM 2843 C C . VAL A 1 356 ? -16.747 1.095 48.088 1.00 93.19 356 VAL A C 1
ATOM 2845 O O . VAL A 1 356 ? -17.188 0.618 49.128 1.00 93.19 356 VAL A O 1
ATOM 2848 N N . ALA A 1 357 ? -15.732 1.963 48.088 1.00 93.62 357 ALA A N 1
ATOM 2849 C CA . ALA A 1 357 ? -15.077 2.404 49.320 1.00 93.62 357 ALA A CA 1
ATOM 2850 C C . ALA A 1 357 ? -16.000 3.228 50.247 1.00 93.62 357 ALA A C 1
ATOM 2852 O O . ALA A 1 357 ? -15.747 3.307 51.451 1.00 93.62 357 ALA A O 1
ATOM 2853 N N . GLY A 1 358 ? -17.056 3.847 49.704 1.00 93.00 358 GLY A N 1
ATOM 2854 C CA . GLY A 1 358 ? -17.999 4.694 50.439 1.00 93.00 358 GLY A CA 1
ATOM 2855 C C . GLY A 1 358 ? -19.221 3.973 51.019 1.00 93.00 358 GLY A C 1
ATOM 2856 O O . GLY A 1 358 ? -19.877 4.538 51.898 1.00 93.00 358 GLY A O 1
ATOM 2857 N N . VAL A 1 359 ? -19.510 2.746 50.572 1.00 93.88 359 VAL A N 1
ATOM 2858 C CA . VAL A 1 359 ? -20.710 1.970 50.944 1.00 93.88 359 VAL A CA 1
ATOM 2859 C C . VAL A 1 359 ? -20.354 0.696 51.709 1.00 93.88 359 VAL A C 1
ATOM 2861 O O . VAL A 1 359 ? -19.240 0.174 51.596 1.00 93.88 359 VAL A O 1
ATOM 2864 N N . THR A 1 360 ? -21.286 0.197 52.518 1.00 93.38 360 THR A N 1
ATOM 2865 C CA . THR A 1 360 ? -21.147 -1.118 53.172 1.00 93.38 360 THR A CA 1
ATOM 2866 C C . THR A 1 360 ? -21.467 -2.257 52.199 1.00 93.38 360 THR A C 1
ATOM 2868 O O . THR A 1 360 ? -22.026 -2.030 51.120 1.00 93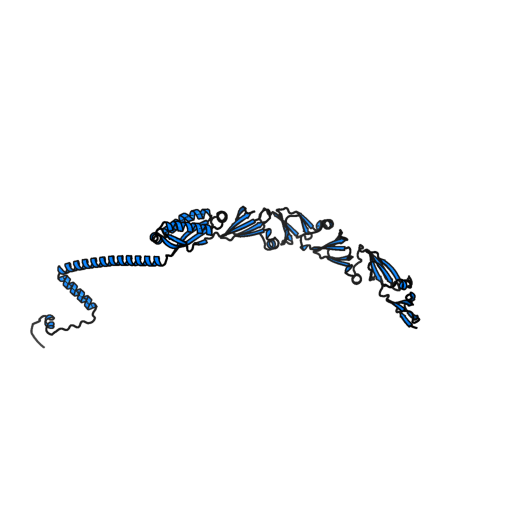.38 360 THR A O 1
ATOM 2871 N N . LEU A 1 361 ? -21.110 -3.499 52.551 1.00 89.81 361 LEU A N 1
ATOM 2872 C CA . LEU A 1 361 ? -21.440 -4.657 51.716 1.00 89.81 361 LEU A CA 1
ATOM 2873 C C . LEU A 1 361 ? -22.957 -4.826 51.526 1.00 89.81 361 LEU A C 1
ATOM 2875 O O . LEU A 1 361 ? -23.399 -5.070 50.402 1.00 89.81 361 LEU A O 1
ATOM 2879 N N . ASP A 1 362 ? -23.739 -4.692 52.596 1.00 87.75 362 ASP A N 1
ATOM 2880 C CA . ASP A 1 362 ? -25.192 -4.882 52.541 1.00 87.75 362 ASP A CA 1
ATOM 2881 C C . ASP A 1 362 ? -25.856 -3.827 51.648 1.00 87.75 362 ASP A C 1
ATOM 2883 O O . ASP A 1 362 ? -26.625 -4.179 50.755 1.00 87.75 362 ASP A O 1
ATOM 2887 N N . GLU A 1 363 ? -25.464 -2.552 51.778 1.00 90.19 363 GLU A N 1
ATOM 2888 C CA . GLU A 1 363 ? -25.935 -1.465 50.905 1.00 90.19 363 GLU A CA 1
ATOM 2889 C C . GLU A 1 363 ? -25.629 -1.751 49.425 1.00 90.19 363 GLU A C 1
ATOM 2891 O O . GLU A 1 363 ? -26.476 -1.550 48.550 1.00 90.19 363 GLU A O 1
ATOM 2896 N N . LEU A 1 364 ? -24.426 -2.258 49.134 1.00 89.69 364 LEU A N 1
ATOM 2897 C CA . LEU A 1 364 ? -24.003 -2.604 47.778 1.00 89.69 364 LEU A CA 1
ATOM 2898 C C . LEU A 1 364 ? -24.806 -3.780 47.195 1.00 89.69 364 LEU A C 1
ATOM 2900 O O . LEU A 1 364 ? -25.091 -3.799 45.993 1.00 89.69 364 LEU A O 1
ATOM 2904 N N . LEU A 1 365 ? -25.141 -4.778 48.018 1.00 85.50 365 LEU A N 1
ATOM 2905 C CA . LEU A 1 365 ? -25.909 -5.951 47.598 1.00 85.50 365 LEU A CA 1
ATOM 2906 C C . LEU A 1 365 ? -27.397 -5.632 47.415 1.00 85.50 365 LEU A C 1
ATOM 2908 O O . LEU A 1 365 ? -27.986 -6.122 46.449 1.00 85.50 365 LEU A O 1
ATOM 2912 N N . GLU A 1 366 ? -27.976 -4.804 48.285 1.00 86.00 366 GLU A N 1
ATOM 2913 C CA . GLU A 1 366 ? -29.378 -4.380 48.213 1.00 86.00 366 GLU A CA 1
ATOM 2914 C C . GLU A 1 366 ? -29.633 -3.377 47.081 1.00 86.00 366 GLU A C 1
ATOM 2916 O O . GLU A 1 366 ? -30.651 -3.465 46.395 1.00 86.00 366 GLU A O 1
ATOM 2921 N N . GLN A 1 367 ? -28.712 -2.435 46.846 1.00 82.75 367 GLN A N 1
ATOM 2922 C CA . GLN A 1 367 ? -28.926 -1.299 45.943 1.00 82.75 367 GLN A CA 1
ATOM 2923 C C . GLN A 1 367 ? -27.954 -1.263 44.754 1.00 82.75 367 GLN A C 1
ATOM 2925 O O . GLN A 1 367 ? -27.313 -0.247 44.466 1.00 82.75 367 GLN A O 1
ATOM 2930 N N . ARG A 1 368 ? -27.877 -2.358 43.990 1.00 80.06 368 ARG A N 1
ATOM 2931 C CA . ARG A 1 368 ? -27.018 -2.441 42.787 1.00 80.06 368 ARG A CA 1
ATOM 2932 C C . ARG A 1 368 ? -27.312 -1.365 41.733 1.00 80.06 368 ARG A C 1
ATOM 2934 O O . ARG A 1 368 ? -26.401 -0.920 41.029 1.00 80.06 368 ARG A O 1
ATOM 2941 N N . ASP A 1 369 ? -28.558 -0.911 41.645 1.00 86.38 369 ASP A N 1
ATOM 2942 C CA . ASP A 1 369 ? -28.958 0.164 40.730 1.00 86.38 369 ASP A CA 1
ATOM 2943 C C . ASP A 1 369 ? -28.329 1.512 41.101 1.00 86.38 369 ASP A C 1
ATOM 2945 O O . ASP A 1 369 ? -28.066 2.333 40.221 1.00 86.38 369 ASP A O 1
ATOM 2949 N N . THR A 1 370 ? -28.053 1.745 42.388 1.00 90.44 370 THR A N 1
ATOM 2950 C CA . THR A 1 370 ? -27.418 2.979 42.868 1.00 90.44 370 THR A CA 1
ATOM 2951 C C . THR A 1 370 ? -25.972 3.069 42.381 1.00 90.44 370 THR A C 1
ATOM 2953 O O . THR A 1 370 ? -25.562 4.123 41.895 1.00 90.44 370 THR A O 1
ATOM 2956 N N . LEU A 1 371 ? -25.227 1.955 42.409 1.00 90.00 371 LEU A N 1
ATOM 2957 C CA . LEU A 1 371 ? -23.883 1.887 41.824 1.00 90.00 371 LEU A CA 1
ATOM 2958 C C . LEU A 1 371 ? -23.927 2.160 40.316 1.00 90.00 371 LEU A C 1
ATOM 2960 O O . LEU A 1 371 ? -23.139 2.952 39.813 1.00 90.00 371 LEU A O 1
ATOM 2964 N N . THR A 1 372 ? -24.873 1.554 39.597 1.00 91.69 372 THR A N 1
ATOM 2965 C CA . THR A 1 372 ? -25.024 1.763 38.147 1.00 91.69 372 THR A CA 1
ATOM 2966 C C . THR A 1 372 ? -25.244 3.241 37.805 1.00 91.69 372 THR A C 1
ATOM 2968 O O . THR A 1 372 ? -24.505 3.795 36.994 1.00 91.69 372 THR A O 1
ATOM 2971 N N . ARG A 1 373 ? -26.170 3.918 38.498 1.00 92.94 373 ARG A N 1
ATOM 2972 C CA . ARG A 1 373 ? -26.423 5.358 38.304 1.00 92.94 373 ARG A CA 1
ATOM 2973 C C . ARG A 1 373 ? -25.215 6.227 38.650 1.00 92.94 373 ARG A C 1
ATOM 2975 O O . ARG A 1 373 ? -24.956 7.217 37.970 1.00 92.94 373 ARG A O 1
ATOM 2982 N N . TYR A 1 374 ? -24.472 5.873 39.698 1.00 94.19 374 TYR A N 1
ATOM 2983 C CA . TYR A 1 374 ? -23.255 6.594 40.065 1.00 94.19 374 TYR A CA 1
ATOM 2984 C C . TYR A 1 374 ? -22.169 6.452 38.989 1.00 94.19 374 TYR A C 1
ATOM 2986 O O . TYR A 1 374 ? -21.555 7.445 38.599 1.00 94.19 374 TYR A O 1
ATOM 2994 N N . LEU A 1 375 ? -21.962 5.236 38.469 1.00 94.38 375 LEU A N 1
ATOM 2995 C CA . LEU A 1 375 ? -21.030 4.992 37.367 1.00 94.38 375 LEU A CA 1
ATOM 2996 C C . LEU A 1 375 ? -21.426 5.786 36.124 1.00 94.38 375 LEU A C 1
ATOM 2998 O O . LEU A 1 375 ? -20.566 6.422 35.524 1.00 94.38 375 LEU A O 1
ATOM 3002 N N . GLU A 1 376 ? -22.710 5.798 35.762 1.00 94.31 376 GLU A N 1
ATOM 3003 C CA . GLU A 1 376 ? -23.201 6.601 34.640 1.00 94.31 376 GLU A CA 1
ATOM 3004 C C . GLU A 1 376 ? -22.882 8.089 34.840 1.00 94.31 376 GLU A C 1
ATOM 3006 O O . GLU A 1 376 ? -22.270 8.706 33.969 1.00 94.31 376 GLU A O 1
ATOM 3011 N N . ALA A 1 377 ? -23.197 8.646 36.012 1.00 94.75 377 ALA A N 1
ATOM 3012 C CA . ALA A 1 377 ? -22.964 10.057 36.318 1.00 94.75 377 ALA A CA 1
ATOM 3013 C C . ALA A 1 377 ? -21.480 10.469 36.256 1.00 94.75 377 ALA A C 1
ATOM 3015 O O . ALA A 1 377 ? -21.177 11.600 35.878 1.00 94.75 377 ALA A O 1
ATOM 3016 N N . GLN A 1 378 ? -20.554 9.573 36.612 1.00 94.75 378 GLN A N 1
ATOM 3017 C CA . GLN A 1 378 ? -19.112 9.853 36.583 1.00 94.75 378 GLN A CA 1
ATOM 3018 C C . GLN A 1 378 ? -18.466 9.580 35.218 1.00 94.75 378 GLN A C 1
ATOM 3020 O O . GLN A 1 378 ? -17.527 10.273 34.818 1.00 94.75 378 GLN A O 1
ATOM 3025 N N . VAL A 1 379 ? -18.934 8.555 34.500 1.00 95.31 379 VAL A N 1
ATOM 3026 C CA . VAL A 1 379 ? -18.284 8.067 33.277 1.00 95.31 379 VAL A CA 1
ATOM 3027 C C . VAL A 1 379 ? -18.803 8.783 32.033 1.00 95.31 379 VAL A C 1
ATOM 3029 O O . VAL A 1 379 ? -17.991 9.095 31.166 1.00 95.31 379 VAL A O 1
ATOM 3032 N N . LEU A 1 380 ? -20.105 9.088 31.938 1.00 94.19 380 LEU A N 1
ATOM 3033 C CA . LEU A 1 380 ? -20.685 9.736 30.749 1.00 94.19 380 LEU A CA 1
ATOM 3034 C C . LEU A 1 380 ? -19.999 11.073 30.409 1.00 94.19 380 LEU A C 1
ATOM 3036 O O . LEU A 1 380 ? -19.540 11.204 29.274 1.00 94.19 380 LEU A O 1
ATOM 3040 N N . PRO A 1 381 ? -19.818 12.021 31.353 1.00 93.88 381 PRO A N 1
ATOM 3041 C CA . PRO A 1 381 ? -19.164 13.294 31.042 1.00 93.88 381 PRO A CA 1
ATOM 3042 C C . PRO A 1 381 ? -17.717 13.124 30.558 1.00 93.88 381 PRO A C 1
ATOM 3044 O O . PRO A 1 381 ? -17.256 13.859 29.691 1.00 93.88 381 PRO A O 1
ATOM 3047 N N . ARG A 1 382 ? -16.986 12.132 31.088 1.00 93.62 382 ARG A N 1
ATOM 3048 C CA . ARG A 1 382 ? -15.615 11.823 30.643 1.00 93.62 382 ARG A CA 1
ATOM 3049 C C . ARG A 1 382 ? -15.595 11.160 29.268 1.00 93.62 382 ARG A C 1
ATOM 3051 O O . ARG A 1 382 ? -14.736 11.475 28.452 1.00 93.62 382 ARG A O 1
ATOM 3058 N N . ALA A 1 383 ? -16.544 10.271 28.991 1.00 94.19 383 ALA A N 1
ATOM 3059 C CA . ALA A 1 383 ? -16.674 9.630 27.689 1.00 94.19 383 ALA A CA 1
ATOM 3060 C C . ALA A 1 383 ? -16.913 10.658 26.572 1.00 94.19 383 ALA A C 1
ATOM 3062 O O . ALA A 1 383 ? -16.280 10.577 25.520 1.00 94.19 383 ALA A O 1
ATOM 3063 N N . GLU A 1 384 ? -17.733 11.681 26.835 1.00 93.56 384 GLU A N 1
ATOM 3064 C CA . GLU A 1 384 ? -17.974 12.772 25.885 1.00 93.56 384 GLU A CA 1
ATOM 3065 C C . GLU A 1 384 ? -16.686 13.528 25.532 1.00 93.56 384 GLU A C 1
ATOM 3067 O O . GLU A 1 384 ? -16.453 13.817 24.359 1.00 93.56 384 GLU A O 1
ATOM 3072 N N . THR A 1 385 ? -15.789 13.759 26.501 1.00 93.88 385 THR A N 1
ATOM 3073 C CA . THR A 1 385 ? -14.475 14.377 26.226 1.00 93.88 385 THR A CA 1
ATOM 3074 C C . THR A 1 385 ? -13.557 13.502 25.374 1.00 93.88 385 THR A C 1
ATOM 3076 O O . THR A 1 385 ? -12.646 14.016 24.730 1.00 93.88 385 THR A O 1
ATOM 3079 N N . PHE A 1 386 ? -13.808 12.192 25.337 1.00 94.25 386 PHE A N 1
ATOM 3080 C CA . PHE A 1 386 ? -13.099 11.245 24.479 1.00 94.25 386 PHE A CA 1
ATOM 3081 C C . PHE A 1 386 ? -13.781 11.075 23.114 1.00 94.25 386 PHE A C 1
ATOM 3083 O O . PHE A 1 386 ? -13.331 10.263 22.315 1.00 94.25 386 PHE A O 1
ATOM 3090 N N . GLY A 1 387 ? -14.869 11.802 22.828 1.00 93.38 387 GLY A N 1
ATOM 3091 C CA . GLY A 1 387 ? -15.593 11.716 21.556 1.00 93.38 387 GLY A CA 1
ATOM 3092 C C . GLY A 1 387 ? -16.490 10.483 21.418 1.00 93.38 387 GLY A C 1
ATOM 3093 O O . GLY A 1 387 ? -16.970 10.191 20.315 1.00 93.38 387 GLY A O 1
ATOM 3094 N N . VAL A 1 388 ? -16.752 9.764 22.515 1.00 95.75 388 VAL A N 1
ATOM 3095 C CA . VAL A 1 388 ? -17.547 8.530 22.516 1.00 95.75 388 VAL A CA 1
ATOM 3096 C C . VAL A 1 388 ? -18.776 8.636 23.406 1.00 95.75 388 VAL A C 1
ATOM 3098 O O . VAL A 1 388 ? -18.761 9.259 24.465 1.00 95.75 388 VAL A O 1
ATOM 3101 N N . ARG A 1 389 ? -19.853 7.968 22.998 1.00 95.31 389 ARG A N 1
ATOM 3102 C CA . ARG A 1 389 ? -21.078 7.855 23.786 1.00 95.31 389 ARG A CA 1
ATOM 3103 C C . ARG A 1 389 ? -21.108 6.513 24.497 1.00 95.31 389 ARG A C 1
ATOM 3105 O O . ARG A 1 389 ? -21.048 5.472 23.848 1.00 95.31 389 ARG A O 1
ATOM 3112 N N . VAL A 1 390 ? -21.259 6.533 25.817 1.00 96.00 390 VAL A N 1
ATOM 3113 C CA . VAL A 1 390 ? -21.545 5.328 26.608 1.00 96.00 390 VAL A CA 1
ATOM 3114 C C . VAL A 1 390 ? -23.056 5.108 26.620 1.00 96.00 390 VAL A C 1
ATOM 3116 O O . VAL A 1 390 ? -23.809 5.972 27.055 1.00 96.00 390 VAL A O 1
ATOM 3119 N N . HIS A 1 391 ? -23.498 3.961 26.110 1.00 92.81 391 HIS A N 1
ATOM 3120 C CA . HIS A 1 391 ? -24.904 3.555 26.084 1.00 92.81 391 HIS A CA 1
ATOM 3121 C C . HIS A 1 391 ? -25.345 2.921 27.399 1.00 92.81 391 HIS A C 1
ATOM 3123 O O . HIS A 1 391 ? -26.481 3.105 27.827 1.00 92.81 391 HIS A O 1
ATOM 3129 N N . ARG A 1 392 ? -24.452 2.145 28.016 1.00 91.56 392 ARG A N 1
ATOM 3130 C CA . ARG A 1 392 ? -24.723 1.424 29.255 1.00 91.56 392 ARG A CA 1
ATOM 3131 C C . ARG A 1 392 ? -23.428 1.212 30.015 1.00 91.56 392 ARG A C 1
ATOM 3133 O O . ARG A 1 392 ? -22.426 0.847 29.410 1.00 91.56 392 ARG A O 1
ATOM 3140 N N . VAL A 1 393 ? -23.449 1.365 31.330 1.00 94.50 393 VAL A N 1
ATOM 3141 C CA . VAL A 1 393 ? -22.376 0.902 32.218 1.00 94.50 393 VAL A CA 1
ATOM 3142 C C . VAL A 1 393 ? -23.016 0.230 33.419 1.00 94.50 393 VAL A C 1
ATOM 3144 O O . VAL A 1 393 ? -24.066 0.662 33.870 1.00 94.50 393 VAL A O 1
ATOM 3147 N N . GLY A 1 394 ? -22.442 -0.857 33.922 1.00 89.62 394 GLY A N 1
ATOM 3148 C CA . GLY A 1 394 ? -23.035 -1.534 35.067 1.00 89.62 394 GLY A CA 1
ATOM 3149 C C . GLY A 1 394 ? -22.222 -2.696 35.602 1.00 89.62 394 GLY A C 1
ATOM 3150 O O . GLY A 1 394 ? -21.201 -3.104 35.039 1.00 89.62 394 GLY A O 1
ATOM 3151 N N . VAL A 1 395 ? -22.709 -3.236 36.716 1.00 90.62 395 VAL A N 1
ATOM 3152 C CA . VAL A 1 395 ? -22.143 -4.418 37.365 1.00 90.62 395 VAL A CA 1
ATOM 3153 C C . VAL A 1 395 ? -22.685 -5.671 36.709 1.00 90.62 395 VAL A C 1
ATOM 3155 O O . VAL A 1 395 ? -23.894 -5.876 36.645 1.00 90.62 395 VAL A O 1
ATOM 3158 N N . LYS A 1 396 ? -21.776 -6.529 36.261 1.00 90.44 396 LYS A N 1
ATOM 3159 C CA . LYS A 1 396 ? -22.111 -7.861 35.778 1.00 90.44 396 LYS A CA 1
ATOM 3160 C C . LYS A 1 396 ? -22.203 -8.839 36.947 1.00 90.44 396 LYS A C 1
ATOM 3162 O O . LYS A 1 396 ? -23.253 -9.428 37.165 1.00 90.44 396 LYS A O 1
ATOM 3167 N N . ASP A 1 397 ? -21.128 -8.949 37.728 1.00 89.38 397 ASP A N 1
ATOM 3168 C CA . ASP A 1 397 ? -21.012 -9.926 38.813 1.00 89.38 397 ASP A CA 1
ATOM 3169 C C . ASP A 1 397 ? -20.298 -9.332 40.034 1.00 89.38 397 ASP A C 1
ATOM 3171 O O . ASP A 1 397 ? -19.341 -8.565 39.900 1.00 89.38 397 ASP A O 1
ATOM 3175 N N . VAL A 1 398 ? -20.741 -9.736 41.229 1.00 89.81 398 VAL A N 1
ATOM 3176 C CA . VAL A 1 398 ? -20.082 -9.456 42.514 1.00 89.81 398 VAL A CA 1
ATOM 3177 C C . VAL A 1 398 ? -19.726 -10.792 43.148 1.00 89.81 398 VAL A C 1
ATOM 3179 O O . VAL A 1 398 ? -20.603 -11.614 43.412 1.00 89.81 398 VAL A O 1
ATOM 3182 N N . ILE A 1 399 ? -18.438 -11.014 43.378 1.00 90.00 399 ILE A N 1
ATOM 3183 C CA . ILE A 1 399 ? -17.894 -12.250 43.930 1.00 90.00 399 ILE A CA 1
ATOM 3184 C C . ILE A 1 399 ? -17.352 -11.945 45.323 1.00 90.00 399 ILE A C 1
ATOM 3186 O O . ILE A 1 399 ? -16.467 -11.109 45.490 1.00 90.00 399 ILE A O 1
ATOM 3190 N N . LEU A 1 400 ? -17.885 -12.646 46.319 1.00 88.69 400 LEU A N 1
ATOM 3191 C CA . LEU A 1 400 ? -17.444 -12.552 47.708 1.00 88.69 400 LEU A CA 1
ATOM 3192 C C . LEU A 1 400 ? -16.426 -13.660 48.022 1.00 88.69 400 LEU A C 1
ATOM 3194 O O . LEU A 1 400 ? -16.541 -14.759 47.466 1.00 88.69 400 LEU A O 1
ATOM 3198 N N . PRO A 1 401 ? -15.475 -13.425 48.942 1.00 86.62 401 PRO A N 1
ATOM 3199 C CA . PRO A 1 401 ? -14.633 -14.473 49.503 1.00 86.62 401 PRO A CA 1
ATOM 3200 C C . PRO A 1 401 ? -15.479 -15.598 50.115 1.00 86.62 401 PRO A C 1
ATOM 3202 O O . PRO A 1 401 ? -16.547 -15.355 50.686 1.00 86.62 401 PRO A O 1
ATOM 3205 N N . GLY A 1 402 ? -14.993 -16.840 50.021 1.00 84.00 402 GLY A N 1
ATOM 3206 C CA . GLY A 1 402 ? -15.743 -18.026 50.456 1.00 84.00 402 GLY A CA 1
ATOM 3207 C C . GLY A 1 402 ? -16.147 -17.994 51.935 1.00 84.00 402 GLY A C 1
ATOM 3208 O O . GLY A 1 402 ? -17.270 -18.372 52.276 1.00 84.00 402 GLY A O 1
ATOM 3209 N N . GLU A 1 403 ? -15.273 -17.480 52.802 1.00 84.94 403 GLU A N 1
ATOM 3210 C CA . GLU A 1 403 ? -15.546 -17.340 54.237 1.00 84.94 403 GLU A CA 1
ATOM 3211 C C . GLU A 1 403 ? -16.718 -16.385 54.501 1.00 84.94 403 GLU A C 1
ATOM 3213 O O . GLU A 1 403 ? -17.656 -16.745 55.215 1.00 84.94 403 GLU A O 1
ATOM 3218 N N . MET A 1 404 ? -16.730 -15.214 53.852 1.00 85.50 404 MET A N 1
ATOM 3219 C CA . MET A 1 404 ? -17.790 -14.217 54.029 1.00 85.50 404 MET A CA 1
ATOM 3220 C C . MET A 1 404 ? -19.139 -14.712 53.503 1.00 85.50 404 MET A C 1
ATOM 3222 O O . MET A 1 404 ? -20.155 -14.585 54.183 1.00 85.50 404 MET A O 1
ATOM 3226 N N . LYS A 1 405 ? -19.157 -15.355 52.327 1.00 84.94 405 LYS A N 1
ATOM 3227 C CA . LYS A 1 405 ? -20.374 -15.980 51.783 1.00 84.94 405 LYS A CA 1
ATOM 3228 C C . LYS A 1 405 ? -20.976 -16.988 52.768 1.00 84.94 405 LYS A C 1
ATOM 3230 O O . LYS A 1 405 ? -22.191 -17.057 52.929 1.00 84.94 405 LYS A O 1
ATOM 3235 N N . THR A 1 406 ? -20.121 -17.761 53.435 1.00 86.00 406 THR A N 1
ATOM 3236 C CA . THR A 1 406 ? -20.546 -18.760 54.421 1.00 86.00 406 THR A CA 1
ATOM 3237 C C . THR A 1 406 ? -21.129 -18.103 55.674 1.00 86.00 406 THR A C 1
ATOM 3239 O O . THR A 1 406 ? -22.145 -18.569 56.184 1.00 86.00 406 THR A O 1
ATOM 3242 N N . LEU A 1 407 ? -20.518 -17.019 56.162 1.00 84.69 407 LEU A N 1
ATOM 3243 C CA . LEU A 1 407 ? -21.025 -16.258 57.308 1.00 84.69 407 LEU A CA 1
ATOM 3244 C C . LEU A 1 407 ? -22.378 -15.610 57.009 1.00 84.69 407 LEU A C 1
ATOM 3246 O O . LEU A 1 407 ? -23.306 -15.771 57.797 1.00 84.69 407 LEU A O 1
ATOM 3250 N N . LEU A 1 408 ? -22.516 -14.953 55.855 1.00 85.06 408 LEU A N 1
ATOM 3251 C CA . LEU A 1 408 ? -23.761 -14.295 55.461 1.00 85.06 408 LEU A CA 1
ATOM 3252 C C . LEU A 1 408 ? -24.914 -15.300 55.337 1.00 85.06 408 LEU A C 1
ATOM 3254 O O . LEU A 1 408 ? -26.000 -15.062 55.857 1.00 85.06 408 LEU A O 1
ATOM 3258 N N . ASN A 1 409 ? -24.661 -16.469 54.736 1.00 85.38 409 ASN A N 1
ATOM 3259 C CA . ASN A 1 409 ? -25.657 -17.539 54.666 1.00 85.38 409 ASN A CA 1
ATOM 3260 C C . ASN A 1 409 ? -26.120 -17.988 56.061 1.00 85.38 409 ASN A C 1
ATOM 3262 O O . ASN A 1 409 ? -27.318 -18.151 56.271 1.00 85.38 409 ASN A O 1
ATOM 3266 N N . LYS A 1 410 ? -25.202 -18.125 57.029 1.00 88.06 410 LYS A N 1
ATOM 3267 C CA . LYS A 1 410 ? -25.551 -18.481 58.416 1.00 88.06 410 LYS A CA 1
ATOM 3268 C C . LYS A 1 410 ? -26.392 -17.404 59.104 1.00 88.06 410 LYS A C 1
ATOM 3270 O O . LYS A 1 410 ? -27.316 -17.746 59.836 1.00 88.06 410 LYS A O 1
ATOM 3275 N N . VAL A 1 411 ? -26.083 -16.124 58.883 1.00 85.94 411 VAL A N 1
ATOM 3276 C CA . VAL A 1 411 ? -26.866 -15.004 59.434 1.00 85.94 411 VAL A CA 1
ATOM 3277 C C . VAL A 1 411 ? -28.279 -15.013 58.854 1.00 85.94 411 VAL A C 1
ATOM 3279 O O . VAL A 1 411 ? -29.243 -15.005 59.614 1.00 85.94 411 VAL A O 1
ATOM 3282 N N . ILE A 1 412 ? -28.412 -15.150 57.532 1.00 87.31 412 ILE A N 1
ATOM 3283 C CA . ILE A 1 412 ? -29.715 -15.217 56.853 1.00 87.31 412 ILE A CA 1
ATOM 3284 C C . ILE A 1 412 ? -30.525 -16.435 57.323 1.00 87.31 412 ILE A C 1
ATOM 3286 O O . ILE A 1 412 ? -31.732 -16.332 57.540 1.00 87.31 412 ILE A O 1
ATOM 3290 N N . GLU A 1 413 ? -29.888 -17.598 57.487 1.00 88.00 413 GLU A N 1
ATOM 3291 C CA . GLU A 1 413 ? -30.540 -18.794 58.033 1.00 88.00 413 GLU A CA 1
ATOM 3292 C C . GLU A 1 413 ? -31.045 -18.560 59.461 1.00 88.00 413 GLU A C 1
ATOM 3294 O O . GLU A 1 413 ? -32.189 -18.902 59.767 1.00 88.00 413 GLU A O 1
ATOM 3299 N N . ALA A 1 414 ? -30.235 -17.933 60.318 1.00 89.50 414 ALA A N 1
ATOM 3300 C CA . ALA A 1 414 ? -30.612 -17.614 61.690 1.00 89.50 414 ALA A CA 1
ATOM 3301 C C . ALA A 1 414 ? -31.763 -16.596 61.759 1.00 89.50 414 ALA A C 1
ATOM 3303 O O . ALA A 1 414 ? -32.707 -16.799 62.524 1.00 89.50 414 ALA A O 1
ATOM 3304 N N . GLU A 1 415 ? -31.736 -15.542 60.939 1.00 87.62 415 GLU A N 1
ATOM 3305 C CA . GLU A 1 415 ? -32.816 -14.552 60.853 1.00 87.62 415 GLU A CA 1
ATOM 3306 C C . GLU A 1 415 ? -34.121 -15.176 60.362 1.00 87.62 415 GLU A C 1
ATOM 3308 O O . GLU A 1 415 ? -35.176 -14.965 60.965 1.00 87.62 415 GLU A O 1
ATOM 3313 N N . LYS A 1 416 ? -34.064 -16.004 59.310 1.00 91.25 416 LYS A N 1
ATOM 3314 C CA . LYS A 1 416 ? -35.242 -16.727 58.814 1.00 91.25 416 LYS A CA 1
ATOM 3315 C C . LYS A 1 416 ? -35.787 -17.701 59.853 1.00 91.25 416 LYS A C 1
ATOM 3317 O O . LYS A 1 416 ? -37.002 -17.770 60.026 1.00 91.25 416 LYS A O 1
ATOM 3322 N N . ALA A 1 417 ? -34.921 -18.420 60.568 1.00 91.12 417 ALA A N 1
ATOM 3323 C CA . ALA A 1 417 ? -35.331 -19.317 61.646 1.00 91.12 417 ALA A CA 1
ATOM 3324 C C . ALA A 1 417 ? -35.982 -18.550 62.808 1.00 91.12 417 ALA A C 1
ATOM 3326 O O . ALA A 1 417 ? -37.013 -18.976 63.332 1.00 91.12 417 ALA A O 1
ATOM 3327 N N . ALA A 1 418 ? -35.428 -17.394 63.182 1.00 91.31 418 ALA A N 1
ATOM 3328 C CA . ALA A 1 418 ? -36.000 -16.524 64.203 1.00 91.31 418 ALA A CA 1
ATOM 3329 C C . ALA A 1 418 ? -37.368 -15.971 63.773 1.00 91.31 418 ALA A C 1
ATOM 3331 O O . ALA A 1 418 ? -38.329 -16.060 64.538 1.00 91.31 418 ALA A O 1
ATOM 3332 N N . ALA A 1 419 ? -37.486 -15.473 62.539 1.00 90.50 419 ALA A N 1
ATOM 3333 C CA . ALA A 1 419 ? -38.743 -14.982 61.980 1.00 90.50 419 ALA A CA 1
ATOM 3334 C C . ALA A 1 419 ? -39.813 -16.085 61.927 1.00 90.50 419 ALA A C 1
ATOM 3336 O O . ALA A 1 419 ? -40.942 -15.869 62.369 1.00 90.50 419 ALA A O 1
ATOM 3337 N N . ALA A 1 420 ? -39.448 -17.287 61.470 1.00 91.62 420 ALA A N 1
ATOM 3338 C CA . ALA A 1 420 ? -40.339 -18.444 61.454 1.00 91.62 420 ALA A CA 1
ATOM 3339 C C . ALA A 1 420 ? -40.804 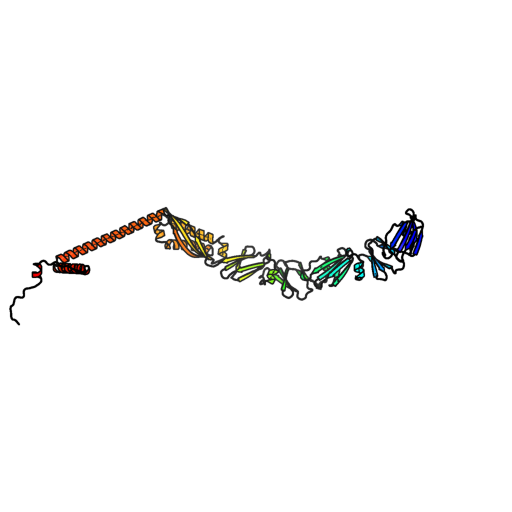-18.829 62.867 1.00 91.62 420 ALA A C 1
ATOM 3341 O O . ALA A 1 420 ? -41.985 -19.091 63.073 1.00 91.62 420 ALA A O 1
ATOM 3342 N N . ASN A 1 421 ? -39.910 -18.801 63.859 1.00 92.81 421 ASN A N 1
ATOM 3343 C CA . ASN A 1 421 ? -40.263 -19.091 65.249 1.00 92.81 421 ASN A CA 1
ATOM 3344 C C . ASN A 1 421 ? -41.212 -18.029 65.830 1.00 92.81 421 ASN A C 1
ATOM 3346 O O . ASN A 1 421 ? -42.168 -18.372 66.516 1.00 92.81 421 ASN A O 1
ATOM 3350 N N . VAL A 1 422 ? -41.016 -16.742 65.524 1.00 93.38 422 VAL A N 1
ATOM 3351 C CA . VAL A 1 422 ? -41.947 -15.681 65.952 1.00 93.38 422 VAL A CA 1
ATOM 3352 C C . VAL A 1 422 ? -43.335 -15.885 65.346 1.00 93.38 422 VAL A C 1
ATOM 3354 O O . VAL A 1 422 ? -44.330 -15.743 66.059 1.00 93.38 422 VAL A O 1
ATOM 3357 N N . ILE A 1 423 ? -43.412 -16.246 64.062 1.00 90.06 423 ILE A N 1
ATOM 3358 C CA . ILE A 1 423 ? -44.680 -16.564 63.392 1.00 90.06 423 ILE A CA 1
ATOM 3359 C C . ILE A 1 423 ? -45.333 -17.769 64.069 1.00 90.06 423 ILE A C 1
ATOM 3361 O O . ILE A 1 423 ? -46.464 -17.642 64.527 1.00 90.06 423 ILE A O 1
ATOM 3365 N N . LEU A 1 424 ? -44.598 -18.871 64.247 1.00 93.19 424 LEU A N 1
ATOM 3366 C CA . LEU A 1 424 ? -45.096 -20.083 64.901 1.00 93.19 424 LEU A CA 1
ATOM 3367 C C . LEU A 1 424 ? -45.621 -19.792 66.313 1.00 93.19 424 LEU A C 1
ATOM 3369 O O . LEU A 1 424 ? -46.732 -20.171 66.655 1.00 93.19 424 LEU A O 1
ATOM 3373 N N . ARG A 1 425 ? -44.868 -19.050 67.134 1.00 92.88 425 ARG A N 1
ATOM 3374 C CA . ARG A 1 425 ? -45.299 -18.685 68.495 1.00 92.88 425 ARG A CA 1
ATOM 3375 C C . ARG A 1 425 ? -46.518 -17.772 68.496 1.00 92.88 425 ARG A C 1
ATOM 3377 O O . ARG A 1 425 ? -47.359 -17.873 69.390 1.00 92.88 425 ARG A O 1
ATOM 3384 N N . ARG A 1 426 ? -46.625 -16.871 67.517 1.00 92.19 426 ARG A N 1
ATOM 3385 C CA . ARG A 1 426 ? -47.794 -16.005 67.348 1.00 92.19 426 ARG A CA 1
ATOM 3386 C C . ARG A 1 426 ? -49.020 -16.811 66.916 1.00 92.19 426 ARG A C 1
ATOM 3388 O O . ARG A 1 426 ? -50.105 -16.551 67.435 1.00 92.19 426 ARG A O 1
ATOM 3395 N N . GLU A 1 427 ? -48.844 -17.777 66.020 1.00 92.81 427 GLU A N 1
ATOM 3396 C CA . GLU A 1 427 ? -49.880 -18.713 65.582 1.00 92.81 427 GLU A CA 1
ATOM 3397 C C . GLU A 1 427 ? -50.330 -19.623 66.729 1.00 92.81 427 GLU A C 1
ATOM 3399 O O . GLU A 1 427 ? -51.524 -19.675 67.006 1.00 92.81 427 GLU A O 1
ATOM 3404 N N . ASP A 1 428 ? -49.405 -20.222 67.484 1.00 90.81 428 ASP A N 1
ATOM 3405 C CA . ASP A 1 428 ? -49.698 -21.044 68.666 1.00 90.81 428 ASP A CA 1
ATOM 3406 C C . ASP A 1 428 ? -50.485 -20.261 69.723 1.00 90.81 428 ASP A C 1
ATOM 3408 O O . ASP A 1 428 ? -51.469 -20.751 70.284 1.00 90.81 428 ASP A O 1
ATOM 3412 N N . ALA A 1 429 ? -50.086 -19.015 69.999 1.00 92.25 429 ALA A N 1
ATOM 3413 C CA . ALA A 1 429 ? -50.787 -18.161 70.952 1.00 92.25 429 ALA A CA 1
ATOM 3414 C C . ALA A 1 429 ? -52.191 -17.781 70.455 1.00 92.25 429 ALA A C 1
ATOM 3416 O O . ALA A 1 429 ? -53.137 -17.746 71.247 1.00 92.25 429 ALA A O 1
ATOM 3417 N N . ALA A 1 430 ? -52.347 -17.502 69.156 1.00 91.88 430 ALA A N 1
ATOM 3418 C CA . ALA A 1 430 ? -53.648 -17.231 68.548 1.00 91.88 430 ALA A CA 1
ATOM 3419 C C . ALA A 1 430 ? -54.552 -18.475 68.576 1.00 91.88 430 ALA A C 1
ATOM 3421 O O . ALA A 1 430 ? -55.705 -18.379 68.997 1.00 91.88 430 ALA A O 1
ATOM 3422 N N . ALA A 1 431 ? -54.016 -19.646 68.223 1.00 90.06 431 ALA A N 1
ATOM 3423 C CA . ALA A 1 431 ? -54.707 -20.928 68.293 1.00 90.06 431 ALA A CA 1
ATOM 3424 C C . ALA A 1 431 ? -55.142 -21.247 69.730 1.00 90.06 431 ALA A C 1
ATOM 3426 O O . ALA A 1 431 ? -56.309 -21.551 69.960 1.00 90.06 431 ALA A O 1
ATOM 3427 N N . THR A 1 432 ? -54.256 -21.071 70.715 1.00 89.81 432 THR A N 1
ATOM 3428 C CA . THR A 1 432 ? -54.559 -21.305 72.139 1.00 89.81 432 THR A CA 1
ATOM 3429 C C . THR A 1 432 ? -55.656 -20.369 72.648 1.00 89.81 432 THR A C 1
ATOM 3431 O O . THR A 1 432 ? -56.568 -20.805 73.349 1.00 89.81 432 THR A O 1
ATOM 3434 N N . ARG A 1 433 ? -55.624 -19.082 72.272 1.00 91.62 433 ARG A N 1
ATOM 3435 C CA . ARG A 1 433 ? -56.692 -18.124 72.614 1.00 91.62 433 ARG A CA 1
ATOM 3436 C C . ARG A 1 433 ? -58.027 -18.516 71.987 1.00 91.62 433 ARG A C 1
ATOM 3438 O O . ARG A 1 433 ? -59.048 -18.481 72.672 1.00 91.62 433 ARG A O 1
ATOM 3445 N N . ASN A 1 434 ? -58.020 -18.924 70.719 1.00 89.00 434 ASN A N 1
ATOM 3446 C CA . ASN A 1 434 ? -59.220 -19.391 70.027 1.00 89.00 434 ASN A CA 1
ATOM 3447 C C . ASN A 1 434 ? -59.777 -20.668 70.671 1.00 89.00 434 ASN A C 1
ATOM 3449 O O . ASN A 1 434 ? -60.982 -20.750 70.900 1.00 89.00 434 ASN A O 1
ATOM 3453 N N . MET A 1 435 ? -58.920 -21.626 71.037 1.00 86.44 435 MET A N 1
ATOM 3454 C CA . MET A 1 435 ? -59.312 -22.839 71.763 1.00 86.44 435 MET A CA 1
ATOM 3455 C C . MET A 1 435 ? -59.900 -22.513 73.138 1.00 86.44 435 MET A C 1
ATOM 3457 O O . MET A 1 435 ? -60.953 -23.037 73.480 1.00 86.44 435 MET A O 1
ATOM 3461 N N . ALA A 1 436 ? -59.278 -21.616 73.908 1.00 87.56 436 ALA A N 1
ATOM 3462 C CA . ALA A 1 436 ? -59.784 -21.208 75.218 1.00 87.56 436 ALA A CA 1
ATOM 3463 C C . ALA A 1 436 ? -61.152 -20.509 75.121 1.00 87.56 436 ALA A C 1
ATOM 3465 O O . ALA A 1 436 ? -62.042 -20.781 75.925 1.00 87.56 436 ALA A O 1
ATOM 3466 N N . ASN A 1 437 ? -61.346 -19.645 74.120 1.00 87.12 437 ASN A N 1
ATOM 3467 C CA . ASN A 1 437 ? -62.649 -19.033 73.848 1.00 87.12 437 ASN A CA 1
ATOM 3468 C C . ASN A 1 437 ? -63.684 -20.082 73.422 1.00 87.12 437 ASN A C 1
ATOM 3470 O O . ASN A 1 437 ? -64.801 -20.075 73.929 1.00 87.12 437 ASN A O 1
ATOM 3474 N N . THR A 1 438 ? -63.301 -21.019 72.552 1.00 84.56 438 THR A N 1
ATOM 3475 C CA . THR A 1 438 ? -64.170 -22.127 72.128 1.00 84.56 438 THR A CA 1
ATOM 3476 C C . THR A 1 438 ? -64.583 -22.985 73.326 1.00 84.56 438 THR A C 1
ATOM 3478 O O . THR A 1 438 ? -65.761 -23.285 73.484 1.00 84.56 438 THR A O 1
ATOM 3481 N N . ALA A 1 439 ? -63.648 -23.316 74.221 1.00 83.75 439 ALA A N 1
ATOM 3482 C CA . ALA A 1 439 ? -63.922 -24.075 75.437 1.00 83.75 439 ALA A CA 1
ATOM 3483 C C . ALA A 1 439 ? -64.900 -23.349 76.378 1.00 83.75 439 ALA A C 1
ATOM 3485 O O . ALA A 1 439 ? -65.784 -23.993 76.936 1.00 83.75 439 ALA A O 1
ATOM 3486 N N . LYS A 1 440 ? -64.796 -22.017 76.518 1.00 85.31 440 LYS A N 1
ATOM 3487 C CA . LYS A 1 440 ? -65.774 -21.214 77.276 1.00 85.31 440 LYS A CA 1
ATOM 3488 C C . LYS A 1 440 ? -67.175 -21.295 76.668 1.00 85.31 440 LYS A C 1
ATOM 3490 O O . LYS A 1 440 ? -68.120 -21.596 77.385 1.00 85.31 440 LYS A O 1
ATOM 3495 N N . VAL A 1 441 ? -67.293 -21.107 75.352 1.00 85.50 441 VAL A N 1
ATOM 3496 C CA . VAL A 1 441 ? -68.584 -21.186 74.642 1.00 85.50 441 VAL A CA 1
ATOM 3497 C C . VAL A 1 441 ? -69.201 -22.586 74.756 1.00 85.50 441 VAL A C 1
ATOM 3499 O O . VAL A 1 441 ? -70.405 -22.719 74.958 1.00 85.50 441 VAL A O 1
ATOM 3502 N N . ILE A 1 442 ? -68.383 -23.640 74.674 1.00 84.69 442 ILE A N 1
ATOM 3503 C CA . ILE A 1 442 ? -68.826 -25.028 74.870 1.00 84.69 442 ILE A CA 1
ATOM 3504 C C . ILE A 1 442 ? -69.312 -25.257 76.311 1.00 84.69 442 ILE A C 1
ATOM 3506 O O . ILE A 1 442 ? -70.336 -25.910 76.506 1.00 84.69 442 ILE A O 1
ATOM 3510 N N . ALA A 1 443 ? -68.613 -24.717 77.314 1.00 82.06 443 ALA A N 1
ATOM 3511 C CA . ALA A 1 443 ? -69.006 -24.840 78.719 1.00 82.06 443 ALA A CA 1
ATOM 3512 C C . ALA A 1 443 ? -70.321 -24.102 79.035 1.00 82.06 443 ALA A C 1
ATOM 3514 O O . ALA A 1 443 ? -71.125 -24.593 79.824 1.00 82.06 443 ALA A O 1
ATOM 3515 N N . GLU A 1 444 ? -70.557 -22.948 78.405 1.00 85.31 444 GLU A N 1
ATOM 3516 C CA . GLU A 1 444 ? -71.792 -22.163 78.553 1.00 85.31 444 GLU A CA 1
ATOM 3517 C C . GLU A 1 444 ? -73.003 -22.812 77.855 1.00 85.31 444 GLU A C 1
ATOM 3519 O O . GLU A 1 444 ? -74.149 -22.591 78.253 1.00 85.31 444 GLU A O 1
ATOM 3524 N N . HIS A 1 445 ? -72.772 -23.657 76.845 1.00 85.44 445 HIS A N 1
ATOM 3525 C CA . HIS A 1 445 ? -73.822 -24.275 76.037 1.00 85.44 445 HIS A CA 1
ATOM 3526 C C . HIS A 1 445 ? -73.634 -25.800 75.907 1.00 85.44 445 HIS A C 1
ATOM 3528 O O . HIS A 1 445 ? -73.043 -26.276 74.934 1.00 85.44 445 HIS A O 1
ATOM 3534 N N . PRO A 1 446 ? -74.232 -26.610 76.803 1.00 81.50 446 PRO A N 1
ATOM 3535 C CA . PRO A 1 446 ? -74.089 -28.073 76.800 1.00 81.50 446 PRO A CA 1
ATOM 3536 C C . PRO A 1 446 ? -74.504 -28.764 75.487 1.00 81.50 446 PRO A C 1
ATOM 3538 O O . PRO A 1 446 ? -73.984 -29.824 75.142 1.00 81.50 446 PRO A O 1
ATOM 3541 N N . VAL A 1 447 ? -75.414 -28.155 74.717 1.00 84.50 447 VAL A N 1
ATOM 3542 C CA . VAL A 1 447 ? -75.837 -28.661 73.398 1.00 84.50 447 VAL A CA 1
ATOM 3543 C C . VAL A 1 447 ? -74.699 -28.578 72.366 1.00 84.50 447 VAL A C 1
ATOM 3545 O O . VAL A 1 447 ? -74.574 -29.475 71.532 1.00 84.50 447 VAL A O 1
ATOM 3548 N N . LEU A 1 448 ? -73.826 -27.562 72.444 1.00 83.81 448 LEU A N 1
ATOM 3549 C CA . LEU A 1 448 ? -72.656 -27.427 71.564 1.00 83.81 448 LEU A CA 1
ATOM 3550 C C . LEU A 1 448 ? -71.601 -28.502 71.844 1.00 83.81 448 LEU A C 1
ATOM 3552 O O . LEU A 1 448 ? -71.012 -29.020 70.898 1.00 83.81 448 LEU A O 1
ATOM 3556 N N . MET A 1 449 ? -71.408 -28.893 73.110 1.00 83.81 449 MET A N 1
ATOM 3557 C CA . MET A 1 449 ? -70.541 -30.026 73.466 1.00 83.81 449 MET A CA 1
ATOM 3558 C C . MET A 1 449 ? -71.027 -31.309 72.788 1.00 83.81 449 MET A C 1
ATOM 3560 O O . MET A 1 449 ? -70.251 -31.999 72.132 1.00 83.81 449 MET A O 1
ATOM 3564 N N . ARG A 1 450 ? -72.334 -31.588 72.873 1.00 81.38 450 ARG A N 1
ATOM 3565 C CA . ARG A 1 450 ? -72.913 -32.788 72.265 1.00 81.38 450 ARG A CA 1
ATOM 3566 C C . ARG A 1 450 ? -72.801 -32.783 70.743 1.00 81.38 450 ARG A C 1
ATOM 3568 O O . ARG A 1 450 ? -72.515 -33.819 70.152 1.00 81.38 450 ARG A O 1
ATOM 3575 N N . LEU A 1 451 ? -72.995 -31.627 70.108 1.00 84.25 451 LEU A N 1
ATOM 3576 C CA . LEU A 1 451 ? -72.784 -31.481 68.669 1.00 84.25 451 LEU A CA 1
ATOM 3577 C C . LEU A 1 451 ? -71.314 -31.720 68.296 1.00 84.25 451 LEU A C 1
ATOM 3579 O O . LEU A 1 451 ? -71.050 -32.409 67.315 1.00 84.25 451 LEU A O 1
ATOM 3583 N N . LYS A 1 452 ? -70.365 -31.211 69.095 1.00 82.00 452 LYS A N 1
ATOM 3584 C CA . LYS A 1 452 ? -68.933 -31.407 68.846 1.00 82.00 452 LYS A CA 1
ATOM 3585 C C . LYS A 1 452 ? -68.502 -32.863 69.020 1.00 82.00 452 LYS A C 1
ATOM 3587 O O . LYS A 1 452 ? -67.711 -33.343 68.221 1.00 82.00 452 LYS A O 1
ATOM 3592 N N . GLU A 1 453 ? -69.045 -33.575 70.007 1.00 84.12 453 GLU A N 1
ATOM 3593 C CA . GLU A 1 453 ? -68.862 -35.027 70.161 1.00 84.12 453 GLU A CA 1
ATOM 3594 C C . GLU A 1 453 ? -69.393 -35.804 68.952 1.00 84.12 453 GLU A C 1
ATOM 3596 O O . GLU A 1 453 ? -68.746 -36.729 68.475 1.00 84.12 453 GLU A O 1
ATOM 3601 N N . LEU A 1 454 ? -70.564 -35.430 68.430 1.00 86.31 454 LEU A N 1
ATOM 3602 C CA . LEU A 1 454 ? -71.117 -36.068 67.236 1.00 86.31 454 LEU A CA 1
ATOM 3603 C C . LEU A 1 454 ? -70.282 -35.760 65.986 1.00 86.31 454 LEU A C 1
ATOM 3605 O O . LEU A 1 454 ? -70.110 -36.639 65.148 1.00 86.31 454 LEU A O 1
ATOM 3609 N N . GLU A 1 455 ? -69.737 -34.546 65.871 1.00 84.00 455 GLU A N 1
ATOM 3610 C CA . GLU A 1 455 ? -68.821 -34.165 64.790 1.00 84.00 455 GLU A CA 1
ATOM 3611 C C . GLU A 1 455 ? -67.503 -34.951 64.868 1.00 84.00 455 GLU A C 1
ATOM 3613 O O . GLU A 1 455 ? -67.075 -35.511 63.865 1.00 84.00 455 GLU A O 1
ATOM 3618 N N . THR A 1 456 ? -66.896 -35.105 66.053 1.00 84.62 456 THR A N 1
ATOM 3619 C CA . THR A 1 456 ? -65.685 -35.934 66.200 1.00 84.62 456 THR A CA 1
ATOM 3620 C C . THR A 1 456 ? -65.971 -37.414 65.969 1.00 84.62 456 THR A C 1
ATOM 3622 O O . THR A 1 456 ? -65.158 -38.102 65.358 1.00 84.62 456 THR A O 1
ATOM 3625 N N . MET A 1 457 ? -67.132 -37.917 66.399 1.00 81.19 457 MET A N 1
ATOM 3626 C CA . MET A 1 457 ? -67.575 -39.273 66.070 1.00 81.19 457 MET A CA 1
ATOM 3627 C C . MET A 1 457 ? -67.775 -39.449 64.563 1.00 81.19 457 MET A C 1
ATOM 3629 O O . MET A 1 457 ? -67.419 -40.502 64.041 1.00 81.19 457 MET A O 1
ATOM 3633 N N . LYS A 1 458 ? -68.296 -38.434 63.862 1.00 81.62 458 LYS A N 1
ATOM 3634 C CA . LYS A 1 458 ? -68.415 -38.433 62.401 1.00 81.62 458 LYS A CA 1
ATOM 3635 C C . LYS A 1 458 ? -67.036 -38.475 61.735 1.00 81.62 458 LYS A C 1
ATOM 3637 O O . LYS A 1 458 ? -66.830 -39.328 60.882 1.00 81.62 458 LYS A O 1
ATOM 3642 N N . ASP A 1 459 ? -66.089 -37.639 62.158 1.00 80.88 459 ASP A N 1
ATOM 3643 C CA . ASP A 1 459 ? -64.723 -37.614 61.607 1.00 80.88 459 ASP A CA 1
ATOM 3644 C C . ASP A 1 459 ? -63.963 -38.929 61.861 1.00 80.88 459 ASP A C 1
ATOM 3646 O O . ASP A 1 459 ? -63.162 -39.375 61.037 1.00 80.88 459 ASP A O 1
ATOM 3650 N N . ILE A 1 460 ? -64.195 -39.564 63.016 1.00 78.94 460 ILE A N 1
ATOM 3651 C CA . ILE A 1 460 ? -63.640 -40.884 63.342 1.00 78.94 460 ILE A CA 1
ATOM 3652 C C . ILE A 1 460 ? -64.307 -41.967 62.485 1.00 78.94 460 ILE A C 1
ATOM 3654 O O . ILE A 1 460 ? -63.607 -42.826 61.956 1.00 78.94 460 ILE A O 1
ATOM 3658 N N . ALA A 1 461 ? -65.629 -41.917 62.311 1.00 75.75 461 ALA A N 1
ATOM 3659 C CA . ALA A 1 461 ? -66.364 -42.851 61.461 1.00 75.75 461 ALA A CA 1
ATOM 3660 C C . ALA A 1 461 ? -65.994 -42.703 59.973 1.00 75.75 461 ALA A C 1
ATOM 3662 O O . ALA A 1 461 ? -65.915 -43.706 59.278 1.00 75.75 461 ALA A O 1
ATOM 3663 N N . GLU A 1 462 ? -65.684 -41.493 59.492 1.00 74.69 462 GLU A N 1
ATOM 3664 C CA . GLU A 1 462 ? -65.155 -41.263 58.136 1.00 74.69 462 GLU A CA 1
ATOM 3665 C C . GLU A 1 462 ? -63.754 -41.870 57.926 1.00 74.69 462 GLU A C 1
ATOM 3667 O O . GLU A 1 462 ? -63.369 -42.135 56.790 1.00 74.69 462 GLU A O 1
ATOM 3672 N N . LYS A 1 463 ? -62.980 -42.107 58.995 1.00 72.94 463 LYS A N 1
ATOM 3673 C CA . LYS A 1 463 ? -61.631 -42.703 58.929 1.00 72.94 463 LYS A CA 1
ATOM 3674 C C . LYS A 1 463 ? -61.600 -44.214 59.192 1.00 72.94 463 LYS A C 1
ATOM 3676 O O . LYS A 1 463 ? -60.517 -44.798 59.130 1.00 72.94 463 LYS A O 1
ATOM 3681 N N . ILE A 1 464 ? -62.734 -44.844 59.511 1.00 67.00 464 ILE A N 1
ATOM 3682 C CA . ILE A 1 464 ? -62.822 -46.267 59.874 1.00 67.00 464 ILE A CA 1
ATOM 3683 C C . ILE A 1 464 ? -63.894 -46.953 59.013 1.00 67.00 464 ILE A C 1
ATOM 3685 O O . ILE A 1 464 ? -65.081 -46.725 59.212 1.00 67.00 464 ILE A O 1
ATOM 3689 N N . ASP A 1 465 ? -63.480 -47.851 58.111 1.00 59.38 465 ASP A N 1
ATOM 3690 C CA . ASP A 1 465 ? -64.382 -48.576 57.193 1.00 59.38 465 ASP A CA 1
ATOM 3691 C C . ASP A 1 465 ? -65.236 -49.680 57.866 1.00 59.38 465 ASP A C 1
ATOM 3693 O O . ASP A 1 465 ? -66.223 -50.129 57.284 1.00 59.38 465 ASP A O 1
ATOM 3697 N N . GLU A 1 466 ? -64.913 -50.135 59.089 1.00 60.34 466 GLU A N 1
ATOM 3698 C CA . GLU A 1 466 ? -65.685 -51.184 59.781 1.00 60.34 466 GLU A CA 1
ATOM 3699 C C . GLU A 1 466 ? -65.732 -50.979 61.311 1.00 60.34 466 GLU A C 1
ATOM 3701 O O . GLU A 1 466 ? -64.712 -51.033 62.002 1.00 60.34 466 GLU A O 1
ATOM 3706 N N . ILE A 1 467 ? -66.933 -50.770 61.871 1.00 63.88 467 ILE A N 1
ATOM 3707 C CA . ILE A 1 467 ? -67.162 -50.656 63.322 1.00 63.88 467 ILE A CA 1
ATOM 3708 C C . ILE A 1 467 ? -67.720 -51.987 63.849 1.00 63.88 467 ILE A C 1
ATOM 3710 O O . ILE A 1 467 ? -68.899 -52.294 63.675 1.00 63.88 467 ILE A O 1
ATOM 3714 N N . LYS A 1 468 ? -66.894 -52.775 64.553 1.00 54.66 468 LYS A N 1
ATOM 3715 C CA . LYS A 1 468 ? -67.354 -53.955 65.309 1.00 54.66 468 LYS A CA 1
ATOM 3716 C C . LYS A 1 468 ? -67.868 -53.541 66.686 1.00 54.66 468 LYS A C 1
ATOM 3718 O O . LYS A 1 468 ? -67.096 -53.340 67.621 1.00 54.66 468 LYS A O 1
ATOM 3723 N N . LEU A 1 469 ? -69.188 -53.444 66.814 1.00 57.31 469 LEU A N 1
ATOM 3724 C CA . LEU A 1 469 ? -69.860 -53.204 68.089 1.00 57.31 469 LEU A CA 1
ATOM 3725 C C . LEU A 1 469 ? -70.044 -54.540 68.834 1.00 57.31 469 LEU A C 1
ATOM 3727 O O . LEU A 1 469 ? -70.836 -55.382 68.416 1.00 57.31 469 LEU A O 1
ATOM 3731 N N . VAL A 1 470 ? -69.324 -54.756 69.939 1.00 58.19 470 VAL A N 1
ATOM 3732 C CA . VAL A 1 470 ? -69.562 -55.907 70.830 1.00 58.19 470 VAL A CA 1
ATOM 3733 C C . VAL A 1 470 ? -70.558 -55.478 71.902 1.00 58.19 470 VAL A C 1
ATOM 3735 O O . VAL A 1 470 ? -70.199 -54.804 72.864 1.00 58.19 470 VAL A O 1
ATOM 3738 N N . VAL A 1 471 ? -71.827 -55.846 71.724 1.00 60.19 471 VAL A N 1
ATOM 3739 C CA . VAL A 1 471 ? -72.892 -55.562 72.694 1.00 60.19 471 VAL A CA 1
ATOM 3740 C C . VAL A 1 471 ? -73.073 -56.778 73.602 1.00 60.19 471 VAL A C 1
ATOM 3742 O O . VAL A 1 471 ? -73.459 -57.849 73.142 1.00 60.19 471 VAL A O 1
ATOM 3745 N N . GLY A 1 472 ? -72.789 -56.623 74.898 1.00 59.78 472 GLY A N 1
ATOM 3746 C CA . GLY A 1 472 ? -73.164 -57.604 75.922 1.00 59.78 472 GLY A CA 1
ATOM 3747 C C . GLY A 1 472 ? -74.682 -57.630 76.131 1.00 59.78 472 GLY A C 1
ATOM 3748 O O . GLY A 1 472 ? -75.345 -56.615 75.927 1.00 59.78 472 GLY A O 1
ATOM 3749 N N . ALA A 1 473 ? -75.235 -58.775 76.543 1.00 57.16 473 ALA A N 1
ATOM 3750 C CA . ALA A 1 473 ? -76.679 -59.058 76.587 1.00 57.16 473 ALA A CA 1
ATOM 3751 C C . ALA A 1 473 ? -77.554 -58.028 77.346 1.00 57.16 473 ALA A C 1
ATOM 3753 O O . ALA A 1 473 ? -78.756 -57.955 77.095 1.00 57.16 473 ALA A O 1
ATOM 3754 N N . ASP A 1 474 ? -76.972 -57.193 78.212 1.00 57.25 474 ASP A N 1
ATOM 3755 C CA . ASP A 1 474 ? -77.686 -56.113 78.908 1.00 57.25 474 ASP A CA 1
ATOM 3756 C C . ASP A 1 474 ? -77.836 -54.816 78.090 1.00 57.25 474 ASP A C 1
ATOM 3758 O O . ASP A 1 474 ? -78.761 -54.041 78.330 1.00 57.25 474 ASP A O 1
ATOM 3762 N N . GLY A 1 475 ? -76.999 -54.587 77.071 1.00 58.44 475 GLY A N 1
ATOM 3763 C CA . GLY A 1 475 ? -77.035 -53.375 76.241 1.00 58.44 475 GLY A CA 1
ATOM 3764 C C . GLY A 1 475 ? -78.164 -53.346 75.204 1.00 58.44 475 GLY A C 1
ATOM 3765 O O . GLY A 1 475 ? -78.616 -52.269 74.816 1.00 58.44 475 GLY A O 1
ATOM 3766 N N . LEU A 1 476 ? -78.680 -54.510 74.786 1.00 54.41 476 LEU A N 1
ATOM 3767 C CA . LEU A 1 476 ? -79.755 -54.594 73.785 1.00 54.41 476 LEU A CA 1
ATOM 3768 C C . LEU A 1 476 ? -81.094 -54.029 74.293 1.00 54.41 476 LEU A C 1
ATOM 3770 O O . LEU A 1 476 ? -81.912 -53.566 73.500 1.00 54.41 476 LEU A O 1
ATOM 3774 N N . LYS A 1 477 ? -81.318 -54.029 75.613 1.00 52.41 477 LYS A N 1
ATOM 3775 C CA . LYS A 1 477 ? -82.581 -53.593 76.232 1.00 52.41 477 LYS A CA 1
ATOM 3776 C C . LYS A 1 477 ? -82.801 -52.078 76.190 1.00 52.41 477 LYS A C 1
ATOM 3778 O O . LYS A 1 477 ? -83.938 -51.638 76.309 1.00 52.41 477 LYS A O 1
ATOM 3783 N N . HIS A 1 478 ? -81.748 -51.283 75.992 1.00 56.91 478 HIS A N 1
ATOM 3784 C CA . HIS A 1 478 ? -81.850 -49.823 75.883 1.00 56.91 478 HIS A CA 1
ATOM 3785 C C . HIS A 1 478 ? -82.055 -49.318 74.446 1.00 56.91 478 HIS A C 1
ATOM 3787 O O . HIS A 1 478 ? -82.322 -48.135 74.254 1.00 56.91 478 HIS A O 1
ATOM 3793 N N . LEU A 1 479 ? -81.959 -50.201 73.445 1.00 54.03 479 LEU A N 1
ATOM 3794 C CA . LEU A 1 479 ? -82.079 -49.856 72.023 1.00 54.03 479 LEU A CA 1
ATOM 3795 C C . LEU A 1 479 ? -83.473 -50.129 71.426 1.00 54.03 479 LEU A C 1
ATOM 3797 O O . LEU A 1 479 ? -83.726 -49.722 70.296 1.00 54.03 479 LEU A O 1
ATOM 3801 N N . LEU A 1 480 ? -84.390 -50.768 72.165 1.00 52.31 480 LEU A N 1
ATOM 3802 C CA . LEU A 1 480 ? -85.764 -51.031 71.715 1.00 52.31 480 LEU A CA 1
ATOM 3803 C C . LEU A 1 480 ? -86.785 -50.635 72.802 1.00 52.31 480 LEU A C 1
ATOM 3805 O O . LEU A 1 480 ? -86.770 -51.223 73.886 1.00 52.31 480 LEU A O 1
ATOM 3809 N N . PRO A 1 481 ? -87.680 -49.656 72.557 1.00 41.88 481 PRO A N 1
ATOM 3810 C CA . PRO A 1 481 ? -88.701 -49.265 73.521 1.00 41.88 481 PRO A CA 1
ATOM 3811 C C . PRO A 1 481 ? -89.872 -50.260 73.549 1.00 41.88 481 PRO A C 1
ATOM 3813 O O . PRO A 1 481 ? -90.189 -50.924 72.564 1.00 41.88 481 PRO A O 1
ATOM 3816 N N . HIS A 1 482 ? -90.508 -50.352 74.718 1.00 44.34 482 HIS A N 1
ATOM 3817 C CA . HIS A 1 482 ? -91.644 -51.221 75.021 1.00 44.34 482 HIS A CA 1
ATOM 3818 C C . HIS A 1 482 ? -92.833 -50.999 74.070 1.00 44.34 482 HIS A C 1
ATOM 3820 O O . HIS A 1 482 ? -93.417 -49.918 74.054 1.00 44.34 482 HIS A O 1
ATOM 3826 N N . ALA A 1 483 ? -93.266 -52.056 73.384 1.00 35.91 483 ALA A N 1
ATOM 3827 C CA . ALA A 1 483 ? -94.622 -52.180 72.857 1.00 35.91 483 ALA A CA 1
ATOM 3828 C C . ALA A 1 483 ? -95.287 -53.383 73.544 1.00 35.91 483 ALA A C 1
ATOM 3830 O O . ALA A 1 483 ? -95.084 -54.531 73.158 1.00 35.91 483 ALA A O 1
ATOM 3831 N N . GLY A 1 484 ? -96.022 -53.115 74.624 1.00 35.03 484 GLY A N 1
ATOM 3832 C CA . GLY A 1 484 ? -97.000 -54.054 75.164 1.00 35.03 484 GLY A CA 1
ATOM 3833 C C . GLY A 1 484 ? -98.299 -53.957 74.364 1.00 35.03 484 GLY A C 1
ATOM 3834 O O . GLY A 1 484 ? -98.692 -52.857 73.980 1.00 35.03 484 GLY A O 1
ATOM 3835 N N . GLY A 1 485 ? -98.967 -55.090 74.138 1.00 33.41 485 GLY A N 1
ATOM 3836 C CA . GLY A 1 485 ? -100.336 -55.105 73.618 1.00 33.41 485 GLY A CA 1
ATOM 3837 C C . GLY A 1 485 ? -100.673 -56.308 72.746 1.00 33.41 485 GLY A C 1
ATOM 3838 O O . GLY A 1 485 ? -100.489 -56.279 71.539 1.00 33.41 485 GLY A O 1
ATOM 3839 N N . GLU A 1 486 ? -101.169 -57.342 73.413 1.00 31.67 486 GLU A N 1
ATOM 3840 C CA . GLU A 1 486 ? -101.808 -58.583 72.964 1.00 31.67 486 GLU A CA 1
ATOM 3841 C C . GLU A 1 486 ? -102.665 -58.586 71.671 1.00 31.67 486 GLU A C 1
ATOM 3843 O O . GLU A 1 486 ? -103.444 -57.674 71.419 1.00 31.67 486 GLU A O 1
ATOM 3848 N N . ALA A 1 487 ? -102.603 -59.752 70.996 1.00 31.44 487 ALA A N 1
ATOM 3849 C CA . ALA A 1 487 ? -103.683 -60.579 70.408 1.00 31.44 487 ALA A CA 1
ATOM 3850 C C . ALA A 1 487 ? -104.581 -59.986 69.286 1.00 31.44 487 ALA A C 1
ATOM 3852 O O . ALA A 1 487 ? -105.173 -58.927 69.422 1.00 31.44 487 ALA A O 1
ATOM 3853 N N . LYS A 1 488 ? -104.824 -60.662 68.150 1.00 32.38 488 LYS A N 1
ATOM 3854 C CA . LYS A 1 488 ? -105.284 -62.057 67.957 1.00 32.38 488 LYS A CA 1
ATOM 3855 C C . LYS A 1 488 ? -104.975 -62.592 66.529 1.00 32.38 488 LYS A C 1
ATOM 3857 O O . LYS A 1 488 ? -104.601 -61.805 65.666 1.00 32.38 488 LYS A O 1
ATOM 3862 N N . PRO A 1 489 ? -105.143 -63.912 66.285 1.00 45.59 489 PRO A N 1
ATOM 3863 C CA . PRO A 1 489 ? -104.373 -64.689 65.313 1.00 45.59 489 PRO A CA 1
ATOM 3864 C C . PRO A 1 489 ? -105.110 -65.013 64.004 1.00 45.59 489 PRO A C 1
ATOM 3866 O O . PRO A 1 489 ? -106.339 -65.076 63.967 1.00 45.59 489 PRO A O 1
ATOM 3869 N N . SER A 1 490 ? -104.335 -65.358 62.977 1.00 38.50 490 SER A N 1
ATOM 3870 C CA . SER A 1 490 ? -104.484 -66.570 62.150 1.00 38.50 490 SER A CA 1
ATOM 3871 C C . SER A 1 490 ? -103.124 -66.906 61.557 1.00 38.50 490 SER A C 1
ATOM 3873 O O . SER A 1 490 ? -102.515 -65.968 60.997 1.00 38.50 490 SER A O 1
#

Sequence (490 aa):
MHHLKLTLNERAVLVRDGKPVRAIGPGRYTFWKHHDVVKWNTDELAFTGAASVIAAFPLDWYETVRLAPGQYGLVLRDERPVAFLRPGVHRVWKVEQNVVVRAYAETDPLPPLTDELRKVIPSVELLEAQIEVNQRGVLVRDGVPDRVLAPGHHAFWGKHNKLLVWNLDDMVLQAQPDVLALLPQAWYQTVLLGMNQRAVLYRDDRPVKFLRPGLCRVWTLNPNVRIDVHDVTGDAPELTDELRAIIPAGEIVEAQVRQFERGIQYVQGRFAAMLEPGRHTFWNHPGARVAVTVIDTRVQQLKIEGQELMTKDKVTLRLTLTAEYAPTDAATTVHAVADVKDALYLAVQLAAREFVAGVTLDELLEQRDTLTRYLEAQVLPRAETFGVRVHRVGVKDVILPGEMKTLLNKVIEAEKAAAANVILRREDAAATRNMANTAKVIAEHPVLMRLKELETMKDIAEKIDEIKLVVGADGLKHLLPHAGGEAKPS

Secondary structure (DSSP, 8-state):
-EEEEE-TTEEEEEEETTEEEEEE-SEEEEE-TT-EEEEEETTS-EE---HHHHTTS-TTSEEEEEEPTTEEEEEEETTEEEEEE-SEEEEEE-SSS-EEEEEEETTSPPPP--HHHHHHS-GGGEEEEEEPTTEEEEEEETTEEEEEE-SEEEEEETTTEEEEEEEGGG-B----HHHHHHS-GGGEEEEEE-TTEEEEEEETTEEEEEE-SEEEEEE-SSTTEEEEEEETTSPPPP--HHHHHHS-TTSEEEEEE-TTEEEEEEETTEEEEEE-SEEEEEE-BTTB-EEEEEEE-S-EEEEEEEEEEE-TT--EEEEEEEEEEEES-HHHHHHH-S-HHHHHHHHHHHHHHHHHHHS-HHHHHH-HHHHHHHHHHHHHHHHHHTTEEEEEEEEEEEE--HHHHHHHHHHHHHHHHHHHHHHHHHHHHHHHHHHHHHHHHHHH-HHHHHHHHHHHHHHHHHT-S-------TTGGGGSS----------

Mean predicted aligned error: 15.41 Å

Foldseek 3Di:
DDKDADAQQKKKFWDAPNATDAIDHGDIDDDDPRTDIDMDGCLCFWDDDDPRRVVRDDPQQKDWDAAAQQKKKFKAWVNFTDAIGHHGIIIGTPPPTPIDIDMDGLPHFDPPDDPRNVVHDPVQQKDKDAAAQQKKKFKAFQNATDAIDHGGIDMGGRPGIDMDMDGLLVFWDDDDPRVVVRDDPQQKDKDAADQQKKKFKDAPNATRAIGHGGIIIGTCPHVRIDIDIDGQVDFDDDDDPRNVVHDPPQQKDKDAAAQQKKKFKDWVNHTDDIDHGDIGMHTADPNTHIDIDMDGQDWDKQKQFFQFEAALVGFTKTFIKMWIKGQQDVVLLVPQDPHLSVVLNVQLSVQLRVVRHHHDPVCCVVCQVVSQVSSCVRRQVVCVSNRMGIPGMGTDDMGGDPVVVVVVVVVVVVVVVVVVVVVVVVVVVVVVVVVVVVVVVCVVDVVVVVVVVVVVVVVVPVVDPDDDDDDDPVRVVVVDDDDDDDDDDD

Nearest PDB structures (foldseek):
  3bk6-assembly1_C  TM=8.743E-01  e=2.597E-10  Pyrococcus horikoshii
  3bk6-assembly1_A  TM=7.380E-01  e=8.364E-11  Pyrococcus horikoshii
  4fvj-assembly2_B  TM=9.342E-01  e=5.624E-09  Mus musculus
  3bk6-assembly1_B  TM=9.220E-01  e=8.660E-09  Pyrococcus horikoshii
  8gn9-assembly1_A-2  TM=9.262E-01  e=1.134E-08  Pyrococcus horikoshii

pLDDT: mean 86.36, std 10.49, range [31.44, 96.38]

Radius of gyration: 62.39 Å; Cα contacts (8 Å, |Δi|>4): 791; chains: 1; bounding box: 176×87×143 Å

Solvent-accessible surface area (backbone atoms only — not comparable to full-atom values): 27902 Å² total; per-residue (Å²): 115,44,79,47,79,36,51,87,52,28,38,34,34,37,27,40,95,92,39,63,74,45,54,45,62,55,44,80,47,77,46,61,81,75,49,49,78,51,74,46,55,56,83,52,41,67,60,88,74,59,70,69,54,55,70,50,45,64,74,78,44,39,47,80,47,77,33,52,88,64,22,37,34,40,34,21,48,78,88,37,62,71,42,60,40,69,53,41,82,45,36,34,54,42,66,96,49,67,55,46,76,48,79,41,50,59,84,47,82,57,70,84,82,41,79,58,43,60,73,39,47,60,68,81,54,43,38,74,46,79,37,48,86,62,32,45,37,35,40,24,45,80,85,41,70,71,47,77,43,71,58,44,81,48,68,40,40,22,87,52,44,45,79,48,76,44,58,54,87,67,43,55,64,85,75,55,73,69,50,53,72,69,49,65,71,79,44,41,46,82,45,79,36,50,91,55,29,36,33,41,33,25,47,79,89,38,68,70,42,60,42,70,52,42,83,45,31,34,53,46,75,52,87,56,54,46,78,48,76,44,57,54,86,54,80,42,70,85,76,47,72,60,52,56,73,50,46,59,76,76,48,44,46,80,46,79,26,49,89,60,29,40,25,41,35,23,46,71,83,38,87,72,48,82,39,68,55,42,81,45,54,36,40,22,44,98,93,43,38,59,47,74,51,76,42,69,44,52,80,41,82,48,77,46,75,69,44,77,45,48,25,57,76,70,48,62,34,33,36,25,34,38,33,31,34,23,49,72,35,67,70,41,32,64,69,60,38,96,49,58,67,60,54,50,49,51,48,50,51,51,46,52,50,57,54,41,43,73,32,41,65,66,57,52,69,75,40,53,67,58,56,25,54,51,42,44,69,62,35,44,68,54,31,51,68,37,19,26,46,66,79,45,54,38,76,74,46,81,44,65,48,71,69,58,54,53,51,52,51,51,51,54,51,50,51,51,51,51,53,51,49,52,50,51,53,52,48,52,52,51,51,51,50,50,49,52,51,49,51,50,56,31,70,77,32,65,68,53,43,55,51,51,53,52,49,53,50,48,59,52,51,75,74,46,97,75,85,87,81,86,75,58,88,74,59,63,65,81,77,57,82,91,82,84,83,82,88,86,90,133